Protein AF-A0A812RA18-F1 (afdb_monomer_lite)

Radius of gyration: 32.65 Å; chains: 1; bounding box: 88×96×103 Å

Structure (mmCIF, N/CA/C/O backbone):
data_AF-A0A812RA18-F1
#
_entry.id   AF-A0A812RA18-F1
#
loop_
_atom_site.group_PDB
_atom_site.id
_atom_site.type_symbol
_atom_site.label_atom_id
_atom_site.label_alt_id
_atom_site.label_comp_id
_atom_site.label_asym_id
_atom_site.label_entity_id
_atom_site.label_seq_id
_atom_site.pdbx_PDB_ins_code
_atom_site.Cartn_x
_atom_site.Cartn_y
_atom_site.Cartn_z
_atom_site.occupancy
_atom_site.B_iso_or_equiv
_atom_site.auth_seq_id
_atom_site.auth_comp_id
_atom_site.auth_asym_id
_atom_site.auth_atom_id
_atom_site.pdbx_PDB_model_num
ATOM 1 N N . MET A 1 1 ? 50.425 42.981 -54.689 1.00 42.34 1 MET A N 1
ATOM 2 C CA . MET A 1 1 ? 50.948 41.640 -54.376 1.00 42.34 1 MET A CA 1
ATOM 3 C C . MET A 1 1 ? 50.302 41.223 -53.073 1.00 42.34 1 MET A C 1
ATOM 5 O O . MET A 1 1 ? 50.664 41.754 -52.034 1.00 42.34 1 MET A O 1
ATOM 9 N N . ALA A 1 2 ? 49.258 40.413 -53.165 1.00 43.28 2 ALA A N 1
ATOM 10 C CA . ALA A 1 2 ? 48.600 39.763 -52.043 1.00 43.28 2 ALA A CA 1
ATOM 11 C C . ALA A 1 2 ? 48.355 38.336 -52.535 1.00 43.28 2 ALA A C 1
ATOM 13 O O . ALA A 1 2 ? 47.629 38.148 -53.510 1.00 43.28 2 ALA A O 1
ATOM 14 N N . GLU A 1 3 ? 49.092 37.386 -51.971 1.00 51.62 3 GLU A N 1
ATOM 15 C CA . GLU A 1 3 ? 48.977 35.966 -52.286 1.00 51.62 3 GLU A CA 1
ATOM 16 C C . GLU A 1 3 ? 47.771 35.416 -51.523 1.00 51.62 3 GLU A C 1
ATOM 18 O O . GLU A 1 3 ? 47.680 35.556 -50.305 1.00 51.62 3 GLU A O 1
ATOM 23 N N . GLY A 1 4 ? 46.806 34.878 -52.269 1.00 47.75 4 GLY A N 1
ATOM 24 C CA . GLY A 1 4 ? 45.685 34.121 -51.731 1.00 47.75 4 GLY A CA 1
ATOM 25 C C . GLY A 1 4 ? 46.054 32.645 -51.693 1.00 47.75 4 GLY A C 1
ATOM 26 O O . GLY A 1 4 ? 46.328 32.056 -52.737 1.00 47.75 4 GLY A O 1
ATOM 27 N N . GLU A 1 5 ? 46.063 32.060 -50.499 1.00 55.84 5 GLU A N 1
ATOM 28 C CA . GLU A 1 5 ? 46.117 30.612 -50.308 1.00 55.84 5 GLU A CA 1
ATOM 29 C C . GLU A 1 5 ? 44.697 30.039 -50.434 1.00 55.84 5 GLU A C 1
ATOM 31 O O . GLU A 1 5 ? 43.856 30.192 -49.546 1.00 55.84 5 GLU A O 1
ATOM 36 N N . GLU A 1 6 ? 44.423 29.382 -51.561 1.00 51.12 6 GLU A N 1
ATOM 37 C CA . GLU A 1 6 ? 43.274 28.491 -51.725 1.00 51.12 6 GLU A CA 1
ATOM 38 C C . GLU A 1 6 ? 43.524 27.200 -50.932 1.00 51.12 6 GLU A C 1
ATOM 40 O O . GLU A 1 6 ? 44.260 26.307 -51.355 1.00 51.12 6 GLU A O 1
ATOM 45 N N . GLY A 1 7 ? 42.902 27.096 -49.758 1.00 54.25 7 GLY A N 1
ATOM 46 C CA . GLY A 1 7 ? 42.816 25.850 -49.004 1.00 54.25 7 GLY A CA 1
ATOM 47 C C . GLY A 1 7 ? 41.832 24.888 -49.666 1.00 54.25 7 GLY A C 1
ATOM 48 O O . GLY A 1 7 ? 40.620 25.029 -49.521 1.00 54.25 7 GLY A O 1
ATOM 49 N N . THR A 1 8 ? 42.347 23.886 -50.377 1.00 51.38 8 THR A N 1
ATOM 50 C CA . THR A 1 8 ? 41.566 22.743 -50.864 1.00 51.38 8 THR A CA 1
ATOM 51 C C . THR A 1 8 ? 41.046 21.930 -49.678 1.00 51.38 8 THR A C 1
ATOM 53 O O . THR A 1 8 ? 41.812 21.213 -49.028 1.00 51.38 8 THR A O 1
ATOM 56 N N . ALA A 1 9 ? 39.747 22.041 -49.395 1.00 53.12 9 ALA A N 1
ATOM 57 C CA . ALA A 1 9 ? 39.041 21.166 -48.470 1.00 53.12 9 ALA A CA 1
ATOM 58 C C . ALA A 1 9 ? 39.119 19.725 -48.995 1.00 53.12 9 ALA A C 1
ATOM 60 O O . ALA A 1 9 ? 38.579 19.391 -50.048 1.00 53.12 9 ALA A O 1
ATOM 61 N N . LYS A 1 10 ? 39.857 18.885 -48.274 1.00 59.34 10 LYS A N 1
ATOM 62 C CA . LYS A 1 10 ? 39.934 17.449 -48.510 1.00 59.34 10 LYS A CA 1
ATOM 63 C C . LYS A 1 10 ? 38.582 16.870 -48.080 1.00 59.34 10 LYS A C 1
ATOM 65 O O . LYS A 1 10 ? 38.274 16.885 -46.894 1.00 59.34 10 LYS A O 1
ATOM 70 N N . GLU A 1 11 ? 37.760 16.442 -49.037 1.00 58.38 11 GLU A N 1
ATOM 71 C CA . GLU A 1 11 ? 36.569 15.631 -48.763 1.00 58.38 11 GLU A CA 1
ATOM 72 C C . GLU A 1 11 ? 37.027 14.336 -48.077 1.00 58.38 11 GLU A C 1
ATOM 74 O O . GLU A 1 11 ? 37.507 13.404 -48.727 1.00 58.38 11 GLU A O 1
ATOM 79 N N . ASP A 1 12 ? 36.939 14.301 -46.747 1.00 59.25 12 ASP A N 1
ATOM 80 C CA . ASP A 1 12 ? 37.079 13.074 -45.976 1.00 59.25 12 ASP A CA 1
ATOM 81 C C . ASP A 1 12 ? 35.914 12.158 -46.359 1.00 59.25 12 ASP A C 1
ATOM 83 O O . ASP A 1 12 ? 34.756 12.402 -46.015 1.00 59.25 12 ASP A O 1
ATOM 87 N N . ALA A 1 13 ? 36.226 11.120 -47.138 1.00 64.44 13 ALA A N 1
ATOM 88 C CA . ALA A 1 13 ? 35.275 10.084 -47.503 1.00 64.44 13 ALA A CA 1
ATOM 89 C C . ALA A 1 13 ? 34.606 9.544 -46.224 1.00 64.44 13 ALA A C 1
ATOM 91 O O . ALA A 1 13 ? 35.322 9.236 -45.262 1.00 64.44 13 ALA A O 1
ATOM 92 N N . PRO A 1 14 ? 33.263 9.425 -46.187 1.00 65.06 14 PRO A N 1
ATOM 93 C CA . PRO A 1 14 ? 32.567 8.945 -45.004 1.00 65.06 14 PRO A CA 1
ATOM 94 C C . PRO A 1 14 ? 33.155 7.585 -44.609 1.00 65.06 14 PRO A C 1
ATOM 96 O O . PRO A 1 14 ? 33.354 6.735 -45.486 1.00 65.06 14 PRO A O 1
ATOM 99 N N . PRO A 1 15 ? 33.490 7.382 -43.321 1.00 69.31 15 PRO A N 1
ATOM 100 C CA . PRO A 1 15 ? 34.103 6.144 -42.868 1.00 69.31 15 PRO A CA 1
ATOM 101 C C . PRO A 1 15 ? 33.228 4.975 -43.316 1.00 69.31 15 PRO A C 1
ATOM 103 O O . PRO A 1 15 ? 32.016 4.982 -43.101 1.00 69.31 15 PRO A O 1
ATOM 106 N N . ALA A 1 16 ? 33.836 3.996 -43.990 1.00 68.31 16 ALA A N 1
ATOM 107 C CA . ALA A 1 16 ? 33.136 2.805 -44.449 1.00 68.31 16 ALA A CA 1
ATOM 108 C C . ALA A 1 16 ? 32.365 2.199 -43.267 1.00 68.31 16 ALA A C 1
ATOM 110 O O . ALA A 1 16 ? 32.970 1.896 -42.237 1.00 68.31 16 ALA A O 1
ATOM 111 N N . PHE A 1 17 ? 31.040 2.066 -43.406 1.00 67.88 17 PHE A N 1
ATOM 112 C CA . PHE A 1 17 ? 30.169 1.479 -42.389 1.00 67.88 17 PHE A CA 1
ATOM 113 C C . PHE A 1 17 ? 30.682 0.077 -42.039 1.00 67.88 17 PHE A C 1
ATOM 115 O O . PHE A 1 17 ? 30.477 -0.884 -42.782 1.00 67.88 17 PHE A O 1
ATOM 122 N N . ALA A 1 18 ? 31.391 -0.037 -40.917 1.00 76.25 18 ALA A N 1
ATOM 123 C CA . ALA A 1 18 ? 31.822 -1.316 -40.389 1.00 76.25 18 ALA A CA 1
ATOM 124 C C . ALA A 1 18 ? 30.579 -2.029 -39.850 1.00 76.25 18 ALA A C 1
ATOM 126 O O . ALA A 1 18 ? 30.016 -1.616 -38.837 1.00 76.25 18 ALA A O 1
ATOM 127 N N . VAL A 1 19 ? 30.127 -3.073 -40.551 1.00 75.31 19 VAL A N 1
ATOM 128 C CA . VAL A 1 19 ? 29.024 -3.915 -40.078 1.00 75.31 19 VAL A CA 1
ATOM 129 C C . VAL A 1 19 ? 29.454 -4.545 -38.748 1.00 75.31 19 VAL A C 1
ATOM 131 O O . VAL A 1 19 ? 30.489 -5.219 -38.714 1.00 75.31 19 VAL A O 1
ATOM 134 N N . PRO A 1 20 ? 28.710 -4.327 -37.651 1.00 77.94 20 PRO A N 1
ATOM 135 C CA . PRO A 1 20 ? 29.034 -4.913 -36.357 1.00 77.94 20 PRO A CA 1
ATOM 136 C C . PRO A 1 20 ? 29.077 -6.437 -36.449 1.00 77.94 20 PRO A C 1
ATOM 138 O O . PRO A 1 20 ? 28.207 -7.055 -37.058 1.00 77.94 20 PRO A O 1
ATOM 141 N N . SER A 1 21 ? 30.074 -7.059 -35.817 1.00 81.25 21 SER A N 1
ATOM 142 C CA . SER A 1 21 ? 30.178 -8.523 -35.754 1.00 81.25 21 SER A CA 1
ATOM 143 C C . SER A 1 21 ? 29.095 -9.166 -34.880 1.00 81.25 21 SER A C 1
ATOM 145 O O . SER A 1 21 ? 28.885 -10.373 -34.963 1.00 81.25 21 SER A O 1
ATOM 147 N N . ASP A 1 22 ? 28.417 -8.369 -34.053 1.00 78.94 22 ASP A N 1
ATOM 148 C CA . ASP A 1 22 ? 27.298 -8.775 -33.212 1.00 78.94 22 ASP A CA 1
ATOM 149 C C . ASP A 1 22 ? 26.049 -7.973 -33.609 1.00 78.94 22 ASP A C 1
ATOM 151 O O . ASP A 1 22 ? 25.949 -6.779 -33.332 1.00 78.94 22 ASP A O 1
ATOM 155 N N . LEU A 1 23 ? 25.118 -8.637 -34.299 1.00 80.38 23 LEU A N 1
ATOM 156 C CA . LEU A 1 23 ? 23.814 -8.093 -34.698 1.00 80.38 23 LEU A CA 1
ATOM 157 C C . LEU A 1 23 ? 22.720 -8.415 -33.663 1.00 80.38 23 LEU A C 1
ATOM 159 O O . LEU A 1 23 ? 21.534 -8.431 -33.994 1.00 80.38 23 LEU A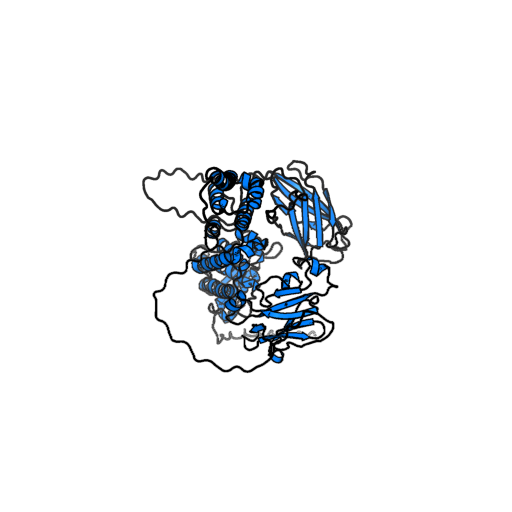 O 1
ATOM 163 N N . SER A 1 24 ? 23.095 -8.723 -32.416 1.00 87.75 24 SER A N 1
ATOM 164 C CA . SER A 1 24 ? 22.129 -8.891 -31.332 1.00 87.75 24 SER A CA 1
ATOM 165 C C . SER A 1 24 ? 21.348 -7.602 -31.080 1.00 87.75 24 SER A C 1
ATOM 167 O O . SER A 1 24 ? 21.867 -6.495 -31.216 1.00 87.75 24 SER A O 1
ATOM 169 N N . LEU A 1 25 ? 20.092 -7.737 -30.644 1.00 86.81 25 LEU A N 1
ATOM 170 C CA . LEU A 1 25 ? 19.259 -6.590 -30.270 1.00 86.81 25 LEU A CA 1
ATOM 171 C C . LEU A 1 25 ? 19.947 -5.712 -29.210 1.00 86.81 25 LEU A C 1
ATOM 173 O O . LEU A 1 25 ? 19.870 -4.490 -29.286 1.00 86.81 25 LEU A O 1
ATOM 177 N N . SER A 1 26 ? 20.716 -6.299 -28.290 1.00 89.25 26 SER A N 1
ATOM 178 C CA . SER A 1 26 ? 21.506 -5.556 -27.301 1.00 89.25 26 SER A CA 1
ATOM 179 C C . SER A 1 26 ? 22.485 -4.542 -27.897 1.00 89.25 26 SER A C 1
ATOM 181 O O . SER A 1 26 ? 22.753 -3.536 -27.244 1.00 89.25 26 SER A O 1
ATOM 183 N N . TYR A 1 27 ? 22.989 -4.752 -29.120 1.00 90.56 27 TYR A N 1
ATOM 184 C CA . TYR A 1 27 ? 23.852 -3.781 -29.803 1.00 90.56 27 TYR A CA 1
ATOM 185 C C . TYR A 1 27 ? 23.135 -2.445 -30.069 1.00 90.56 27 TYR A C 1
ATOM 187 O O . TYR A 1 27 ? 23.775 -1.390 -30.067 1.00 90.56 27 TYR A O 1
ATOM 195 N N . PHE A 1 28 ? 21.818 -2.491 -30.283 1.00 91.88 28 PHE A N 1
ATOM 196 C CA . PHE A 1 28 ? 20.977 -1.339 -30.613 1.00 91.88 28 PHE A CA 1
ATOM 197 C C . PHE A 1 28 ? 20.390 -0.636 -29.380 1.00 91.88 28 PHE A C 1
ATOM 199 O O . PHE A 1 28 ? 19.776 0.421 -29.503 1.00 91.88 28 PHE A O 1
ATOM 206 N N . TYR A 1 29 ? 20.584 -1.183 -28.177 1.00 92.50 29 TYR A N 1
ATOM 207 C CA . TYR A 1 29 ? 20.123 -0.539 -26.949 1.00 92.50 29 TYR A CA 1
ATOM 208 C C . TYR A 1 29 ? 20.851 0.794 -26.716 1.00 92.50 29 TYR A C 1
ATOM 210 O O . TYR A 1 29 ? 22.079 0.837 -26.637 1.00 92.50 29 TYR A O 1
ATOM 218 N N . GLY A 1 30 ? 20.085 1.881 -26.578 1.00 90.75 30 GLY A N 1
ATOM 219 C CA . GLY A 1 30 ? 20.615 3.231 -26.351 1.00 90.75 30 GLY A CA 1
ATOM 220 C C . GLY A 1 30 ? 21.262 3.880 -27.579 1.00 90.75 30 GLY A C 1
ATOM 221 O O . GLY A 1 30 ? 21.879 4.934 -27.440 1.00 90.75 30 GLY A O 1
ATOM 222 N N . ARG A 1 31 ? 21.144 3.265 -28.762 1.00 92.06 31 ARG A N 1
ATOM 223 C CA . ARG A 1 31 ? 21.567 3.856 -30.033 1.00 92.06 31 ARG A CA 1
ATOM 224 C C . ARG A 1 31 ? 20.363 4.347 -30.824 1.00 92.06 31 ARG A C 1
ATOM 226 O O . ARG A 1 31 ? 19.333 3.682 -30.866 1.00 92.06 31 ARG A O 1
ATOM 233 N N . ASP A 1 32 ? 20.552 5.472 -31.504 1.00 92.62 32 ASP A N 1
ATOM 234 C CA . ASP A 1 32 ? 19.562 6.046 -32.421 1.00 92.62 32 ASP A CA 1
ATOM 235 C C . ASP A 1 32 ? 19.574 5.359 -33.799 1.00 92.62 32 ASP A C 1
ATOM 237 O O . ASP A 1 32 ? 18.680 5.580 -34.617 1.00 92.62 32 ASP A O 1
ATOM 241 N N . ASP A 1 33 ? 20.582 4.521 -34.062 1.00 89.19 33 ASP A N 1
ATOM 242 C CA . ASP A 1 33 ? 20.714 3.770 -35.307 1.00 89.19 33 ASP A CA 1
ATOM 243 C C . ASP A 1 33 ? 19.513 2.835 -35.490 1.00 89.19 33 ASP A C 1
ATOM 245 O O . ASP A 1 33 ? 19.301 1.942 -34.675 1.00 89.19 33 ASP A O 1
ATOM 249 N N . LEU A 1 34 ? 18.775 3.014 -36.592 1.00 89.88 34 LEU A N 1
ATOM 250 C CA . LEU A 1 34 ? 17.592 2.223 -36.970 1.00 89.88 34 LEU A CA 1
ATOM 251 C C . LEU A 1 34 ? 16.382 2.340 -36.024 1.00 89.88 34 LEU A C 1
ATOM 253 O O . LEU A 1 34 ? 15.421 1.587 -36.196 1.00 89.88 34 LEU A O 1
ATOM 257 N N . ALA A 1 35 ? 16.380 3.297 -35.091 1.00 94.81 35 ALA A N 1
ATOM 258 C CA . ALA A 1 35 ? 15.205 3.574 -34.274 1.00 94.81 35 ALA A CA 1
ATOM 259 C C . ALA A 1 35 ? 14.028 4.012 -35.168 1.00 94.81 35 ALA A C 1
ATOM 261 O O . ALA A 1 35 ? 14.107 5.011 -35.885 1.00 94.81 35 ALA A O 1
ATOM 262 N N . ASP A 1 36 ? 12.934 3.254 -35.125 1.00 94.81 36 ASP A N 1
ATOM 263 C CA . ASP A 1 36 ? 11.732 3.437 -35.948 1.00 94.81 36 ASP A CA 1
ATOM 264 C C . ASP A 1 36 ? 10.531 3.954 -35.135 1.00 94.81 36 ASP A C 1
ATOM 266 O O . ASP A 1 36 ? 9.445 4.164 -35.683 1.00 94.81 36 ASP A O 1
ATOM 270 N N . CYS A 1 37 ? 10.718 4.190 -33.832 1.00 95.75 37 CYS A N 1
ATOM 271 C CA . CYS A 1 37 ? 9.748 4.871 -32.984 1.00 95.75 37 CYS A CA 1
ATOM 272 C C . CYS A 1 37 ? 10.394 5.644 -31.824 1.00 95.75 37 CYS A C 1
ATOM 274 O O . CYS A 1 37 ? 11.529 5.389 -31.415 1.00 95.75 37 CYS A O 1
ATOM 276 N N . ALA A 1 38 ? 9.637 6.585 -31.268 1.00 96.56 38 ALA A N 1
ATOM 277 C CA . ALA A 1 38 ? 9.926 7.247 -30.004 1.00 96.56 38 ALA A CA 1
ATOM 278 C C . ALA A 1 38 ? 8.784 6.989 -29.015 1.00 96.56 38 ALA A C 1
ATOM 280 O O . ALA A 1 38 ? 7.613 7.039 -29.386 1.00 96.56 38 ALA A O 1
ATOM 281 N N . ILE A 1 39 ? 9.116 6.713 -27.756 1.00 96.75 39 ILE A N 1
ATOM 282 C CA . ILE A 1 39 ? 8.132 6.615 -26.678 1.00 96.75 39 ILE A CA 1
ATOM 283 C C . ILE A 1 39 ? 8.175 7.891 -25.860 1.00 96.75 39 ILE A C 1
ATOM 285 O O . ILE A 1 39 ? 9.223 8.243 -25.312 1.00 96.75 39 ILE A O 1
ATOM 289 N N . ARG A 1 40 ? 7.033 8.571 -25.770 1.00 96.31 40 ARG A N 1
ATOM 290 C CA . ARG A 1 40 ? 6.880 9.747 -24.920 1.00 96.31 40 ARG A CA 1
ATOM 291 C C . ARG A 1 40 ? 6.526 9.305 -23.507 1.00 96.31 40 ARG A C 1
ATOM 293 O O . ARG A 1 40 ? 5.497 8.666 -23.280 1.00 96.31 40 ARG A O 1
ATOM 300 N N . LEU A 1 41 ? 7.397 9.630 -22.561 1.00 95.06 41 LEU A N 1
ATOM 301 C CA . LEU A 1 41 ? 7.197 9.350 -21.147 1.00 95.06 41 LEU A CA 1
ATOM 302 C C . LEU A 1 41 ? 6.395 10.490 -20.509 1.00 95.06 41 LEU A C 1
ATOM 304 O O . LEU A 1 41 ? 6.663 11.658 -20.812 1.00 95.06 41 LEU A O 1
ATOM 308 N N . PRO A 1 42 ? 5.426 10.187 -19.629 1.00 90.06 42 PRO A N 1
ATOM 309 C CA . PRO A 1 42 ? 4.686 11.225 -18.931 1.00 90.06 42 PRO A CA 1
ATOM 310 C C . PRO A 1 42 ? 5.646 11.993 -18.021 1.00 90.06 42 PRO A C 1
ATOM 312 O O . PRO A 1 42 ? 6.404 11.397 -17.253 1.00 90.06 42 PRO A O 1
ATOM 315 N N . ALA A 1 43 ? 5.620 13.318 -18.139 1.00 84.31 43 ALA A N 1
ATOM 316 C CA . ALA A 1 43 ? 6.413 14.192 -17.293 1.00 84.31 43 ALA A CA 1
ATOM 317 C C . ALA A 1 43 ? 5.800 14.296 -15.896 1.00 84.31 43 ALA A C 1
ATOM 319 O O . ALA A 1 43 ? 4.575 14.254 -15.737 1.00 84.31 43 ALA A O 1
ATOM 320 N N . LEU A 1 44 ? 6.647 14.492 -14.887 1.00 80.06 44 LEU A N 1
ATOM 321 C CA . LEU A 1 44 ? 6.175 14.989 -13.602 1.00 80.06 44 LEU A CA 1
ATOM 322 C C . LEU A 1 44 ? 5.702 16.449 -13.754 1.00 80.06 44 LEU A C 1
ATOM 324 O O . LEU A 1 44 ? 6.151 17.148 -14.666 1.00 80.06 44 LEU A O 1
ATOM 328 N N . PRO A 1 45 ? 4.795 16.937 -12.887 1.00 75.31 45 PRO A N 1
ATOM 329 C CA . PRO A 1 45 ? 4.371 18.334 -12.913 1.00 75.31 45 PRO A CA 1
ATOM 330 C C . PRO A 1 45 ? 5.584 19.275 -12.831 1.00 75.31 45 PRO A C 1
ATOM 332 O O . PRO A 1 45 ? 6.289 19.288 -11.827 1.00 75.31 45 PRO A O 1
ATOM 335 N N . GLY A 1 46 ? 5.822 20.053 -13.890 1.00 79.56 46 GLY A N 1
ATOM 336 C CA . GLY A 1 46 ? 6.956 20.981 -13.986 1.00 79.56 46 GLY A CA 1
ATOM 337 C C . GLY A 1 46 ? 8.192 20.446 -14.720 1.00 79.56 46 GLY A C 1
ATOM 338 O O . GLY A 1 46 ? 9.131 21.210 -14.924 1.00 79.56 46 GLY A O 1
ATOM 339 N N . GLU A 1 47 ? 8.191 19.186 -15.159 1.00 86.25 47 GLU A N 1
ATOM 340 C CA . GLU A 1 47 ? 9.239 18.625 -16.018 1.00 86.25 47 GLU A CA 1
ATOM 341 C C . GLU A 1 47 ? 8.791 18.584 -17.488 1.00 86.25 47 GLU A C 1
ATOM 343 O O . GLU A 1 47 ? 7.600 18.518 -17.801 1.00 86.25 47 GLU A O 1
ATOM 348 N N . GLU A 1 48 ? 9.747 18.633 -18.416 1.00 89.31 48 GLU A N 1
ATOM 349 C CA . GLU A 1 48 ? 9.464 18.405 -19.834 1.00 89.31 48 GLU A CA 1
ATOM 350 C C . GLU A 1 48 ? 9.292 16.905 -20.103 1.00 89.31 48 GLU A C 1
ATOM 352 O O . GLU A 1 48 ? 9.991 16.064 -19.535 1.00 89.31 48 GLU A O 1
ATOM 357 N N . ALA A 1 49 ? 8.353 16.555 -20.985 1.00 90.81 49 ALA A N 1
ATOM 358 C CA . ALA A 1 49 ? 8.136 15.165 -21.373 1.00 90.81 49 ALA A CA 1
ATOM 359 C C . ALA A 1 49 ? 9.394 14.597 -22.041 1.00 90.81 49 ALA A C 1
ATOM 361 O O . ALA A 1 49 ? 9.860 15.121 -23.052 1.00 90.81 49 ALA A O 1
ATOM 362 N N . GLN A 1 50 ? 9.919 13.504 -21.490 1.00 95.06 50 GLN A N 1
ATOM 363 C CA . GLN A 1 50 ? 11.086 12.831 -22.042 1.00 95.06 50 GLN A CA 1
ATOM 364 C C . GLN A 1 50 ? 10.673 11.918 -23.199 1.00 95.06 50 GLN A C 1
ATOM 366 O O . GLN A 1 50 ? 9.785 11.077 -23.054 1.00 95.06 50 GLN A O 1
ATOM 371 N N . GLU A 1 51 ? 11.358 12.033 -24.333 1.00 96.00 51 GLU A N 1
ATOM 372 C CA . GLU A 1 51 ? 11.210 11.109 -25.457 1.00 96.00 51 GLU A CA 1
ATOM 373 C C . GLU A 1 51 ? 12.363 10.105 -25.484 1.00 96.00 51 GLU A C 1
ATOM 375 O O . GLU A 1 51 ? 13.537 10.472 -25.396 1.00 96.00 51 GLU A O 1
ATOM 380 N N . VAL A 1 52 ? 12.030 8.820 -25.611 1.00 96.69 52 VAL A N 1
ATOM 381 C CA . VAL A 1 52 ? 13.005 7.729 -25.679 1.00 96.69 52 VAL A CA 1
ATOM 382 C C . VAL A 1 52 ? 12.884 7.021 -27.022 1.00 96.69 52 VAL A C 1
ATOM 384 O O . VAL A 1 52 ? 11.894 6.340 -27.292 1.00 96.69 52 VAL A O 1
ATOM 387 N N . LYS A 1 53 ? 13.903 7.169 -27.872 1.00 96.69 53 LYS A N 1
ATOM 388 C CA . LYS A 1 53 ? 13.978 6.487 -29.170 1.00 96.69 53 LYS A CA 1
ATOM 389 C C . LYS A 1 53 ? 14.248 4.997 -28.987 1.00 96.69 53 LYS A C 1
ATOM 391 O O . LYS A 1 53 ? 15.075 4.601 -28.164 1.00 96.69 53 LYS A O 1
ATOM 396 N N . CYS A 1 54 ? 13.534 4.162 -29.733 1.00 96.81 54 CYS A N 1
ATOM 397 C CA . CYS A 1 54 ? 13.653 2.711 -29.650 1.00 96.81 54 CYS A CA 1
ATOM 398 C C . CYS A 1 54 ? 13.096 2.013 -30.903 1.00 96.81 54 CYS A C 1
ATOM 400 O O . CYS A 1 54 ? 12.725 2.653 -31.887 1.00 96.81 54 CYS A O 1
ATOM 402 N N . HIS A 1 55 ? 13.085 0.680 -30.862 1.00 95.62 55 HIS A N 1
ATOM 403 C CA . HIS A 1 55 ? 12.696 -0.177 -31.971 1.00 95.62 55 HIS A CA 1
ATOM 404 C C . HIS A 1 55 ? 11.340 -0.834 -31.689 1.00 95.62 55 HIS A C 1
ATOM 406 O O . HIS A 1 55 ? 11.202 -1.561 -30.696 1.00 95.62 55 HIS A O 1
ATOM 412 N N . ARG A 1 56 ? 10.364 -0.657 -32.586 1.00 95.31 56 ARG A N 1
ATOM 413 C CA . ARG A 1 56 ? 9.013 -1.238 -32.482 1.00 95.31 56 ARG A CA 1
ATOM 414 C C . ARG A 1 56 ? 9.072 -2.746 -32.290 1.00 95.31 56 ARG A C 1
ATOM 416 O O . ARG A 1 56 ? 8.376 -3.285 -31.438 1.00 95.31 56 ARG A O 1
ATOM 423 N N . LEU A 1 57 ? 9.960 -3.423 -33.023 1.00 94.38 57 LEU A N 1
ATOM 424 C CA . LEU A 1 57 ? 10.145 -4.872 -32.917 1.00 94.38 57 LEU A CA 1
ATOM 425 C C . LEU A 1 57 ? 10.540 -5.310 -31.497 1.00 94.38 57 LEU A C 1
ATOM 427 O O . LEU A 1 57 ? 9.999 -6.294 -30.992 1.00 94.38 57 LEU A O 1
ATOM 431 N N . ALA A 1 58 ? 11.453 -4.583 -30.844 1.00 95.69 58 ALA A N 1
ATOM 432 C CA . ALA A 1 58 ? 11.885 -4.901 -29.485 1.00 95.69 58 ALA A CA 1
ATOM 433 C C . ALA A 1 58 ? 10.726 -4.736 -28.490 1.00 95.69 58 ALA A C 1
ATOM 435 O O . ALA A 1 58 ? 10.467 -5.649 -27.707 1.00 95.69 58 ALA A O 1
ATOM 436 N N . LEU A 1 59 ? 9.979 -3.630 -28.584 1.00 96.44 59 LEU A N 1
ATOM 437 C CA . LEU A 1 59 ? 8.813 -3.362 -27.738 1.00 96.44 59 LEU A CA 1
ATOM 438 C C . LEU A 1 59 ? 7.680 -4.378 -27.942 1.00 96.44 59 LEU A C 1
ATOM 440 O O . LEU A 1 59 ? 7.192 -4.956 -26.973 1.00 96.44 59 LEU A O 1
ATOM 444 N N . CYS A 1 60 ? 7.303 -4.658 -29.193 1.00 95.62 60 CYS A N 1
ATOM 445 C CA . CYS A 1 60 ? 6.295 -5.665 -29.535 1.00 95.62 60 CYS A CA 1
ATOM 446 C C . CYS A 1 60 ? 6.653 -7.051 -28.996 1.00 95.62 60 CYS A C 1
ATOM 448 O O . CYS A 1 60 ? 5.769 -7.817 -28.625 1.00 95.62 60 CYS A O 1
ATOM 450 N N . SER A 1 61 ? 7.946 -7.394 -28.976 1.00 94.50 61 SER A N 1
ATOM 451 C CA . SER A 1 61 ? 8.387 -8.710 -28.513 1.00 94.50 61 SER A CA 1
ATOM 452 C C . SER A 1 61 ? 8.181 -8.914 -27.012 1.00 94.50 61 SER A C 1
ATOM 454 O O . SER A 1 61 ? 8.003 -10.053 -26.582 1.00 94.50 61 SER A O 1
ATOM 456 N N . CYS A 1 62 ? 8.216 -7.836 -26.220 1.00 96.12 62 CYS A N 1
ATOM 457 C CA . CYS A 1 62 ? 8.171 -7.905 -24.763 1.00 96.12 62 CYS A CA 1
ATOM 458 C C . CYS A 1 62 ? 6.842 -7.451 -24.150 1.00 96.12 62 CYS A C 1
ATOM 460 O O . CYS A 1 62 ? 6.646 -7.686 -22.963 1.00 96.12 62 CYS A O 1
ATOM 462 N N . SER A 1 63 ? 5.965 -6.771 -24.895 1.00 96.69 63 SER A N 1
ATOM 463 C CA . SER A 1 63 ? 4.783 -6.089 -24.355 1.00 96.69 63 SER A CA 1
ATOM 464 C C . SER A 1 63 ? 3.554 -6.282 -25.243 1.00 96.69 63 SER A C 1
ATOM 466 O O . SER A 1 63 ? 3.547 -5.893 -26.414 1.00 96.69 63 SER A O 1
ATOM 468 N N . GLY A 1 64 ? 2.485 -6.830 -24.654 1.00 94.94 64 GLY A N 1
ATOM 469 C CA . GLY A 1 64 ? 1.182 -6.966 -25.315 1.00 94.94 64 GLY A CA 1
ATOM 470 C C . GLY A 1 64 ? 0.523 -5.621 -25.643 1.00 94.94 64 GLY A C 1
ATOM 471 O O . GLY A 1 64 ? -0.114 -5.484 -26.690 1.00 94.94 64 GLY A O 1
ATOM 472 N N . PHE A 1 65 ? 0.745 -4.604 -24.802 1.00 94.81 65 PHE A N 1
ATOM 473 C CA . PHE A 1 65 ? 0.282 -3.237 -25.040 1.00 94.81 65 PHE A CA 1
ATOM 474 C C . PHE A 1 65 ? 0.881 -2.659 -26.328 1.00 94.81 65 PHE A C 1
ATOM 476 O O . PHE A 1 65 ? 0.140 -2.278 -27.234 1.00 94.81 65 PHE A O 1
ATOM 483 N N . PHE A 1 66 ? 2.214 -2.651 -26.448 1.00 95.56 66 PHE A N 1
ATOM 484 C CA . PHE A 1 66 ? 2.881 -2.109 -27.634 1.00 95.56 66 PHE A CA 1
ATOM 485 C C . PHE A 1 66 ? 2.574 -2.928 -28.886 1.00 95.56 66 PHE A C 1
ATOM 487 O O . PHE A 1 66 ? 2.363 -2.353 -29.949 1.00 95.56 66 PHE A O 1
ATOM 494 N N . PHE A 1 67 ? 2.482 -4.255 -28.761 1.00 94.62 67 PHE A N 1
ATOM 495 C CA . PHE A 1 67 ? 2.081 -5.113 -29.872 1.00 94.62 67 PHE A CA 1
ATOM 496 C C . PHE A 1 67 ? 0.717 -4.714 -30.446 1.00 94.62 67 PHE A C 1
ATOM 498 O O . PHE A 1 67 ? 0.588 -4.574 -31.659 1.00 94.62 67 PHE A O 1
ATOM 505 N N . ARG A 1 68 ? -0.290 -4.482 -29.595 1.00 92.81 68 ARG A N 1
ATOM 506 C CA . ARG A 1 68 ? -1.621 -4.050 -30.048 1.00 92.81 68 ARG A CA 1
ATOM 507 C C . ARG A 1 68 ? -1.605 -2.626 -30.595 1.00 92.81 68 ARG A C 1
ATOM 509 O O . ARG A 1 68 ? -2.077 -2.419 -31.706 1.00 92.81 68 ARG A O 1
ATOM 516 N N . SER A 1 69 ? -0.984 -1.696 -29.869 1.00 92.12 69 SER A N 1
ATOM 517 C CA . SER A 1 69 ? -0.864 -0.288 -30.272 1.00 92.12 69 SER A CA 1
ATOM 518 C C . SER A 1 69 ? -0.214 -0.128 -31.655 1.00 92.12 69 SER A C 1
ATOM 520 O O . SER A 1 69 ? -0.686 0.641 -32.486 1.00 92.12 69 SER A O 1
ATOM 522 N N . PHE A 1 70 ? 0.830 -0.908 -31.961 1.00 91.94 70 PHE A N 1
ATOM 523 C CA . PHE A 1 70 ? 1.527 -0.823 -33.250 1.00 91.94 70 PHE A CA 1
ATOM 524 C C . PHE A 1 70 ? 0.880 -1.624 -34.391 1.00 91.94 70 PHE A C 1
ATOM 526 O O . PHE A 1 70 ? 1.213 -1.389 -35.557 1.00 91.94 70 PHE A O 1
ATOM 533 N N . LEU A 1 71 ? -0.009 -2.576 -34.088 1.00 88.56 71 LEU A N 1
ATOM 534 C CA . LEU A 1 71 ? -0.725 -3.358 -35.100 1.00 88.56 71 LEU A CA 1
ATOM 535 C C . LEU A 1 71 ? -1.975 -2.663 -35.640 1.00 88.56 71 LEU A C 1
ATOM 537 O O . LEU A 1 71 ? -2.446 -3.043 -36.715 1.00 88.56 71 LEU A O 1
ATOM 541 N N . GLU A 1 72 ? -2.522 -1.679 -34.927 1.00 84.12 72 GLU A N 1
ATOM 542 C CA . GLU A 1 72 ? -3.702 -0.959 -35.394 1.00 84.12 72 GLU A CA 1
ATOM 543 C C . GLU A 1 72 ? -3.386 -0.181 -36.692 1.00 84.12 72 GLU A C 1
ATOM 545 O O . GLU A 1 72 ? -2.416 0.576 -36.758 1.00 84.12 72 GLU A O 1
ATOM 550 N N . PRO A 1 73 ? -4.162 -0.386 -37.775 1.00 67.25 73 PRO A N 1
ATOM 551 C CA . PRO A 1 73 ? -3.827 0.107 -39.114 1.00 67.25 73 PRO A CA 1
ATOM 552 C C . PRO A 1 73 ? -4.026 1.620 -39.309 1.00 67.25 73 PRO A C 1
ATOM 554 O O . PRO A 1 73 ? -3.755 2.128 -40.399 1.00 67.25 73 PRO A O 1
ATOM 557 N N . SER A 1 74 ? -4.507 2.351 -38.299 1.00 67.94 74 SER A N 1
ATOM 558 C CA . SER A 1 74 ? -4.633 3.808 -38.356 1.00 67.94 74 SER A CA 1
ATOM 559 C C . SER A 1 74 ? -3.266 4.453 -38.140 1.00 67.94 74 SER A C 1
ATOM 561 O O . SER A 1 74 ? -2.726 4.359 -37.046 1.00 67.94 74 SER A O 1
ATOM 563 N N . GLU A 1 75 ? -2.716 5.063 -39.196 1.00 69.00 75 GLU A N 1
ATOM 564 C CA . GLU A 1 75 ? -1.535 5.946 -39.194 1.00 69.00 75 GLU A CA 1
ATOM 565 C C . GLU A 1 75 ? -0.516 5.633 -38.093 1.00 69.00 75 GLU A C 1
ATOM 567 O O . GLU A 1 75 ? -0.491 6.302 -37.070 1.00 69.00 75 GLU A O 1
ATOM 572 N N . GLN A 1 76 ? 0.319 4.609 -38.301 1.00 70.38 76 GLN A N 1
ATOM 573 C CA . GLN A 1 76 ? 1.304 4.167 -37.310 1.00 70.38 76 GLN A CA 1
ATOM 574 C C . GLN A 1 76 ? 2.173 5.339 -36.830 1.00 70.38 76 GLN A C 1
ATOM 576 O O . GLN A 1 76 ? 3.113 5.726 -37.542 1.00 70.38 76 GLN A O 1
ATOM 581 N N . PRO A 1 77 ? 1.928 5.888 -35.631 1.00 78.31 77 PRO A N 1
ATOM 582 C CA . PRO A 1 77 ? 2.576 7.118 -35.239 1.00 78.31 77 PRO A CA 1
ATOM 583 C C . PRO A 1 77 ? 4.061 6.837 -35.001 1.00 78.31 77 PRO A C 1
ATOM 585 O O . PRO A 1 77 ? 4.453 5.803 -34.448 1.00 78.31 77 PRO A O 1
ATOM 588 N N . THR A 1 78 ? 4.927 7.743 -35.456 1.00 86.38 78 THR A N 1
ATOM 589 C CA . THR A 1 78 ? 6.368 7.670 -35.161 1.00 86.38 78 THR A CA 1
ATOM 590 C C . THR A 1 78 ? 6.635 7.826 -33.666 1.00 86.38 78 THR A C 1
ATOM 592 O O . THR A 1 78 ? 7.651 7.344 -33.175 1.00 86.38 78 THR A O 1
ATOM 595 N N . THR A 1 79 ? 5.699 8.442 -32.940 1.00 91.75 79 THR A N 1
ATOM 596 C CA . THR A 1 79 ? 5.754 8.641 -31.494 1.00 91.75 79 THR A CA 1
ATOM 597 C C . THR A 1 79 ? 4.557 7.961 -30.835 1.00 91.75 79 THR A C 1
ATOM 599 O O . THR A 1 79 ? 3.420 8.298 -31.147 1.00 91.75 79 THR A O 1
ATOM 602 N N . SER A 1 80 ? 4.796 7.011 -29.930 1.00 92.88 80 SER A N 1
ATOM 603 C CA . SER A 1 80 ? 3.744 6.371 -29.128 1.00 92.88 80 SER A CA 1
ATOM 604 C C . SER A 1 80 ? 3.810 6.867 -27.691 1.00 92.88 80 SER A C 1
ATOM 606 O O . SER A 1 80 ? 4.888 7.073 -27.137 1.00 92.88 80 SER A O 1
ATOM 608 N N . GLU A 1 81 ? 2.651 7.023 -27.066 1.00 94.00 81 GLU A N 1
ATOM 609 C CA . GLU A 1 81 ? 2.552 7.385 -25.653 1.00 94.00 81 GLU A CA 1
ATOM 610 C C . GLU A 1 81 ? 2.417 6.125 -24.791 1.00 94.00 81 GLU A C 1
ATOM 612 O O . GLU A 1 81 ? 1.965 5.073 -25.257 1.00 94.00 81 GLU A O 1
ATOM 617 N N . LEU A 1 82 ? 2.860 6.218 -23.537 1.00 94.12 82 LEU A N 1
ATOM 618 C CA . LEU A 1 82 ? 2.581 5.188 -22.541 1.00 94.12 82 LEU A CA 1
ATOM 619 C C . LEU A 1 82 ? 1.098 5.218 -22.140 1.00 94.12 82 LEU A C 1
ATOM 621 O O . LEU A 1 82 ? 0.477 6.281 -22.187 1.00 94.12 82 LEU A O 1
ATOM 625 N N . PRO A 1 83 ? 0.531 4.080 -21.703 1.00 92.94 83 PRO A N 1
ATOM 626 C CA . PRO A 1 83 ? -0.818 4.060 -21.155 1.00 92.94 83 PRO A CA 1
ATOM 627 C C . PRO A 1 83 ? -0.917 5.035 -19.978 1.00 92.94 83 PRO A C 1
ATOM 629 O O . PRO A 1 83 ? -0.011 5.124 -19.143 1.00 92.94 83 PRO A O 1
ATOM 632 N N . THR A 1 84 ? -2.023 5.774 -19.918 1.00 89.88 84 THR A N 1
ATOM 633 C CA . THR A 1 84 ? -2.268 6.747 -18.854 1.00 89.88 84 THR A CA 1
ATOM 634 C C . THR A 1 84 ? -2.301 6.035 -17.509 1.00 89.88 84 THR A C 1
ATOM 636 O O . THR A 1 84 ? -3.112 5.130 -17.303 1.00 89.88 84 THR A O 1
ATOM 639 N N . LEU A 1 85 ? -1.431 6.447 -16.586 1.00 89.12 85 LEU A N 1
ATOM 640 C CA . LEU A 1 85 ? -1.486 5.939 -15.223 1.00 89.12 85 LEU A CA 1
ATOM 641 C C . LEU A 1 85 ? -2.781 6.395 -14.539 1.00 89.12 85 LEU A C 1
ATOM 643 O O . LEU A 1 85 ? -3.159 7.559 -14.696 1.00 89.12 85 LEU A O 1
ATOM 647 N N . PRO A 1 86 ? -3.402 5.533 -13.715 1.00 87.94 86 PRO A N 1
ATOM 648 C CA . PRO A 1 86 ? -4.395 5.968 -12.744 1.00 87.94 86 PRO A CA 1
ATOM 649 C C . PRO A 1 86 ? -3.884 7.161 -11.924 1.00 87.94 86 PRO A C 1
ATOM 651 O O . PRO A 1 86 ? -2.708 7.204 -11.545 1.00 87.94 86 PRO A O 1
ATOM 654 N N . ASP A 1 87 ? -4.763 8.123 -11.643 1.00 84.75 87 ASP A N 1
ATOM 655 C CA . ASP A 1 87 ? -4.457 9.285 -10.802 1.00 84.75 87 ASP A CA 1
ATOM 656 C C . ASP A 1 87 ? -4.401 8.883 -9.319 1.00 84.75 87 ASP A C 1
ATOM 658 O O . ASP A 1 87 ? -5.266 9.220 -8.519 1.00 84.75 87 ASP A O 1
ATOM 662 N N . ASP A 1 88 ? -3.389 8.091 -8.960 1.00 87.31 88 ASP A N 1
ATOM 663 C CA . ASP A 1 88 ? -3.137 7.649 -7.592 1.00 87.31 88 ASP A CA 1
ATOM 664 C C . ASP A 1 88 ? -1.725 8.048 -7.147 1.00 87.31 88 ASP A C 1
ATOM 666 O O . ASP A 1 88 ? -0.711 7.726 -7.777 1.00 87.31 88 ASP A O 1
ATOM 670 N N . ALA A 1 89 ? -1.661 8.771 -6.029 1.00 82.31 89 ALA A N 1
ATOM 671 C CA . ALA A 1 89 ? -0.413 9.301 -5.491 1.00 82.31 89 ALA A CA 1
ATOM 672 C C . ALA A 1 89 ? 0.559 8.198 -5.038 1.00 82.31 89 ALA A C 1
ATOM 674 O O . ALA A 1 89 ? 1.772 8.353 -5.191 1.00 82.31 89 ALA A O 1
ATOM 675 N N . GLU A 1 90 ? 0.052 7.080 -4.508 1.00 82.25 90 GLU A N 1
ATOM 676 C CA . GLU A 1 90 ? 0.906 5.976 -4.065 1.00 82.25 90 GLU A CA 1
ATOM 677 C C . GLU A 1 90 ? 1.509 5.245 -5.269 1.00 82.25 90 GLU A C 1
ATOM 679 O O . GLU A 1 90 ? 2.705 4.956 -5.281 1.00 82.25 90 GLU A O 1
ATOM 684 N N . LEU A 1 91 ? 0.712 5.021 -6.318 1.00 88.00 91 LEU A N 1
ATOM 685 C CA . LEU A 1 91 ? 1.174 4.462 -7.583 1.00 88.00 91 LEU A CA 1
ATOM 686 C C . LEU A 1 91 ? 2.309 5.308 -8.173 1.00 88.00 91 LEU A C 1
ATOM 688 O O . LEU A 1 91 ? 3.382 4.780 -8.465 1.00 88.00 91 LEU A O 1
ATOM 692 N N . ARG A 1 92 ? 2.111 6.629 -8.284 1.00 88.62 92 ARG A N 1
ATOM 693 C CA . ARG A 1 92 ? 3.138 7.554 -8.798 1.00 88.62 92 ARG A CA 1
ATOM 694 C C . ARG A 1 92 ? 4.408 7.538 -7.955 1.00 88.62 92 ARG A C 1
ATOM 696 O O . ARG A 1 92 ? 5.504 7.516 -8.508 1.00 88.62 92 ARG A O 1
ATOM 703 N N . ARG A 1 93 ? 4.275 7.491 -6.627 1.00 86.19 93 ARG A N 1
ATOM 704 C CA . ARG A 1 93 ? 5.417 7.405 -5.706 1.00 86.19 93 ARG A CA 1
ATOM 705 C C . ARG A 1 93 ? 6.247 6.142 -5.935 1.00 86.19 93 ARG A C 1
ATOM 707 O O . ARG A 1 93 ? 7.471 6.189 -5.846 1.00 86.19 93 ARG A O 1
ATOM 714 N N . GLN A 1 94 ? 5.593 5.017 -6.212 1.00 86.50 94 GLN A N 1
ATOM 715 C CA . GLN A 1 94 ? 6.268 3.738 -6.433 1.00 86.50 94 GLN A CA 1
ATOM 716 C C . GLN A 1 94 ? 6.777 3.566 -7.872 1.00 86.50 94 GLN A C 1
ATOM 718 O O . GLN A 1 94 ? 7.604 2.688 -8.121 1.00 86.50 94 GLN A O 1
ATOM 723 N N . MET A 1 95 ? 6.328 4.400 -8.815 1.00 90.31 95 MET A N 1
ATOM 724 C CA . MET A 1 95 ? 6.632 4.281 -10.240 1.00 90.31 95 MET A CA 1
ATOM 725 C C . MET A 1 95 ? 7.385 5.500 -10.789 1.00 90.31 95 MET A C 1
ATOM 727 O O . MET A 1 95 ? 6.792 6.316 -11.497 1.00 90.31 95 MET A O 1
ATOM 731 N N . PRO A 1 96 ? 8.711 5.612 -10.570 1.00 91.69 96 PRO A N 1
ATOM 732 C CA . PRO A 1 96 ? 9.535 6.559 -11.315 1.00 91.69 96 PRO A CA 1
ATOM 733 C C . PRO A 1 96 ? 9.645 6.090 -12.775 1.00 91.69 96 PRO A C 1
ATOM 735 O O . PRO A 1 96 ? 10.617 5.427 -13.151 1.00 91.69 96 PRO A O 1
ATOM 738 N N . ILE A 1 97 ? 8.620 6.387 -13.587 1.00 94.19 97 ILE A N 1
ATOM 739 C CA . ILE A 1 97 ? 8.455 5.840 -14.942 1.00 94.19 97 ILE A CA 1
ATOM 740 C C . ILE A 1 97 ? 9.725 5.992 -15.780 1.00 94.19 97 ILE A C 1
ATOM 742 O O . ILE A 1 97 ? 10.125 4.984 -16.357 1.00 94.19 97 ILE A O 1
ATOM 746 N N . PRO A 1 98 ? 10.410 7.153 -15.829 1.00 94.38 98 PRO A N 1
ATOM 747 C CA . PRO A 1 98 ? 11.619 7.275 -16.635 1.00 94.38 98 PRO A CA 1
ATOM 748 C C . PRO A 1 98 ? 12.701 6.261 -16.275 1.00 94.38 98 PRO A C 1
ATOM 750 O O . PRO A 1 98 ? 13.235 5.589 -17.153 1.00 94.38 98 PRO A O 1
ATOM 753 N N . ALA A 1 99 ? 12.975 6.071 -14.984 1.00 94.94 99 ALA A N 1
ATOM 754 C CA . ALA A 1 99 ? 13.972 5.108 -14.531 1.00 94.94 99 ALA A CA 1
ATOM 755 C C . ALA A 1 99 ? 13.528 3.658 -14.786 1.00 94.94 99 ALA A C 1
ATOM 757 O O . ALA A 1 99 ? 14.317 2.836 -15.252 1.00 94.94 99 ALA A O 1
ATOM 758 N N . LEU A 1 100 ? 12.260 3.341 -14.507 1.00 96.81 100 LEU A N 1
ATOM 759 C CA . LEU A 1 100 ? 11.726 1.991 -14.687 1.00 96.81 100 LEU A CA 1
ATOM 760 C C . LEU A 1 100 ? 11.621 1.605 -16.163 1.00 96.81 100 LEU A C 1
ATOM 762 O O . LEU A 1 100 ? 11.959 0.482 -16.524 1.00 96.81 100 LEU A O 1
ATOM 766 N N . PHE A 1 101 ? 11.211 2.527 -17.032 1.00 97.00 101 PHE A N 1
ATOM 767 C CA . PHE A 1 101 ? 11.064 2.269 -18.460 1.00 97.00 101 PHE A CA 1
ATOM 768 C C . PHE A 1 101 ? 12.406 1.932 -19.121 1.00 97.00 101 PHE A C 1
ATOM 770 O O . PHE A 1 101 ? 12.464 1.034 -19.958 1.00 97.00 101 PHE A O 1
ATOM 777 N N . GLN A 1 102 ? 13.508 2.552 -18.683 1.00 96.75 102 GLN A N 1
ATOM 778 C CA . GLN A 1 102 ? 14.852 2.172 -19.141 1.00 96.75 102 GLN A CA 1
ATOM 779 C C . GLN A 1 102 ? 15.197 0.717 -18.786 1.00 96.75 102 GLN A C 1
ATOM 781 O O . GLN A 1 102 ? 15.794 0.006 -19.595 1.00 96.75 102 GLN A O 1
ATOM 786 N N . LEU A 1 103 ? 14.771 0.231 -17.613 1.00 97.69 103 LEU A N 1
ATOM 787 C CA . LEU A 1 103 ? 14.938 -1.177 -17.233 1.00 97.69 103 LEU A CA 1
ATOM 788 C C . LEU A 1 103 ? 14.097 -2.103 -18.126 1.00 97.69 103 LEU A C 1
ATOM 790 O O . LEU A 1 103 ? 14.583 -3.156 -18.535 1.00 97.69 103 LEU A O 1
ATOM 794 N N . ILE A 1 104 ? 12.872 -1.701 -18.480 1.00 97.62 104 ILE A N 1
ATOM 795 C CA . ILE A 1 104 ? 12.010 -2.462 -19.401 1.00 97.62 104 ILE A CA 1
ATOM 796 C C . ILE A 1 104 ? 12.630 -2.536 -20.794 1.00 97.62 104 ILE A C 1
ATOM 798 O O . ILE A 1 104 ? 12.710 -3.622 -21.367 1.00 97.62 104 ILE A O 1
ATOM 802 N N . LEU A 1 105 ? 13.129 -1.417 -21.326 1.00 97.38 105 LEU A N 1
ATOM 803 C CA . LEU A 1 105 ? 13.838 -1.410 -22.604 1.00 97.38 105 LEU A CA 1
ATOM 804 C C . LEU A 1 105 ? 15.040 -2.346 -22.546 1.00 97.38 105 LEU A C 1
ATOM 806 O O . LEU A 1 105 ? 15.164 -3.243 -23.376 1.00 97.38 105 LEU A O 1
ATOM 810 N N . ARG A 1 106 ? 15.896 -2.206 -21.533 1.00 97.06 106 ARG A N 1
ATOM 811 C CA . ARG A 1 106 ? 17.064 -3.074 -21.364 1.00 97.06 106 ARG A CA 1
ATOM 812 C C . ARG A 1 106 ? 16.680 -4.554 -21.344 1.00 97.06 106 ARG A C 1
ATOM 814 O O . ARG A 1 106 ? 17.359 -5.358 -21.976 1.00 97.06 106 ARG A O 1
ATOM 821 N N . PHE A 1 107 ? 15.589 -4.909 -20.669 1.00 97.62 107 PHE A N 1
ATOM 822 C CA . PHE A 1 107 ? 15.049 -6.267 -20.674 1.00 97.62 107 PHE A CA 1
ATOM 823 C C . PHE A 1 107 ? 14.606 -6.716 -22.071 1.00 97.62 107 PHE A C 1
ATOM 825 O O . PHE A 1 107 ? 14.977 -7.808 -22.503 1.00 97.62 107 PHE A O 1
ATOM 832 N N . ALA A 1 108 ? 13.881 -5.864 -22.800 1.00 97.25 108 ALA A N 1
ATOM 833 C CA . ALA A 1 108 ? 13.436 -6.135 -24.165 1.00 97.25 108 ALA A CA 1
ATOM 834 C C . ALA A 1 108 ? 14.618 -6.414 -25.112 1.00 97.25 108 ALA A C 1
ATOM 836 O O . ALA A 1 108 ? 14.618 -7.416 -25.827 1.00 97.25 108 ALA A O 1
ATOM 837 N N . TYR A 1 109 ? 15.672 -5.591 -25.064 1.00 97.00 109 TYR A N 1
ATOM 838 C CA . TYR A 1 109 ? 16.868 -5.776 -25.899 1.00 97.00 109 TYR A CA 1
ATOM 839 C C . TYR A 1 109 ? 17.781 -6.916 -25.428 1.00 97.00 109 TYR A C 1
ATOM 841 O O . TYR A 1 109 ? 18.533 -7.467 -26.231 1.00 97.00 109 TYR A O 1
ATOM 849 N N . ALA A 1 110 ? 17.707 -7.316 -24.157 1.00 96.12 110 ALA A N 1
ATOM 850 C CA . ALA A 1 110 ? 18.464 -8.437 -23.602 1.00 96.12 110 ALA A CA 1
ATOM 851 C C . ALA A 1 110 ? 17.773 -9.799 -23.801 1.00 96.12 110 ALA A C 1
ATOM 853 O O . ALA A 1 110 ? 17.991 -10.724 -23.017 1.00 96.12 110 ALA A O 1
ATOM 854 N N . ALA A 1 111 ? 16.928 -9.928 -24.829 1.00 94.44 111 ALA A N 1
ATOM 855 C CA . ALA A 1 111 ? 16.147 -11.132 -25.111 1.00 94.44 111 ALA A CA 1
ATOM 856 C C . ALA A 1 111 ? 15.286 -11.590 -23.917 1.00 94.44 111 ALA A C 1
ATOM 858 O O . ALA A 1 111 ? 15.132 -12.787 -23.683 1.00 94.44 111 ALA A O 1
ATOM 859 N N . GLN A 1 112 ? 14.744 -10.631 -23.155 1.00 96.06 112 GLN A N 1
ATOM 860 C CA . GLN A 1 112 ? 13.833 -10.873 -22.030 1.00 96.06 112 GLN A CA 1
ATOM 861 C C . GLN A 1 112 ? 14.460 -11.729 -20.917 1.00 96.06 112 GLN A C 1
ATOM 863 O O . GLN A 1 112 ? 13.805 -12.541 -20.263 1.00 96.06 112 GLN A O 1
ATOM 868 N N . ARG A 1 113 ? 15.765 -11.536 -20.697 1.00 95.69 113 ARG A N 1
ATOM 869 C CA . ARG A 1 113 ? 16.551 -12.217 -19.668 1.00 95.69 113 ARG A CA 1
ATOM 870 C C . ARG A 1 113 ? 16.713 -11.342 -18.433 1.00 95.69 113 ARG A C 1
ATOM 872 O O . ARG A 1 113 ? 17.300 -10.261 -18.501 1.00 95.69 113 ARG A O 1
ATOM 879 N N . TRP A 1 114 ? 16.239 -11.826 -17.285 1.00 96.50 114 TRP A N 1
ATOM 880 C CA . TRP A 1 114 ? 16.327 -11.090 -16.020 1.00 96.50 114 TRP A CA 1
ATOM 881 C C . TRP A 1 114 ? 17.774 -10.838 -15.574 1.00 96.50 114 TRP A C 1
ATOM 883 O O . TRP A 1 114 ? 18.055 -9.816 -14.951 1.00 96.50 114 TRP A O 1
ATOM 893 N N . GLU A 1 115 ? 18.720 -11.715 -15.924 1.00 96.81 115 GLU A N 1
ATOM 894 C CA . GLU A 1 115 ? 20.130 -11.577 -15.525 1.00 96.81 115 GLU A CA 1
ATOM 895 C C . GLU A 1 115 ? 20.755 -10.266 -16.023 1.00 96.81 115 GLU A C 1
ATOM 897 O O . GLU A 1 115 ? 21.680 -9.736 -15.409 1.00 96.81 115 GLU A O 1
ATOM 902 N N . ALA A 1 116 ? 20.225 -9.696 -17.110 1.00 95.38 116 ALA A N 1
ATOM 903 C CA . ALA A 1 116 ? 20.669 -8.404 -17.618 1.00 95.38 116 ALA A CA 1
ATOM 904 C C . ALA A 1 116 ? 20.288 -7.228 -16.700 1.00 95.38 116 ALA A C 1
ATOM 906 O O . ALA A 1 116 ? 20.922 -6.169 -16.788 1.00 95.38 116 ALA A O 1
ATOM 907 N N . LEU A 1 117 ? 19.276 -7.408 -15.845 1.00 96.69 117 LEU A N 1
ATOM 908 C CA . LEU A 1 117 ? 18.744 -6.414 -14.914 1.00 96.69 117 LEU A CA 1
ATOM 909 C C . LEU A 1 117 ? 19.206 -6.612 -13.465 1.00 96.69 117 LEU A C 1
ATOM 911 O O . LEU A 1 117 ? 19.183 -5.653 -12.698 1.00 96.69 117 LEU A O 1
ATOM 915 N N . GLU A 1 118 ? 19.616 -7.823 -13.079 1.00 94.31 118 GLU A N 1
ATOM 916 C CA . GLU A 1 118 ? 19.788 -8.227 -11.671 1.00 94.31 118 GLU A CA 1
ATOM 917 C C . GLU A 1 118 ? 20.666 -7.276 -10.839 1.00 94.31 118 GLU A C 1
ATOM 919 O O . GLU A 1 118 ? 20.362 -7.015 -9.680 1.00 94.31 118 GLU A O 1
ATOM 924 N N . ASN A 1 119 ? 21.706 -6.693 -11.440 1.00 94.88 119 ASN A N 1
ATOM 925 C CA . ASN A 1 119 ? 22.627 -5.779 -10.752 1.00 94.88 119 ASN A CA 1
ATOM 926 C C . ASN A 1 119 ? 22.177 -4.305 -10.743 1.00 94.88 119 ASN A C 1
ATOM 928 O O . ASN A 1 119 ? 22.879 -3.458 -10.198 1.00 94.88 119 ASN A O 1
ATOM 932 N N . GLN A 1 120 ? 21.062 -3.978 -11.396 1.00 95.44 120 GLN A N 1
ATOM 933 C CA . GLN A 1 120 ? 20.583 -2.603 -11.595 1.00 95.44 120 GLN A CA 1
ATOM 934 C C . GLN A 1 120 ? 19.261 -2.331 -10.896 1.00 95.44 120 GLN A C 1
ATOM 936 O O . GLN A 1 120 ? 18.986 -1.192 -10.530 1.00 95.44 120 GLN A O 1
ATOM 941 N N . VAL A 1 121 ? 18.448 -3.369 -10.711 1.00 96.50 121 VAL A N 1
ATOM 942 C CA . VAL A 1 121 ? 17.160 -3.241 -10.041 1.00 96.50 121 VAL A CA 1
ATOM 943 C C . VAL A 1 121 ? 17.392 -3.218 -8.539 1.00 96.50 121 VAL A C 1
ATOM 945 O O . VAL A 1 121 ? 17.743 -4.229 -7.930 1.00 96.50 121 VAL A O 1
ATOM 948 N N . SER A 1 122 ? 17.178 -2.058 -7.924 1.00 94.81 122 SER A N 1
ATOM 949 C CA . SER A 1 122 ? 17.162 -1.977 -6.466 1.00 94.81 122 SER A CA 1
ATOM 950 C C . SER A 1 122 ? 15.899 -2.656 -5.905 1.00 94.81 122 SER A C 1
ATOM 952 O O . SER A 1 122 ? 14.842 -2.610 -6.541 1.00 94.81 122 SER A O 1
ATOM 954 N N . PRO A 1 123 ? 15.944 -3.246 -4.693 1.00 92.00 123 PRO A N 1
ATOM 955 C CA . PRO A 1 123 ? 14.768 -3.875 -4.088 1.00 92.00 123 PRO A CA 1
ATOM 956 C C . PRO A 1 123 ? 13.559 -2.936 -3.967 1.00 92.00 123 PRO A C 1
ATOM 958 O O . PRO A 1 123 ? 12.425 -3.379 -4.116 1.00 92.00 123 PRO A O 1
ATOM 961 N N . GLY A 1 124 ? 13.795 -1.635 -3.751 1.00 91.50 124 GLY A N 1
ATOM 962 C CA . GLY A 1 124 ? 12.735 -0.626 -3.668 1.00 91.50 124 GLY A CA 1
ATOM 963 C C . GLY A 1 124 ? 12.031 -0.335 -4.999 1.00 91.50 124 GLY A C 1
ATOM 964 O O . GLY A 1 124 ? 10.888 0.102 -4.990 1.00 91.50 124 GLY A O 1
ATOM 965 N N . GLN A 1 125 ? 12.673 -0.612 -6.138 1.00 94.81 125 GLN A N 1
ATOM 966 C CA . GLN A 1 125 ? 12.092 -0.416 -7.473 1.00 94.81 125 GLN A CA 1
ATOM 967 C C . GLN A 1 125 ? 11.255 -1.610 -7.946 1.00 94.81 125 GLN A C 1
ATOM 969 O O . GLN A 1 125 ? 10.489 -1.468 -8.896 1.00 94.81 125 GLN A O 1
ATOM 974 N N . LEU A 1 126 ? 11.385 -2.781 -7.312 1.00 95.69 126 LEU A N 1
ATOM 975 C CA . LEU A 1 126 ? 10.697 -4.002 -7.741 1.00 95.69 126 LEU A CA 1
ATOM 976 C C . LEU A 1 126 ? 9.162 -3.870 -7.780 1.00 95.69 126 LEU A C 1
ATOM 978 O O . LEU A 1 126 ? 8.591 -4.305 -8.779 1.00 95.69 126 LEU A O 1
ATOM 982 N N . PRO A 1 127 ? 8.473 -3.269 -6.783 1.00 95.38 127 PRO A N 1
ATOM 983 C CA . PRO A 1 127 ? 7.018 -3.103 -6.843 1.00 95.38 127 PRO A CA 1
ATOM 984 C C . PRO A 1 127 ? 6.573 -2.224 -8.017 1.00 95.38 127 PRO A C 1
ATOM 986 O O . PRO A 1 127 ? 5.638 -2.580 -8.732 1.00 95.38 127 PRO A O 1
ATOM 989 N N . GLY A 1 128 ? 7.286 -1.121 -8.262 1.00 95.06 128 GLY A N 1
ATOM 990 C CA . GLY A 1 128 ? 7.026 -0.237 -9.397 1.00 95.06 128 GLY A CA 1
ATOM 991 C C . GLY A 1 128 ? 7.312 -0.901 -10.742 1.00 95.06 128 GLY A C 1
ATOM 992 O O . GLY A 1 128 ? 6.525 -0.760 -11.673 1.00 95.06 128 GLY A O 1
ATOM 993 N N . LEU A 1 129 ? 8.409 -1.663 -10.845 1.00 97.00 129 LEU A N 1
ATOM 994 C CA . LEU A 1 129 ? 8.748 -2.424 -12.050 1.00 97.00 129 LEU A CA 1
ATOM 995 C C . LEU A 1 129 ? 7.692 -3.492 -12.346 1.00 97.00 129 LEU A C 1
ATOM 997 O O . LEU A 1 129 ? 7.295 -3.649 -13.497 1.00 97.00 129 LEU A O 1
ATOM 1001 N N . TYR A 1 130 ? 7.216 -4.187 -11.310 1.00 96.25 130 TYR A N 1
ATOM 1002 C CA . TYR A 1 130 ? 6.110 -5.131 -11.416 1.00 96.25 130 TYR A CA 1
ATOM 1003 C C . TYR A 1 130 ? 4.841 -4.434 -11.923 1.00 96.25 130 TYR A C 1
ATOM 1005 O O . TYR A 1 130 ? 4.298 -4.852 -12.939 1.00 96.25 130 TYR A O 1
ATOM 1013 N N . ALA A 1 131 ? 4.414 -3.334 -11.293 1.00 95.19 131 ALA A N 1
ATOM 1014 C CA . ALA A 1 131 ? 3.224 -2.584 -11.705 1.00 95.19 131 ALA A CA 1
ATOM 1015 C C . ALA A 1 131 ? 3.319 -2.045 -13.143 1.00 95.19 131 ALA A C 1
ATOM 1017 O O . ALA A 1 131 ? 2.373 -2.185 -13.916 1.00 95.19 131 ALA A O 1
ATOM 1018 N N . LEU A 1 132 ? 4.472 -1.491 -13.537 1.00 96.06 132 LEU A N 1
ATOM 1019 C CA . LEU A 1 132 ? 4.687 -1.015 -14.905 1.00 96.06 132 LEU A CA 1
ATOM 1020 C C . LEU A 1 132 ? 4.671 -2.169 -15.915 1.00 96.06 132 LEU A C 1
ATOM 1022 O O . LEU A 1 132 ? 4.120 -2.027 -17.002 1.00 96.06 132 LEU A O 1
ATOM 1026 N N . ALA A 1 133 ? 5.246 -3.321 -15.558 1.00 96.38 133 ALA A N 1
ATOM 1027 C CA . ALA A 1 133 ? 5.202 -4.511 -16.397 1.00 96.38 133 ALA A CA 1
ATOM 1028 C C . ALA A 1 133 ? 3.771 -5.048 -16.557 1.00 96.38 133 ALA A C 1
ATOM 1030 O O . ALA A 1 133 ? 3.424 -5.476 -17.654 1.00 96.38 133 ALA A O 1
ATOM 1031 N N . LEU A 1 134 ? 2.928 -4.980 -15.516 1.00 95.00 134 LEU A N 1
ATOM 1032 C CA . LEU A 1 134 ? 1.497 -5.294 -15.624 1.00 95.00 134 LEU A CA 1
ATOM 1033 C C . LEU A 1 134 ? 0.794 -4.363 -16.610 1.00 95.00 134 LEU A C 1
ATOM 1035 O O . LEU A 1 134 ? 0.141 -4.834 -17.537 1.00 95.00 134 LEU A O 1
ATOM 1039 N N . LEU A 1 135 ? 0.991 -3.056 -16.432 1.00 94.62 135 LEU A N 1
ATOM 1040 C CA . LEU A 1 135 ? 0.355 -2.022 -17.242 1.00 94.62 135 LEU A CA 1
ATOM 1041 C C . LEU A 1 135 ? 0.725 -2.136 -18.728 1.00 94.62 135 LEU A C 1
ATOM 1043 O O . LEU A 1 135 ? -0.102 -1.905 -19.604 1.00 94.62 135 LEU A O 1
ATOM 1047 N N . LEU A 1 136 ? 1.975 -2.508 -19.012 1.00 95.50 136 LEU A N 1
ATOM 1048 C CA . LEU A 1 136 ? 2.471 -2.729 -20.371 1.00 95.50 136 LEU A CA 1
ATOM 1049 C C . LEU A 1 136 ? 2.233 -4.156 -20.875 1.00 95.50 136 LEU A C 1
ATOM 1051 O O . LEU A 1 136 ? 2.661 -4.490 -21.979 1.00 95.50 136 LEU A O 1
ATOM 1055 N N . GLU A 1 137 ? 1.588 -5.020 -20.094 1.00 95.56 137 GLU A N 1
ATOM 1056 C CA . GLU A 1 137 ? 1.380 -6.435 -20.418 1.00 95.56 137 GLU A CA 1
ATOM 1057 C C . GLU A 1 137 ? 2.688 -7.171 -20.767 1.00 95.56 137 GLU A C 1
ATOM 1059 O O . GLU A 1 137 ? 2.743 -8.026 -21.655 1.00 95.56 137 GLU A O 1
ATOM 1064 N N . ALA A 1 138 ? 3.772 -6.827 -20.071 1.00 95.81 138 ALA A N 1
ATOM 1065 C CA . ALA A 1 138 ? 5.080 -7.457 -20.179 1.00 95.81 138 ALA A CA 1
ATOM 1066 C C . ALA A 1 138 ? 5.182 -8.661 -19.230 1.00 95.81 138 ALA A C 1
ATOM 1068 O O . ALA A 1 138 ? 5.903 -8.637 -18.229 1.00 95.81 138 ALA A O 1
ATOM 1069 N N . ARG A 1 139 ? 4.428 -9.724 -19.541 1.00 95.00 139 ARG A N 1
ATOM 1070 C CA . ARG A 1 139 ? 4.194 -10.882 -18.653 1.00 95.00 139 ARG A CA 1
ATOM 1071 C C . ARG A 1 139 ? 5.470 -11.500 -18.073 1.00 95.00 139 ARG A C 1
ATOM 1073 O O . ARG A 1 139 ? 5.564 -11.636 -16.859 1.00 95.00 139 ARG A O 1
ATOM 1080 N N . LEU A 1 140 ? 6.474 -11.797 -18.905 1.00 95.94 140 LEU A N 1
ATOM 1081 C CA . LEU A 1 140 ? 7.729 -12.413 -18.439 1.00 95.94 140 LEU A CA 1
ATOM 1082 C C . LEU A 1 140 ? 8.497 -11.516 -17.459 1.00 95.94 140 LEU A C 1
ATOM 1084 O O . LEU A 1 140 ? 9.113 -12.005 -16.513 1.00 95.94 140 LEU A O 1
ATOM 1088 N N . LEU A 1 141 ? 8.446 -10.197 -17.663 1.00 96.69 141 LEU A N 1
ATOM 1089 C CA . LEU A 1 141 ? 9.069 -9.249 -16.748 1.00 96.69 141 LEU A CA 1
ATOM 1090 C C . LEU A 1 141 ? 8.296 -9.158 -15.430 1.00 96.69 141 LEU A C 1
ATOM 1092 O O . LEU A 1 141 ? 8.914 -9.138 -14.366 1.00 96.69 141 LEU A O 1
ATOM 1096 N N . ALA A 1 142 ? 6.962 -9.133 -15.493 1.00 96.19 142 ALA A N 1
ATOM 1097 C CA . ALA A 1 142 ? 6.108 -9.123 -14.312 1.00 96.19 142 ALA A CA 1
ATOM 1098 C C . ALA A 1 142 ? 6.303 -10.397 -13.469 1.00 96.19 142 ALA A C 1
ATOM 1100 O O . ALA A 1 142 ? 6.483 -10.304 -12.257 1.00 96.19 142 ALA A O 1
ATOM 1101 N N . GLU A 1 143 ? 6.358 -11.576 -14.095 1.00 95.56 143 GLU A N 1
ATOM 1102 C CA . GLU A 1 143 ? 6.648 -12.851 -13.423 1.00 95.56 143 GLU A CA 1
ATOM 1103 C C . GLU A 1 143 ? 8.039 -12.860 -12.772 1.00 95.56 143 GLU A C 1
ATOM 1105 O O . GLU A 1 143 ? 8.177 -13.241 -11.607 1.00 95.56 143 GLU A O 1
ATOM 1110 N N . ALA A 1 144 ? 9.071 -12.396 -13.485 1.00 96.06 144 ALA A N 1
ATOM 1111 C CA . ALA A 1 144 ? 10.432 -12.333 -12.958 1.00 96.06 144 ALA A CA 1
ATOM 1112 C C . ALA A 1 144 ? 10.556 -11.350 -11.779 1.00 96.06 144 ALA A C 1
ATOM 1114 O O . ALA A 1 144 ? 11.153 -11.685 -10.751 1.00 96.06 144 ALA A O 1
ATOM 1115 N N . ALA A 1 145 ? 9.951 -10.162 -11.894 1.00 96.44 145 ALA A N 1
ATOM 1116 C CA . ALA A 1 145 ? 9.908 -9.177 -10.817 1.00 96.44 145 ALA A CA 1
ATOM 1117 C C . ALA A 1 145 ? 9.144 -9.720 -9.598 1.00 96.44 145 ALA A C 1
ATOM 1119 O O . ALA A 1 145 ? 9.629 -9.614 -8.468 1.00 96.44 145 ALA A O 1
ATOM 1120 N N . TYR A 1 146 ? 7.994 -10.367 -9.823 1.00 96.62 146 TYR A N 1
ATOM 1121 C CA . TYR A 1 146 ? 7.203 -10.985 -8.764 1.00 96.62 146 TYR A CA 1
ATOM 1122 C C . TYR A 1 146 ? 7.958 -12.112 -8.058 1.00 96.62 146 TYR A C 1
ATOM 1124 O O . TYR A 1 146 ? 7.980 -12.144 -6.835 1.00 96.62 146 TYR A O 1
ATOM 1132 N N . SER A 1 147 ? 8.641 -12.997 -8.789 1.00 95.75 147 SER A N 1
ATOM 1133 C CA . SER A 1 147 ? 9.422 -14.090 -8.192 1.00 95.75 147 SER A CA 1
ATOM 1134 C C . SER A 1 147 ? 10.489 -13.580 -7.210 1.00 95.75 147 SER A C 1
ATOM 1136 O O . SER A 1 147 ? 10.716 -14.180 -6.158 1.00 95.75 147 SER A O 1
ATOM 1138 N N . ARG A 1 148 ? 11.113 -12.431 -7.503 1.00 95.75 148 ARG A N 1
ATOM 1139 C CA . ARG A 1 148 ? 12.076 -11.783 -6.596 1.00 95.75 148 ARG A CA 1
ATOM 1140 C C . ARG A 1 148 ? 11.404 -11.121 -5.392 1.00 95.75 148 ARG A C 1
ATOM 1142 O O . ARG A 1 148 ? 11.985 -11.124 -4.306 1.00 95.75 148 ARG A O 1
ATOM 1149 N N . LEU A 1 149 ? 10.200 -10.579 -5.574 1.00 95.94 149 LEU A N 1
ATOM 1150 C CA . LEU A 1 149 ? 9.381 -10.034 -4.490 1.00 95.94 149 LEU A CA 1
ATOM 1151 C C . LEU A 1 149 ? 8.862 -11.135 -3.555 1.00 95.94 149 LEU A C 1
ATOM 1153 O O . LEU A 1 149 ? 8.935 -10.963 -2.341 1.00 95.94 149 LEU A O 1
ATOM 1157 N N . ASP A 1 150 ? 8.405 -12.271 -4.093 1.00 96.56 150 ASP A N 1
ATOM 1158 C CA . ASP A 1 150 ? 7.854 -13.401 -3.327 1.00 96.56 150 ASP A CA 1
ATOM 1159 C C . ASP A 1 150 ? 8.873 -13.957 -2.317 1.00 96.56 150 ASP A C 1
ATOM 1161 O O . ASP A 1 150 ? 8.533 -14.259 -1.174 1.00 96.56 150 ASP A O 1
ATOM 1165 N N . ALA A 1 151 ? 10.160 -13.972 -2.683 1.00 93.88 151 ALA A N 1
ATOM 1166 C CA . ALA A 1 151 ? 11.243 -14.398 -1.794 1.00 93.88 151 ALA A CA 1
ATOM 1167 C C . ALA A 1 151 ? 11.363 -13.564 -0.500 1.00 93.88 151 ALA A C 1
ATOM 1169 O O . ALA A 1 151 ? 11.893 -14.059 0.494 1.00 93.88 151 ALA A O 1
ATOM 1170 N N . ASN A 1 152 ? 10.886 -12.314 -0.499 1.00 93.00 152 ASN A N 1
ATOM 1171 C CA . ASN A 1 152 ? 10.937 -11.401 0.649 1.00 93.00 152 ASN A CA 1
ATOM 1172 C C . ASN A 1 152 ? 9.566 -10.774 0.942 1.00 93.00 152 ASN A C 1
ATOM 1174 O O . ASN A 1 152 ? 9.480 -9.635 1.412 1.00 93.00 152 ASN A O 1
ATOM 1178 N N . LEU A 1 153 ? 8.488 -11.496 0.635 1.00 96.19 153 LEU A N 1
ATOM 1179 C CA . LEU A 1 153 ? 7.142 -10.954 0.706 1.00 96.19 153 LEU A CA 1
ATOM 1180 C C . LEU A 1 153 ? 6.736 -10.708 2.164 1.00 96.19 153 LEU A C 1
ATOM 1182 O O . LEU A 1 153 ? 6.524 -11.638 2.941 1.00 96.19 153 LEU A O 1
ATOM 1186 N N . SER A 1 154 ? 6.638 -9.434 2.536 1.00 96.56 154 SER A N 1
ATOM 1187 C CA . SER A 1 154 ? 6.069 -9.008 3.816 1.00 96.56 154 SER A CA 1
ATOM 1188 C C . SER A 1 154 ? 4.565 -8.741 3.672 1.00 96.56 154 SER A C 1
ATOM 1190 O O . SER A 1 154 ? 4.117 -8.470 2.555 1.00 96.56 154 SER A O 1
ATOM 1192 N N . PRO A 1 155 ? 3.776 -8.732 4.763 1.00 97.12 155 PRO A N 1
ATOM 1193 C CA . PRO A 1 155 ? 2.359 -8.366 4.704 1.00 97.12 155 PRO A CA 1
ATOM 1194 C C . PRO A 1 155 ? 2.133 -6.995 4.057 1.00 97.12 155 PRO A C 1
ATOM 1196 O O . PRO A 1 155 ? 1.277 -6.857 3.185 1.00 97.12 155 PRO A O 1
ATOM 1199 N N . SER A 1 156 ? 2.941 -5.990 4.417 1.00 95.69 156 SER A N 1
ATOM 1200 C CA . SER A 1 156 ? 2.858 -4.636 3.851 1.00 95.69 156 SER A CA 1
ATOM 1201 C C . SER A 1 156 ? 3.165 -4.614 2.354 1.00 95.69 156 SER A C 1
ATOM 1203 O O . SER A 1 156 ? 2.444 -3.983 1.582 1.00 95.69 156 SER A O 1
ATOM 1205 N N . THR A 1 157 ? 4.205 -5.336 1.924 1.00 95.31 157 THR A N 1
ATOM 1206 C CA . THR A 1 157 ? 4.553 -5.455 0.501 1.00 95.31 157 THR A CA 1
ATOM 1207 C C . THR A 1 157 ? 3.472 -6.219 -0.264 1.00 95.31 157 THR A C 1
ATOM 1209 O O . THR A 1 157 ? 3.094 -5.795 -1.349 1.00 95.31 157 THR A O 1
ATOM 1212 N N . ALA A 1 158 ? 2.920 -7.292 0.307 1.00 97.12 158 ALA A N 1
ATOM 1213 C CA . ALA A 1 158 ? 1.835 -8.066 -0.291 1.00 97.12 158 ALA A CA 1
ATOM 1214 C C . ALA A 1 158 ? 0.563 -7.228 -0.476 1.00 97.12 158 ALA A C 1
ATOM 1216 O O . ALA A 1 158 ? -0.025 -7.258 -1.554 1.00 97.12 158 ALA A O 1
ATOM 1217 N N . ALA A 1 159 ? 0.179 -6.429 0.526 1.00 96.19 159 ALA A N 1
ATOM 1218 C CA . ALA A 1 159 ? -0.941 -5.494 0.423 1.00 96.19 159 ALA A CA 1
ATOM 1219 C C . ALA A 1 159 ? -0.714 -4.454 -0.688 1.00 96.19 159 ALA A C 1
ATOM 1221 O O . ALA A 1 159 ? -1.609 -4.212 -1.496 1.00 96.19 159 ALA A O 1
ATOM 1222 N N . SER A 1 160 ? 0.503 -3.902 -0.783 1.00 94.44 160 SER A N 1
ATOM 1223 C CA . SER A 1 160 ? 0.876 -2.983 -1.865 1.00 94.44 160 SER A CA 1
ATOM 1224 C C . SER A 1 160 ? 0.797 -3.656 -3.237 1.00 94.44 160 SER A C 1
ATOM 1226 O O . SER A 1 160 ? 0.228 -3.089 -4.161 1.00 94.44 160 SER A O 1
ATOM 1228 N N . LEU A 1 161 ? 1.312 -4.880 -3.390 1.00 95.06 161 LEU A N 1
ATOM 1229 C CA . LEU A 1 161 ? 1.257 -5.608 -4.663 1.00 95.06 161 LEU A CA 1
ATOM 1230 C C . LEU A 1 161 ? -0.172 -5.987 -5.057 1.00 95.06 161 LEU A C 1
ATOM 1232 O O . LEU A 1 161 ? -0.504 -5.918 -6.239 1.00 95.06 161 LEU A O 1
ATOM 1236 N N . LEU A 1 162 ? -1.027 -6.349 -4.094 1.00 94.75 162 LEU A N 1
ATOM 1237 C CA . LEU A 1 162 ? -2.453 -6.552 -4.350 1.00 94.75 162 LEU A CA 1
ATOM 1238 C C . LEU A 1 162 ? -3.081 -5.271 -4.881 1.00 94.75 162 LEU A C 1
ATOM 1240 O O . LEU A 1 162 ? -3.708 -5.314 -5.935 1.00 94.75 162 LEU A O 1
ATOM 1244 N N . TYR A 1 163 ? -2.854 -4.145 -4.207 1.00 94.31 163 TYR A N 1
ATOM 1245 C CA . TYR A 1 163 ? -3.371 -2.848 -4.626 1.00 94.31 163 TYR A CA 1
ATOM 1246 C C . TYR A 1 163 ? -2.921 -2.474 -6.046 1.00 94.31 163 TYR A C 1
ATOM 1248 O O . TYR A 1 163 ? -3.755 -2.255 -6.924 1.00 94.31 163 TYR A O 1
ATOM 1256 N N . LEU A 1 164 ? -1.612 -2.520 -6.307 1.00 92.50 164 LEU A N 1
ATOM 1257 C CA . LEU A 1 164 ? -1.030 -2.239 -7.622 1.00 92.50 164 LEU A CA 1
ATOM 1258 C C . LEU A 1 164 ? -1.565 -3.175 -8.712 1.00 92.50 164 LEU A C 1
ATOM 1260 O O . LEU A 1 164 ? -1.844 -2.736 -9.824 1.00 92.50 164 LEU A O 1
ATOM 1264 N N . SER A 1 165 ? -1.749 -4.462 -8.399 1.00 91.88 165 SER A N 1
ATOM 1265 C CA . SER A 1 165 ? -2.286 -5.427 -9.364 1.00 91.88 165 SER A CA 1
ATOM 1266 C C . SER A 1 165 ? -3.726 -5.126 -9.771 1.00 91.88 165 SER A C 1
ATOM 1268 O O . SER A 1 165 ? -4.090 -5.396 -10.910 1.00 91.88 165 SER A O 1
ATOM 1270 N N . GLN A 1 166 ? -4.536 -4.562 -8.865 1.00 91.44 166 GLN A N 1
ATOM 1271 C CA . GLN A 1 166 ? -5.906 -4.154 -9.183 1.00 91.44 166 GLN A CA 1
ATOM 1272 C C . GLN A 1 166 ? -5.943 -2.864 -10.010 1.00 91.44 166 GLN A C 1
ATOM 1274 O O . GLN A 1 166 ? -6.852 -2.695 -10.812 1.00 91.44 166 GLN A O 1
ATOM 1279 N N . LEU A 1 167 ? -4.965 -1.970 -9.832 1.00 90.50 167 LEU A N 1
ATOM 1280 C CA . LEU A 1 167 ? -4.863 -0.728 -10.602 1.00 90.50 167 LEU A CA 1
ATOM 1281 C C . LEU A 1 167 ? -4.338 -0.940 -12.027 1.00 90.50 167 LEU A C 1
ATOM 1283 O O . LEU A 1 167 ? -4.793 -0.272 -12.950 1.00 90.50 167 LEU A O 1
ATOM 1287 N N . CYS A 1 168 ? -3.346 -1.817 -12.197 1.00 88.31 168 CYS A N 1
ATOM 1288 C CA . CYS A 1 168 ? -2.556 -1.891 -13.429 1.00 88.31 168 CYS A CA 1
ATOM 1289 C C . CYS A 1 168 ? -2.788 -3.154 -14.268 1.00 88.31 168 CYS A C 1
ATOM 1291 O O . CYS A 1 168 ? -2.263 -3.224 -15.374 1.00 88.31 168 CYS A O 1
ATOM 1293 N N . GLY A 1 169 ? -3.493 -4.169 -13.757 1.00 79.38 169 GLY A N 1
ATOM 1294 C CA . GLY A 1 169 ? -3.566 -5.488 -14.391 1.00 79.38 169 GLY A CA 1
ATOM 1295 C C . GLY A 1 169 ? -4.984 -6.001 -14.634 1.00 79.38 169 GLY A C 1
ATOM 1296 O O . GLY A 1 169 ? -5.925 -5.675 -13.912 1.00 79.38 169 GLY A O 1
ATOM 1297 N N . SER A 1 170 ? -5.122 -6.880 -15.629 1.00 73.56 170 SER A N 1
ATOM 1298 C CA . SER A 1 170 ? -6.310 -7.720 -15.784 1.00 73.56 170 SER A CA 1
ATOM 1299 C C . SER A 1 170 ? -6.281 -8.860 -14.754 1.00 73.56 170 SER A C 1
ATOM 1301 O O . SER A 1 170 ? -5.225 -9.390 -14.400 1.00 73.56 170 SER A O 1
ATOM 1303 N N . SER A 1 171 ? -7.450 -9.251 -14.235 1.00 63.03 171 SER A N 1
ATOM 1304 C CA . SER A 1 171 ? -7.547 -10.186 -13.100 1.00 63.03 171 SER A CA 1
ATOM 1305 C C . SER A 1 171 ? -7.035 -11.610 -13.389 1.00 63.03 171 SER A C 1
ATOM 1307 O O . SER A 1 171 ? -6.890 -12.395 -12.446 1.00 63.03 171 SER A O 1
ATOM 1309 N N . GLU A 1 172 ? -6.815 -11.990 -14.649 1.00 79.81 172 GLU A N 1
ATOM 1310 C CA . GLU A 1 172 ? -6.552 -13.387 -15.017 1.00 79.81 172 GLU A CA 1
ATOM 1311 C C . GLU A 1 172 ? -5.069 -13.760 -14.986 1.00 79.81 172 GLU A C 1
ATOM 1313 O O . GLU A 1 172 ? -4.713 -14.785 -14.400 1.00 79.81 172 GLU A O 1
ATOM 1318 N N . ASP A 1 173 ? -4.201 -12.908 -15.533 1.00 72.25 173 ASP A N 1
ATOM 1319 C CA . ASP A 1 173 ? -2.784 -13.230 -15.753 1.00 72.25 173 ASP A CA 1
ATOM 1320 C C . ASP A 1 173 ? -1.988 -13.393 -14.447 1.00 72.25 173 ASP A C 1
ATOM 1322 O O . ASP A 1 173 ? -0.939 -14.032 -14.419 1.00 72.25 173 ASP A O 1
ATOM 1326 N N . PHE A 1 174 ? -2.512 -12.873 -13.334 1.00 82.25 174 PHE A N 1
ATOM 1327 C CA . PHE A 1 174 ? -1.803 -12.805 -12.052 1.00 82.25 174 PHE A CA 1
ATOM 1328 C C . PHE A 1 174 ? -2.551 -13.491 -10.912 1.00 82.25 174 PHE A C 1
ATOM 1330 O O . PHE A 1 174 ? -2.336 -13.184 -9.739 1.00 82.25 174 PHE A O 1
ATOM 1337 N N . ARG A 1 175 ? -3.409 -14.466 -11.232 1.00 89.44 175 ARG A N 1
ATOM 1338 C CA . ARG A 1 175 ? -4.191 -15.204 -10.228 1.00 89.44 175 ARG A CA 1
ATOM 1339 C C . ARG A 1 175 ? -3.309 -15.871 -9.166 1.00 89.44 175 ARG A C 1
ATOM 1341 O O . ARG A 1 175 ? -3.630 -15.792 -7.982 1.00 89.44 175 ARG A O 1
ATOM 1348 N N . ALA A 1 176 ? -2.187 -16.475 -9.566 1.00 91.06 176 ALA A N 1
ATOM 1349 C CA . ALA A 1 176 ? -1.254 -17.123 -8.640 1.00 91.06 176 ALA A CA 1
ATOM 1350 C C . ALA A 1 176 ? -0.589 -16.112 -7.689 1.00 91.06 176 ALA A C 1
ATOM 1352 O O . ALA A 1 176 ? -0.609 -16.307 -6.474 1.00 91.06 176 ALA A O 1
ATOM 1353 N N . ALA A 1 177 ? -0.084 -14.999 -8.232 1.00 92.75 177 ALA A N 1
ATOM 1354 C CA . ALA A 1 177 ? 0.512 -13.922 -7.444 1.00 92.75 177 ALA A CA 1
ATOM 135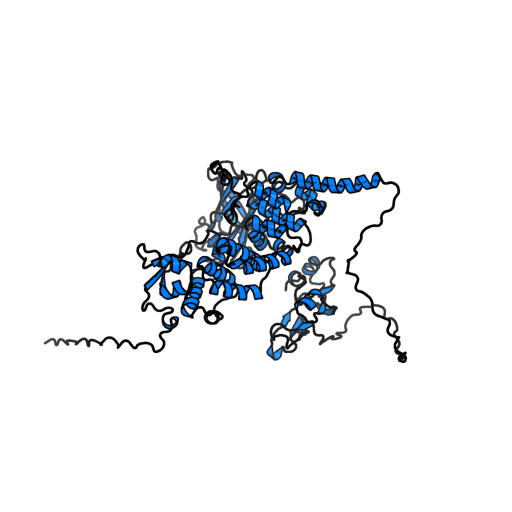5 C C . ALA A 1 177 ? -0.506 -13.288 -6.482 1.00 92.75 177 ALA A C 1
ATOM 1357 O O . ALA A 1 177 ? -0.211 -13.086 -5.306 1.00 92.75 177 ALA A O 1
ATOM 1358 N N . LYS A 1 178 ? -1.737 -13.046 -6.953 1.00 93.56 178 LYS A N 1
ATOM 1359 C CA . LYS A 1 178 ? -2.849 -12.542 -6.136 1.00 93.56 178 LYS A CA 1
ATOM 1360 C C . LYS A 1 178 ? -3.184 -13.497 -4.991 1.00 93.56 178 LYS A C 1
ATOM 1362 O O . LYS A 1 178 ? -3.284 -13.048 -3.853 1.00 93.56 178 LYS A O 1
ATOM 1367 N N . SER A 1 179 ? -3.312 -14.797 -5.268 1.00 94.50 179 SER A N 1
ATOM 1368 C CA . SER A 1 179 ? -3.575 -15.818 -4.242 1.00 94.50 179 SER A CA 1
ATOM 1369 C C . SER A 1 179 ? -2.486 -15.819 -3.174 1.00 94.50 179 SER A C 1
ATOM 1371 O O . SER A 1 179 ? -2.776 -15.740 -1.984 1.00 94.50 179 SER A O 1
ATOM 1373 N N . ARG A 1 180 ? -1.223 -15.822 -3.601 1.00 96.31 180 ARG A N 1
ATOM 1374 C CA . ARG A 1 180 ? -0.073 -15.819 -2.701 1.00 96.31 180 ARG A CA 1
ATOM 1375 C C . ARG A 1 180 ? 0.014 -14.544 -1.860 1.00 96.31 180 ARG A C 1
ATOM 1377 O O . ARG A 1 180 ? 0.264 -14.618 -0.659 1.00 96.31 180 ARG A O 1
ATOM 1384 N N . CYS A 1 181 ? -0.237 -13.374 -2.446 1.00 96.94 181 CYS A N 1
ATOM 1385 C CA . CYS A 1 181 ? -0.292 -12.131 -1.681 1.00 96.94 181 CYS A CA 1
ATOM 1386 C C . CYS A 1 181 ? -1.460 -12.122 -0.685 1.00 96.94 181 CYS A C 1
ATOM 1388 O O . CYS A 1 181 ? -1.271 -11.665 0.437 1.00 96.94 181 CYS A O 1
ATOM 1390 N N . LEU A 1 182 ? -2.634 -12.651 -1.051 1.00 96.62 182 LEU A N 1
ATOM 1391 C CA . LEU A 1 182 ? -3.762 -12.789 -0.123 1.00 96.62 182 LEU A CA 1
ATOM 1392 C C . LEU A 1 182 ? -3.416 -13.705 1.053 1.00 96.62 182 LEU A C 1
ATOM 1394 O O . LEU A 1 182 ? -3.698 -13.341 2.188 1.00 96.62 182 LEU A O 1
ATOM 1398 N N . GLU A 1 183 ? -2.751 -14.839 0.820 1.00 97.44 183 GLU A N 1
ATOM 1399 C CA . GLU A 1 183 ? -2.270 -15.720 1.895 1.00 97.44 183 GLU A CA 1
ATOM 1400 C C . GLU A 1 183 ? -1.334 -14.987 2.866 1.00 97.44 183 GLU A C 1
ATOM 1402 O O . GLU A 1 183 ? -1.504 -15.077 4.082 1.00 97.44 183 GLU A O 1
ATOM 1407 N N . VAL A 1 184 ? -0.367 -14.224 2.346 1.00 98.00 184 VAL A N 1
ATOM 1408 C CA . VAL A 1 184 ? 0.578 -13.468 3.184 1.00 98.00 184 VAL A CA 1
ATOM 1409 C C . VAL A 1 184 ? -0.114 -12.328 3.933 1.00 98.00 184 VAL A C 1
ATOM 1411 O O . VAL A 1 184 ? 0.190 -12.090 5.102 1.00 98.00 184 VAL A O 1
ATOM 1414 N N . VAL A 1 185 ? -1.071 -11.645 3.301 1.00 97.94 185 VAL A N 1
ATOM 1415 C CA . VAL A 1 185 ? -1.899 -10.630 3.965 1.00 97.94 185 VAL A CA 1
ATOM 1416 C C . VAL A 1 185 ? -2.752 -11.264 5.062 1.00 97.94 185 VAL A C 1
ATOM 1418 O O . VAL A 1 185 ? -2.824 -10.693 6.145 1.00 97.94 185 VAL A O 1
ATOM 1421 N N . ARG A 1 186 ? -3.325 -12.455 4.841 1.00 97.75 186 ARG A N 1
ATOM 1422 C CA . ARG A 1 186 ? -4.099 -13.183 5.859 1.00 97.75 186 ARG A CA 1
ATOM 1423 C C . ARG A 1 186 ? -3.251 -13.563 7.064 1.00 97.75 186 ARG A C 1
ATOM 1425 O O . ARG A 1 186 ? -3.648 -13.270 8.186 1.00 97.75 186 ARG A O 1
ATOM 1432 N N . GLY A 1 187 ? -2.075 -14.149 6.830 1.00 97.50 187 GLY A N 1
ATOM 1433 C CA . GLY A 1 187 ? -1.127 -14.522 7.889 1.00 97.50 187 GLY A CA 1
ATOM 1434 C C . GLY A 1 187 ? -0.476 -13.327 8.600 1.00 97.50 187 GLY A C 1
ATOM 1435 O O . GLY A 1 187 ? 0.155 -13.476 9.638 1.00 97.50 187 GLY A O 1
ATOM 1436 N N . GLY A 1 188 ? -0.600 -12.121 8.043 1.00 97.06 188 GLY A N 1
ATOM 1437 C CA . GLY A 1 188 ? -0.004 -10.900 8.581 1.00 97.06 188 GLY A CA 1
ATOM 1438 C C . GLY A 1 188 ? -1.002 -9.794 8.897 1.00 97.06 188 GLY A C 1
ATOM 1439 O O . GLY A 1 188 ? -0.581 -8.651 9.087 1.00 97.06 188 GLY A O 1
ATOM 1440 N N . PHE A 1 189 ? -2.303 -10.092 8.931 1.00 97.75 189 PHE A N 1
ATOM 1441 C CA . PHE A 1 189 ? -3.339 -9.061 8.965 1.00 97.75 189 PHE A CA 1
ATOM 1442 C C . PHE A 1 189 ? -3.283 -8.220 10.243 1.00 97.75 189 PHE A C 1
ATOM 1444 O O . PHE A 1 189 ? -3.364 -6.995 10.179 1.00 97.75 189 PHE A O 1
ATOM 1451 N N . GLY A 1 190 ? -3.036 -8.846 11.400 1.00 95.50 190 GLY A N 1
ATOM 1452 C CA . GLY A 1 190 ? -2.834 -8.113 12.653 1.00 95.50 190 GLY A CA 1
ATOM 1453 C C . GLY A 1 190 ? -1.719 -7.058 12.569 1.00 95.50 190 GLY A C 1
ATOM 1454 O O . GLY A 1 190 ? -1.918 -5.929 13.008 1.00 95.50 190 GLY A O 1
ATOM 1455 N N . VAL A 1 191 ? -0.590 -7.394 11.930 1.00 95.25 191 VAL A N 1
ATOM 1456 C CA . VAL A 1 191 ? 0.545 -6.471 11.727 1.00 95.25 191 VAL A CA 1
ATOM 1457 C C . VAL A 1 191 ? 0.162 -5.335 10.776 1.00 95.25 191 VAL A C 1
ATOM 1459 O O . VAL A 1 191 ? 0.548 -4.188 10.989 1.00 95.25 191 VAL A O 1
ATOM 1462 N N . LEU A 1 192 ? -0.631 -5.628 9.743 1.00 95.50 192 LEU A N 1
ATOM 1463 C CA . LEU A 1 192 ? -1.130 -4.616 8.811 1.00 95.50 192 LEU A CA 1
ATOM 1464 C C . LEU A 1 192 ? -2.025 -3.585 9.501 1.00 95.50 192 LEU A C 1
ATOM 1466 O O . LEU A 1 192 ? -1.889 -2.396 9.223 1.00 95.50 192 LEU A O 1
ATOM 1470 N N . CYS A 1 193 ? -2.887 -4.016 10.426 1.00 93.69 193 CYS A N 1
ATOM 1471 C CA . CYS A 1 193 ? -3.729 -3.112 11.213 1.00 93.69 193 CYS A CA 1
ATOM 1472 C C . CYS A 1 193 ? -2.926 -2.170 12.125 1.00 93.69 193 CYS A C 1
ATOM 1474 O O . CYS A 1 193 ? -3.426 -1.102 12.481 1.00 93.69 193 CYS A O 1
ATOM 1476 N N . ASP A 1 194 ? -1.703 -2.551 12.504 1.00 90.44 194 ASP A N 1
ATOM 1477 C CA . ASP A 1 194 ? -0.800 -1.737 13.326 1.00 90.44 194 ASP A CA 1
ATOM 1478 C C . ASP A 1 194 ? 0.001 -0.710 12.514 1.00 90.44 194 ASP A C 1
ATOM 1480 O O . ASP A 1 194 ? 0.530 0.244 13.085 1.00 90.44 194 ASP A O 1
ATOM 1484 N N . VAL A 1 195 ? 0.067 -0.862 11.187 1.00 90.19 195 VAL A N 1
ATOM 1485 C CA . VAL A 1 195 ? 0.785 0.049 10.287 1.00 90.19 195 VAL A CA 1
ATOM 1486 C C . VAL A 1 195 ? -0.226 0.871 9.474 1.00 90.19 195 VAL A C 1
ATOM 1488 O O . VAL A 1 195 ? -0.732 0.386 8.460 1.00 90.19 195 VAL A O 1
ATOM 1491 N N . PRO A 1 196 ? -0.490 2.146 9.836 1.00 85.81 196 PRO A N 1
ATOM 1492 C CA . PRO A 1 196 ? -1.529 2.968 9.204 1.00 85.81 196 PRO A CA 1
ATOM 1493 C C . PRO A 1 196 ? -1.431 3.064 7.680 1.00 85.81 196 PRO A C 1
ATOM 1495 O O . PRO A 1 196 ? -2.445 3.022 6.993 1.00 85.81 196 PRO A O 1
ATOM 1498 N N . ALA A 1 197 ? -0.210 3.161 7.142 1.00 85.69 197 ALA A N 1
ATOM 1499 C CA . ALA A 1 197 ? 0.008 3.215 5.699 1.00 85.69 197 ALA A CA 1
ATOM 1500 C C . ALA A 1 197 ? -0.449 1.920 5.010 1.00 85.69 197 ALA A C 1
ATOM 1502 O O . ALA A 1 197 ? -1.110 1.967 3.978 1.00 85.69 197 ALA A O 1
ATOM 1503 N N . SER A 1 198 ? -0.141 0.761 5.597 1.00 92.19 198 SER A N 1
ATOM 1504 C CA . SER A 1 198 ? -0.522 -0.530 5.029 1.00 92.19 198 SER A CA 1
ATOM 1505 C C . SER A 1 198 ? -2.017 -0.803 5.185 1.00 92.19 198 SER A C 1
ATOM 1507 O O . SER A 1 198 ? -2.643 -1.252 4.228 1.00 92.19 198 SER A O 1
ATOM 1509 N N . LEU A 1 199 ? -2.609 -0.465 6.336 1.00 93.94 199 LEU A N 1
ATOM 1510 C CA . LEU A 1 199 ? -4.059 -0.530 6.527 1.00 93.94 199 LEU A CA 1
ATOM 1511 C C . LEU A 1 199 ? -4.795 0.360 5.517 1.00 93.94 199 LEU A C 1
ATOM 1513 O O . LEU A 1 199 ? -5.775 -0.078 4.918 1.00 93.94 199 LEU A O 1
ATOM 1517 N N . GLY A 1 200 ? -4.284 1.570 5.273 1.00 91.62 200 GLY A N 1
ATOM 1518 C CA . GLY A 1 200 ? -4.823 2.484 4.272 1.00 91.62 200 GLY A CA 1
ATOM 1519 C C . GLY A 1 200 ? -4.863 1.869 2.872 1.00 91.62 200 GLY A C 1
ATOM 1520 O O . GLY A 1 200 ? -5.882 1.994 2.201 1.00 91.62 200 GLY A O 1
ATOM 1521 N N . LEU A 1 201 ? -3.808 1.155 2.456 1.00 92.62 201 LEU A N 1
ATOM 1522 C CA . LEU A 1 201 ? -3.772 0.451 1.164 1.00 92.62 201 LEU A CA 1
ATOM 1523 C C . LEU A 1 201 ? -4.761 -0.710 1.098 1.00 92.62 201 LEU A C 1
ATOM 1525 O O . LEU A 1 201 ? -5.444 -0.865 0.089 1.00 92.62 201 LEU A O 1
ATOM 1529 N N . VAL A 1 202 ? -4.876 -1.493 2.175 1.00 95.38 202 VAL A N 1
ATOM 1530 C CA . VAL A 1 202 ? -5.873 -2.569 2.255 1.00 95.38 202 VAL A CA 1
ATOM 1531 C C . VAL A 1 202 ? -7.279 -1.990 2.092 1.00 95.38 202 VAL A C 1
ATOM 1533 O O . VAL A 1 202 ? -8.044 -2.496 1.280 1.00 95.38 202 VAL A O 1
ATOM 1536 N N . CYS A 1 203 ? -7.599 -0.880 2.762 1.00 94.50 203 CYS A N 1
ATOM 1537 C CA . CYS A 1 203 ? -8.922 -0.246 2.686 1.00 94.50 203 CYS A CA 1
ATOM 1538 C C . CYS A 1 203 ? -9.275 0.299 1.286 1.00 94.50 203 CYS A C 1
ATOM 1540 O O . CYS A 1 203 ? -10.457 0.472 0.984 1.00 94.50 203 CYS A O 1
ATOM 1542 N N . LYS A 1 204 ? -8.281 0.553 0.420 1.00 93.81 204 LYS A N 1
ATOM 1543 C CA . LYS A 1 204 ? -8.512 0.952 -0.980 1.00 93.81 204 LYS A CA 1
ATOM 1544 C C . LYS A 1 204 ? -8.843 -0.223 -1.907 1.00 93.81 204 LYS A C 1
ATOM 1546 O O . LYS A 1 204 ? -9.244 0.008 -3.047 1.00 93.81 204 LYS A O 1
ATOM 1551 N N . LEU A 1 205 ? -8.649 -1.471 -1.471 1.00 95.06 205 LEU A N 1
ATOM 1552 C CA . LEU A 1 205 ? -8.905 -2.644 -2.309 1.00 95.06 205 LEU A CA 1
ATOM 1553 C C . LEU A 1 205 ? -10.390 -2.725 -2.724 1.00 95.06 205 LEU A C 1
ATOM 1555 O O . LEU A 1 205 ? -11.270 -2.256 -1.993 1.00 95.06 205 LEU A O 1
ATOM 1559 N N . PRO A 1 206 ? -10.702 -3.349 -3.876 1.00 94.38 206 PRO A N 1
ATOM 1560 C CA . PRO A 1 206 ? -12.082 -3.623 -4.266 1.00 94.38 206 PRO A CA 1
ATOM 1561 C C . PRO A 1 206 ? -12.834 -4.393 -3.175 1.00 94.38 206 PRO A C 1
ATOM 1563 O O . PRO A 1 206 ? -12.253 -5.249 -2.500 1.00 94.38 206 PRO A O 1
ATOM 1566 N N . VAL A 1 207 ? -14.131 -4.111 -3.020 1.00 95.25 207 VAL A N 1
ATOM 1567 C CA . VAL A 1 207 ? -14.946 -4.671 -1.928 1.00 95.25 207 VAL A CA 1
ATOM 1568 C C . VAL A 1 207 ? -14.954 -6.192 -1.967 1.00 95.25 207 VAL A C 1
ATOM 1570 O O . VAL A 1 207 ? -14.797 -6.819 -0.930 1.00 95.25 207 VAL A O 1
ATOM 1573 N N . ASP A 1 208 ? -15.031 -6.800 -3.150 1.00 94.56 208 ASP A N 1
ATOM 1574 C CA . ASP A 1 208 ? -15.011 -8.260 -3.273 1.00 94.56 208 ASP A CA 1
ATOM 1575 C C . ASP A 1 208 ? -13.712 -8.881 -2.752 1.00 94.56 208 ASP A C 1
ATOM 1577 O O . ASP A 1 208 ? -13.732 -9.941 -2.127 1.00 94.56 208 ASP A O 1
ATOM 1581 N N . VAL A 1 209 ? -12.576 -8.206 -2.959 1.00 94.94 209 VAL A N 1
ATOM 1582 C CA . VAL A 1 209 ? -11.276 -8.659 -2.448 1.00 94.94 209 VAL A CA 1
ATOM 1583 C C . VAL A 1 209 ? -11.214 -8.488 -0.933 1.00 94.94 209 VAL A C 1
ATOM 1585 O O . VAL A 1 209 ? -10.740 -9.393 -0.251 1.00 94.94 209 VAL A O 1
ATOM 1588 N N . LEU A 1 210 ? -11.718 -7.367 -0.406 1.00 96.62 210 LEU A N 1
ATOM 1589 C CA . LEU A 1 210 ? -11.820 -7.125 1.035 1.00 96.62 210 LEU A CA 1
ATOM 1590 C C . LEU A 1 210 ? -12.716 -8.155 1.721 1.00 96.62 210 LEU A C 1
ATOM 1592 O O . LEU A 1 210 ? -12.298 -8.763 2.696 1.00 96.62 210 LEU A O 1
ATOM 1596 N N . VAL A 1 211 ? -13.909 -8.401 1.190 1.00 96.81 211 VAL A N 1
ATOM 1597 C CA . VAL A 1 211 ? -14.856 -9.373 1.741 1.00 96.81 211 VAL A CA 1
ATOM 1598 C C . VAL A 1 211 ? -14.245 -10.777 1.724 1.00 96.81 211 VAL A C 1
ATOM 1600 O O . VAL A 1 211 ? -14.158 -11.413 2.767 1.00 96.81 211 VAL A O 1
ATOM 1603 N N . THR A 1 212 ? -13.668 -11.203 0.594 1.00 95.88 212 THR A N 1
ATOM 1604 C CA . THR A 1 212 ? -12.963 -12.499 0.480 1.00 95.88 212 THR A CA 1
ATOM 1605 C C . THR A 1 212 ? -11.769 -12.624 1.438 1.00 95.88 212 THR A C 1
ATOM 1607 O O . THR A 1 212 ? -11.371 -13.726 1.824 1.00 95.88 212 THR A O 1
ATOM 1610 N N . LEU A 1 213 ? -11.132 -11.505 1.785 1.00 97.31 213 LEU A N 1
ATOM 1611 C CA . LEU A 1 213 ? -10.036 -11.476 2.744 1.00 97.31 213 LEU A CA 1
ATOM 1612 C C . LEU A 1 213 ? -10.549 -11.596 4.186 1.00 97.31 213 LEU A C 1
ATOM 1614 O O . LEU A 1 213 ? -9.981 -12.369 4.952 1.00 97.31 213 LEU A O 1
ATOM 1618 N N . LEU A 1 214 ? -11.582 -10.828 4.543 1.00 97.38 214 LEU A N 1
ATOM 1619 C CA . LEU A 1 214 ? -12.073 -10.676 5.916 1.00 97.38 214 LEU A CA 1
ATOM 1620 C C . LEU A 1 214 ? -13.025 -11.796 6.357 1.00 97.38 214 LEU A C 1
ATOM 1622 O O . LEU A 1 214 ? -13.107 -12.077 7.548 1.00 97.38 214 LEU A O 1
ATOM 1626 N N . GLU A 1 215 ? -13.733 -12.441 5.428 1.00 96.88 215 GLU A N 1
ATOM 1627 C CA . GLU A 1 215 ? -14.604 -13.586 5.734 1.00 96.88 215 GLU A CA 1
ATOM 1628 C C . GLU A 1 215 ? -13.818 -14.868 6.046 1.00 96.88 215 GLU A C 1
ATOM 1630 O O . GLU A 1 215 ? -14.349 -15.767 6.702 1.00 96.88 215 GLU A O 1
ATOM 1635 N N . ASP A 1 216 ? -12.562 -14.958 5.598 1.00 97.06 216 ASP A N 1
ATOM 1636 C CA . ASP A 1 216 ? -11.747 -16.166 5.714 1.00 97.06 216 ASP A CA 1
ATOM 1637 C C . ASP A 1 216 ? -11.467 -16.530 7.186 1.00 97.06 216 ASP A C 1
ATOM 1639 O O . ASP A 1 216 ? -10.893 -15.755 7.951 1.00 97.06 216 ASP A O 1
ATOM 1643 N N . ASP A 1 217 ? -11.837 -17.751 7.581 1.00 96.44 217 ASP A N 1
ATOM 1644 C CA . ASP A 1 217 ? -11.586 -18.297 8.920 1.00 96.44 217 ASP A CA 1
ATOM 1645 C C . ASP A 1 217 ? -10.091 -18.426 9.259 1.00 96.44 217 ASP A C 1
ATOM 1647 O O . ASP A 1 217 ? -9.735 -18.539 10.434 1.00 96.44 217 ASP A O 1
ATOM 1651 N N . SER A 1 218 ? -9.210 -18.430 8.255 1.00 96.62 218 SER A N 1
ATOM 1652 C CA . SER A 1 218 ? -7.760 -18.509 8.432 1.00 96.62 218 SER A CA 1
ATOM 1653 C C . SER A 1 218 ? -7.094 -17.145 8.656 1.00 96.62 218 SER A C 1
ATOM 1655 O O . SER A 1 218 ? -5.864 -17.066 8.627 1.00 96.62 218 SER A O 1
ATOM 1657 N N . LEU A 1 219 ? -7.863 -16.062 8.807 1.00 97.38 219 LEU A N 1
ATOM 1658 C CA . LEU A 1 219 ? -7.332 -14.719 9.030 1.00 97.38 219 LEU A CA 1
ATOM 1659 C C . LEU A 1 219 ? -6.580 -14.645 10.375 1.00 97.38 219 LEU A C 1
ATOM 1661 O O . LEU A 1 219 ? -7.168 -14.823 11.444 1.00 97.38 219 LEU A O 1
ATOM 1665 N N . GLU A 1 220 ? -5.274 -14.360 10.347 1.00 96.75 220 GLU A N 1
ATOM 1666 C CA . GLU A 1 220 ? -4.457 -14.258 11.561 1.00 96.75 220 GLU A CA 1
ATOM 1667 C C . GLU A 1 220 ? -4.634 -12.884 12.224 1.00 96.75 220 GLU A C 1
ATOM 1669 O O . GLU A 1 220 ? -3.949 -11.899 11.919 1.00 96.75 220 GLU A O 1
ATOM 1674 N N . VAL A 1 221 ? -5.568 -12.828 13.176 1.00 96.50 221 VAL A N 1
ATOM 1675 C CA . VAL A 1 221 ? -5.850 -11.657 14.015 1.00 96.50 221 VAL A CA 1
ATOM 1676 C C . VAL A 1 221 ? -5.856 -12.012 15.495 1.00 96.50 221 VAL A C 1
ATOM 1678 O O . VAL A 1 221 ? -6.291 -13.086 15.901 1.00 96.50 221 VAL A O 1
ATOM 1681 N N . SER A 1 222 ? -5.371 -11.089 16.329 1.00 94.88 222 SER A N 1
ATOM 1682 C CA . SER A 1 222 ? -5.370 -11.264 17.786 1.00 94.88 222 SER A CA 1
ATOM 1683 C C . SER A 1 222 ? -6.758 -11.089 18.399 1.00 94.88 222 SER A C 1
ATOM 1685 O O . SER A 1 222 ? -7.095 -11.781 19.358 1.00 94.88 222 SER A O 1
ATOM 1687 N N . THR A 1 223 ? -7.557 -10.172 17.851 1.00 96.19 223 THR A N 1
ATOM 1688 C CA . THR A 1 223 ? -8.934 -9.902 18.269 1.00 96.19 223 THR A CA 1
ATOM 1689 C C . THR A 1 223 ? -9.790 -9.519 17.067 1.00 96.19 223 THR A C 1
ATOM 1691 O O . THR A 1 223 ? -9.315 -8.887 16.121 1.00 96.19 223 THR A O 1
ATOM 1694 N N . GLU A 1 224 ? -11.086 -9.825 17.143 1.00 97.19 224 GLU A N 1
ATOM 1695 C CA . GLU A 1 224 ? -12.078 -9.397 16.147 1.00 97.19 224 GLU A CA 1
ATOM 1696 C C . GLU A 1 224 ? -12.163 -7.860 16.042 1.00 97.19 224 GLU A C 1
ATOM 1698 O O . GLU A 1 224 ? -12.507 -7.309 14.998 1.00 97.19 224 GLU A O 1
ATOM 1703 N N . GLY A 1 225 ? -11.764 -7.139 17.098 1.00 95.75 225 GLY A N 1
ATOM 1704 C CA . GLY A 1 225 ? -11.680 -5.677 17.093 1.00 95.75 225 GLY A CA 1
ATOM 1705 C C . GLY A 1 225 ? -10.768 -5.126 15.990 1.00 95.75 225 GLY A C 1
ATOM 1706 O O . GLY A 1 225 ? -11.017 -4.032 15.488 1.00 95.75 225 GLY A O 1
ATOM 1707 N N . ARG A 1 226 ? -9.759 -5.890 15.541 1.00 95.31 226 ARG A N 1
ATOM 1708 C CA . ARG A 1 226 ? -8.899 -5.513 14.403 1.00 95.31 226 ARG A CA 1
ATOM 1709 C C . ARG A 1 226 ? -9.621 -5.601 13.060 1.00 95.31 226 ARG A C 1
ATOM 1711 O O . ARG A 1 226 ? -9.421 -4.742 12.205 1.00 95.31 226 ARG A O 1
ATOM 1718 N N . VAL A 1 227 ? -10.494 -6.593 12.894 1.00 97.38 227 VAL A N 1
ATOM 1719 C CA . VAL A 1 227 ? -11.358 -6.721 11.711 1.00 97.38 227 VAL A CA 1
ATOM 1720 C C . VAL A 1 227 ? -12.335 -5.549 11.672 1.00 97.38 227 VAL A C 1
ATOM 1722 O O . VAL A 1 227 ? -12.411 -4.845 10.666 1.00 97.38 227 VAL A O 1
ATOM 1725 N N . LEU A 1 228 ? -12.989 -5.252 12.803 1.00 97.12 228 LEU A N 1
ATOM 1726 C CA . LEU A 1 228 ? -13.860 -4.081 12.929 1.00 97.12 228 LEU A CA 1
ATOM 1727 C C . LEU A 1 228 ? -13.109 -2.774 12.632 1.00 97.12 228 LEU A C 1
ATOM 1729 O O . LEU A 1 228 ? -13.652 -1.914 11.948 1.00 97.12 228 LEU A O 1
ATOM 1733 N N . GLN A 1 229 ? -11.864 -2.621 13.097 1.00 94.06 229 GLN A N 1
ATOM 1734 C CA . GLN A 1 229 ? -11.029 -1.451 12.804 1.00 94.06 229 GLN A CA 1
ATOM 1735 C C . GLN A 1 229 ? -10.817 -1.269 11.291 1.00 94.06 229 GLN A C 1
ATOM 1737 O O . GLN A 1 229 ? -10.941 -0.150 10.791 1.00 94.06 229 GLN A O 1
ATOM 1742 N N . ALA A 1 230 ? -10.523 -2.347 10.560 1.00 95.81 230 ALA A N 1
ATOM 1743 C CA . ALA A 1 230 ? -10.334 -2.301 9.111 1.00 95.81 230 ALA A CA 1
ATOM 1744 C C . ALA A 1 230 ? -11.638 -1.991 8.358 1.00 95.81 230 ALA A C 1
ATOM 1746 O O . ALA A 1 230 ? -11.647 -1.138 7.467 1.00 95.81 230 ALA A O 1
ATOM 1747 N N . VAL A 1 231 ? -12.754 -2.617 8.752 1.00 96.88 231 VAL A N 1
ATOM 1748 C CA . VAL A 1 231 ? -14.081 -2.339 8.174 1.00 96.88 231 VAL A CA 1
ATOM 1749 C C . VAL A 1 231 ? -14.484 -0.893 8.434 1.00 96.88 231 VAL A C 1
ATOM 1751 O O . VAL A 1 231 ? -14.816 -0.169 7.502 1.00 96.88 231 VAL A O 1
ATOM 1754 N N . ARG A 1 232 ? -14.359 -0.425 9.677 1.00 94.31 232 ARG A N 1
ATOM 1755 C CA . ARG A 1 232 ? -14.620 0.965 10.063 1.00 94.31 232 ARG A CA 1
ATOM 1756 C C . ARG A 1 232 ? -13.780 1.949 9.254 1.00 94.31 232 ARG A C 1
ATOM 1758 O O . ARG A 1 232 ? -14.305 2.963 8.814 1.00 94.31 232 ARG A O 1
ATOM 1765 N N . HIS A 1 233 ? -12.497 1.662 9.036 1.00 91.94 233 HIS A N 1
ATOM 1766 C CA . HIS A 1 233 ? -11.637 2.513 8.216 1.00 91.94 233 HIS A CA 1
ATOM 1767 C C . HIS A 1 233 ? -12.067 2.522 6.742 1.00 91.94 233 HIS A C 1
ATOM 1769 O O . HIS A 1 233 ? -12.055 3.574 6.101 1.00 91.94 233 HIS A O 1
ATOM 1775 N N . THR A 1 234 ? -12.475 1.374 6.207 1.00 94.50 234 THR A N 1
ATOM 1776 C CA . THR A 1 234 ? -12.993 1.275 4.837 1.00 94.50 234 THR A CA 1
ATOM 1777 C C . THR A 1 234 ? -14.275 2.097 4.688 1.00 94.50 234 THR A C 1
ATOM 1779 O O . THR A 1 234 ? -14.376 2.910 3.773 1.00 94.50 234 THR A O 1
ATOM 1782 N N . LEU A 1 235 ? -15.212 1.954 5.633 1.00 93.75 235 LEU A N 1
ATOM 1783 C CA . LEU A 1 235 ? -16.453 2.730 5.685 1.00 93.75 235 LEU A CA 1
ATOM 1784 C C . LEU A 1 235 ? -16.168 4.225 5.824 1.00 93.75 235 LEU A C 1
ATOM 1786 O O . LEU A 1 235 ? -16.701 5.017 5.063 1.00 93.75 235 LEU A O 1
ATOM 1790 N N . TRP A 1 236 ? -15.269 4.620 6.729 1.00 88.62 236 TRP A N 1
ATOM 1791 C CA . TRP A 1 236 ? -14.882 6.022 6.904 1.00 88.62 236 TRP A CA 1
ATOM 1792 C C . TRP A 1 236 ? -14.483 6.696 5.592 1.00 88.62 236 TRP A C 1
ATOM 1794 O O . TRP A 1 236 ? -14.860 7.836 5.337 1.00 88.62 236 TRP A O 1
ATOM 1804 N N . ARG A 1 237 ? -13.698 5.976 4.790 1.00 86.81 237 ARG A N 1
ATOM 1805 C CA . ARG A 1 237 ? -13.091 6.482 3.566 1.00 86.81 237 ARG A CA 1
ATOM 1806 C C . ARG A 1 237 ? -14.059 6.479 2.385 1.00 86.81 237 ARG A C 1
ATOM 1808 O O . ARG A 1 237 ? -13.998 7.372 1.550 1.00 86.81 237 ARG A O 1
ATOM 1815 N N . ARG A 1 238 ? -14.917 5.461 2.296 1.00 91.62 238 ARG A N 1
ATOM 1816 C CA . ARG A 1 238 ? -15.659 5.152 1.065 1.00 91.62 238 ARG A CA 1
ATOM 1817 C C . ARG A 1 238 ? -17.176 5.246 1.203 1.00 91.62 238 ARG A C 1
ATOM 1819 O O . ARG A 1 238 ? -17.875 5.091 0.207 1.00 91.62 238 ARG A O 1
ATOM 1826 N N . LEU A 1 239 ? -17.707 5.462 2.405 1.00 90.06 239 LEU A N 1
ATOM 1827 C CA . LEU A 1 239 ? -19.139 5.680 2.578 1.00 90.06 239 LEU A CA 1
ATOM 1828 C C . LEU A 1 239 ? -19.515 7.034 1.946 1.00 90.06 239 LEU A C 1
ATOM 1830 O O . LEU A 1 239 ? -18.842 8.033 2.228 1.00 90.06 239 LEU A O 1
ATOM 1834 N N . PRO A 1 240 ? -20.550 7.095 1.089 1.00 84.44 240 PRO A N 1
ATOM 1835 C CA . PRO A 1 240 ? -21.047 8.359 0.571 1.00 84.44 240 PRO A CA 1
ATOM 1836 C C . PRO A 1 240 ? -21.589 9.176 1.740 1.00 84.44 240 PRO A C 1
ATOM 1838 O O . PRO A 1 240 ? -22.480 8.736 2.463 1.00 84.44 240 PRO A O 1
ATOM 1841 N N . ARG A 1 241 ? -21.025 10.363 1.940 1.00 75.38 241 ARG A N 1
ATOM 1842 C CA . ARG A 1 241 ? -21.415 11.270 3.015 1.00 75.38 241 ARG A CA 1
ATOM 1843 C C . ARG A 1 241 ? -21.876 12.575 2.426 1.00 75.38 241 ARG A C 1
ATOM 1845 O O . ARG A 1 241 ? -21.225 13.117 1.535 1.00 75.38 241 ARG A O 1
ATOM 1852 N N . THR A 1 242 ? -22.919 13.137 3.017 1.00 71.50 242 THR A N 1
ATOM 1853 C CA . THR A 1 242 ? -23.249 14.558 2.884 1.00 71.50 242 THR A CA 1
ATOM 1854 C C . THR A 1 242 ? -22.234 15.359 3.707 1.00 71.50 242 THR A C 1
ATOM 1856 O O . THR A 1 242 ? -22.535 15.878 4.779 1.00 71.50 242 THR A O 1
ATOM 1859 N N . GLY A 1 243 ? -20.972 15.317 3.283 1.00 66.44 243 GLY A N 1
ATOM 1860 C CA . GLY A 1 243 ? -19.847 15.921 3.981 1.00 66.44 243 GLY A CA 1
ATOM 1861 C C . GLY A 1 243 ? -19.515 17.295 3.418 1.00 66.44 243 GLY A C 1
ATOM 1862 O O . GLY A 1 243 ? -19.644 17.550 2.222 1.00 66.44 243 GLY A O 1
ATOM 1863 N N . ARG A 1 244 ? -19.025 18.182 4.277 1.00 74.69 244 ARG A N 1
ATOM 1864 C CA . ARG A 1 244 ? -18.379 19.419 3.837 1.00 74.69 244 ARG A CA 1
ATOM 1865 C C . ARG A 1 244 ? -16.965 19.080 3.368 1.00 74.69 244 ARG A C 1
ATOM 1867 O O . ARG A 1 244 ? -16.253 18.353 4.060 1.00 74.69 244 ARG A O 1
ATOM 1874 N N . SER A 1 245 ? -16.540 19.579 2.214 1.00 76.81 245 SER A N 1
ATOM 1875 C CA . SER A 1 245 ? -15.139 19.501 1.801 1.00 76.81 245 SER A CA 1
ATOM 1876 C C . SER A 1 245 ? -14.422 20.778 2.234 1.00 76.81 245 SER A C 1
ATOM 1878 O O . SER A 1 245 ? -14.840 21.889 1.908 1.00 76.81 245 SER A O 1
ATOM 1880 N N . LEU A 1 246 ? -13.368 20.614 3.028 1.00 78.94 246 LEU A N 1
ATOM 1881 C CA . LEU A 1 246 ? -12.475 21.674 3.461 1.00 78.94 246 LEU A CA 1
ATOM 1882 C C . LEU A 1 246 ? -11.285 21.712 2.512 1.00 78.94 246 LEU A C 1
ATOM 1884 O O . LEU A 1 246 ? -10.466 20.796 2.502 1.00 78.94 246 LEU A O 1
ATOM 1888 N N . LYS A 1 247 ? -11.162 22.789 1.747 1.00 83.38 247 LYS A N 1
ATOM 1889 C CA . LYS A 1 247 ? -9.944 23.109 1.005 1.00 83.38 247 LYS A CA 1
ATOM 1890 C C . LYS A 1 247 ? -9.166 24.153 1.784 1.00 83.38 247 LYS A C 1
ATOM 1892 O O . LYS A 1 247 ? -9.672 25.245 2.023 1.00 83.38 247 LYS A O 1
ATOM 1897 N N . LEU A 1 248 ? -7.952 23.809 2.182 1.00 81.81 248 LEU A N 1
ATOM 1898 C CA . LEU A 1 248 ? -6.995 24.659 2.871 1.00 81.81 248 LEU A CA 1
ATOM 1899 C C . LEU A 1 248 ? -5.891 25.056 1.900 1.00 81.81 248 LEU A C 1
ATOM 1901 O O . LEU A 1 248 ? -5.162 24.215 1.385 1.00 81.81 248 LEU A O 1
ATOM 1905 N N . SER A 1 249 ? -5.739 26.352 1.696 1.00 82.25 249 SER A N 1
ATOM 1906 C CA . SER A 1 249 ? -4.575 26.955 1.059 1.00 82.25 249 SER A CA 1
ATOM 1907 C C . SER A 1 249 ? -3.962 27.931 2.052 1.00 82.25 249 SER A C 1
ATOM 1909 O O . SER A 1 249 ? -4.627 28.419 2.961 1.00 82.25 249 SER A O 1
ATOM 1911 N N . GLY A 1 250 ? -2.669 28.202 1.970 1.00 78.81 250 GLY A N 1
ATOM 1912 C CA . GLY A 1 250 ? -2.073 29.055 2.989 1.00 78.81 250 GLY A CA 1
ATOM 1913 C C . GLY A 1 250 ? -0.673 29.493 2.674 1.00 78.81 250 GLY A C 1
ATOM 1914 O O . GLY A 1 250 ? -0.149 29.257 1.588 1.00 78.81 250 GLY A O 1
ATOM 1915 N N . ARG A 1 251 ? -0.067 30.163 3.644 1.00 80.31 251 ARG A N 1
ATOM 1916 C CA . ARG A 1 251 ? 1.330 30.552 3.622 1.00 80.31 251 ARG A CA 1
ATOM 1917 C C . ARG A 1 251 ? 1.920 30.382 5.007 1.00 80.31 251 ARG A C 1
ATOM 1919 O O . ARG A 1 251 ? 1.350 30.815 6.009 1.00 80.31 251 ARG A O 1
ATOM 1926 N N . LEU A 1 252 ? 3.097 29.778 5.065 1.00 75.62 252 LEU A N 1
ATOM 1927 C CA . LEU A 1 252 ? 3.872 29.769 6.294 1.00 75.62 252 LEU A CA 1
ATOM 1928 C C . LEU A 1 252 ? 4.596 31.115 6.416 1.00 75.62 252 LEU A C 1
ATOM 1930 O O . LEU A 1 252 ? 5.516 31.403 5.646 1.00 75.62 252 LEU A O 1
ATOM 1934 N N . CYS A 1 253 ? 4.175 31.951 7.364 1.00 76.38 253 CYS A N 1
ATOM 1935 C CA . CYS A 1 253 ? 4.808 33.240 7.609 1.00 76.38 253 CYS A CA 1
ATOM 1936 C C . CYS A 1 253 ? 6.023 33.051 8.527 1.00 76.38 253 CYS A C 1
ATOM 1938 O O . CYS A 1 253 ? 5.875 32.597 9.659 1.00 76.38 253 CYS A O 1
ATOM 1940 N N . ALA A 1 254 ? 7.200 33.392 7.985 1.00 60.75 254 ALA A N 1
ATOM 1941 C CA . ALA A 1 254 ? 8.522 33.494 8.613 1.00 60.75 254 ALA A CA 1
ATOM 1942 C C . ALA A 1 254 ? 8.708 32.723 9.934 1.00 60.75 254 ALA A C 1
ATOM 1944 O O . ALA A 1 254 ? 8.413 33.221 11.020 1.00 60.75 254 ALA A O 1
ATOM 1945 N N . SER A 1 255 ? 9.290 31.527 9.820 1.00 63.09 255 SER A N 1
ATOM 1946 C CA . SER A 1 255 ? 9.889 30.806 10.939 1.00 63.09 255 SER A CA 1
ATOM 1947 C C . SER A 1 255 ? 11.413 30.940 10.862 1.00 63.09 255 SER A C 1
ATOM 1949 O O . SER A 1 255 ? 11.990 30.447 9.889 1.00 63.09 255 SER A O 1
ATOM 1951 N N . PRO A 1 256 ? 12.097 31.531 11.860 1.00 67.56 256 PRO A N 1
ATOM 1952 C CA . PRO A 1 256 ? 13.561 31.565 11.873 1.00 67.56 256 PRO A CA 1
ATOM 1953 C C . PRO A 1 256 ? 14.181 30.156 11.905 1.00 67.56 256 PRO A C 1
ATOM 1955 O O . PRO A 1 256 ? 15.309 29.980 11.458 1.00 67.56 256 PRO A O 1
ATOM 1958 N N . ALA A 1 257 ? 13.441 29.144 12.379 1.00 66.88 257 ALA A N 1
ATOM 1959 C CA . ALA A 1 257 ? 13.888 27.751 12.405 1.00 66.88 257 ALA A CA 1
ATOM 1960 C C . ALA A 1 257 ? 13.887 27.082 11.017 1.00 66.88 257 ALA A C 1
ATOM 1962 O O . ALA A 1 257 ? 14.710 26.208 10.767 1.00 66.88 257 ALA A O 1
ATOM 1963 N N . LEU A 1 258 ? 12.993 27.492 10.109 1.00 64.19 258 LEU A N 1
ATOM 1964 C CA . LEU A 1 258 ? 12.920 26.945 8.745 1.00 64.19 258 LEU A CA 1
ATOM 1965 C C . LEU A 1 258 ? 13.669 27.787 7.707 1.00 64.19 258 LEU A C 1
ATOM 1967 O O . LEU A 1 258 ? 14.052 27.260 6.671 1.00 64.19 258 LEU A O 1
ATOM 1971 N N . GLN A 1 259 ? 13.903 29.073 7.980 1.00 64.75 259 GLN A N 1
ATOM 1972 C CA . GLN A 1 259 ? 14.649 29.971 7.085 1.00 64.75 259 GLN A CA 1
ATOM 1973 C C . GLN A 1 259 ? 16.149 29.652 6.999 1.00 64.75 259 GLN A C 1
ATOM 1975 O O . GLN A 1 259 ? 16.812 30.102 6.072 1.00 64.75 259 GLN A O 1
ATOM 1980 N N . ALA A 1 260 ? 16.697 28.895 7.954 1.00 59.03 260 ALA A N 1
ATOM 1981 C CA . ALA A 1 260 ? 18.120 28.557 7.982 1.00 59.03 260 ALA A CA 1
ATOM 1982 C C . ALA A 1 260 ? 18.528 27.500 6.937 1.00 59.03 260 ALA A C 1
ATOM 1984 O O . ALA A 1 260 ? 19.719 27.321 6.690 1.00 59.03 260 ALA A O 1
ATOM 1985 N N . GLU A 1 261 ? 17.566 26.799 6.333 1.00 67.00 261 GLU A N 1
ATOM 1986 C CA . GLU A 1 261 ? 17.815 25.696 5.403 1.00 67.00 261 GLU A CA 1
ATOM 1987 C C . GLU A 1 261 ? 17.168 26.010 4.043 1.00 67.00 261 GLU A C 1
ATOM 1989 O O . GLU A 1 261 ? 16.028 25.636 3.762 1.00 67.00 261 GLU A O 1
ATOM 1994 N N . GLU A 1 262 ? 17.887 26.751 3.194 1.00 63.28 262 GLU A N 1
ATOM 1995 C CA . GLU A 1 262 ? 17.438 27.049 1.829 1.00 63.28 262 GLU A CA 1
ATOM 1996 C C . GLU A 1 262 ? 17.227 25.762 1.016 1.00 63.28 262 GLU A C 1
ATOM 1998 O O . GLU A 1 262 ? 18.062 24.857 1.023 1.00 63.28 262 GLU A O 1
ATOM 2003 N N . GLY A 1 263 ? 16.107 25.689 0.287 1.00 67.88 263 GLY A N 1
ATOM 2004 C CA . GLY A 1 263 ? 15.793 24.568 -0.608 1.00 67.88 263 GLY A CA 1
ATOM 2005 C C . GLY A 1 263 ? 15.152 23.350 0.062 1.00 67.88 263 GLY A C 1
ATOM 2006 O O . GLY A 1 263 ? 15.023 22.307 -0.576 1.00 67.88 263 GLY A O 1
ATOM 2007 N N . LEU A 1 264 ? 14.728 23.456 1.324 1.00 70.38 264 LEU A N 1
ATOM 2008 C CA . LEU A 1 264 ? 14.125 22.332 2.031 1.00 70.38 264 LEU A CA 1
ATOM 2009 C C . LEU A 1 264 ? 12.744 21.975 1.455 1.00 70.38 264 LEU A C 1
ATOM 2011 O O . LEU A 1 264 ? 11.828 22.804 1.457 1.00 70.38 264 LEU A O 1
ATOM 2015 N N . GLN A 1 265 ? 12.590 20.737 0.973 1.00 73.44 265 GLN A N 1
ATOM 2016 C CA . GLN A 1 265 ? 11.289 20.188 0.597 1.00 73.44 265 GLN A CA 1
ATOM 2017 C C . GLN A 1 265 ? 10.535 19.750 1.855 1.00 73.44 265 GLN A C 1
ATOM 2019 O O . GLN A 1 265 ? 10.994 18.903 2.628 1.00 73.44 265 GLN A O 1
ATOM 2024 N N . LEU A 1 266 ? 9.368 20.356 2.066 1.00 75.75 266 LEU A N 1
ATOM 2025 C CA . LEU A 1 266 ? 8.458 20.019 3.150 1.00 75.75 266 LEU A CA 1
ATOM 2026 C C . LEU A 1 266 ? 7.289 19.200 2.611 1.00 75.75 266 LEU A C 1
ATOM 2028 O O . LEU A 1 266 ? 6.602 19.599 1.672 1.00 75.75 266 LEU A O 1
ATOM 2032 N N . ASN A 1 267 ? 7.041 18.078 3.275 1.00 76.25 267 ASN A N 1
ATOM 2033 C CA . ASN A 1 267 ? 5.862 17.248 3.121 1.00 76.25 267 ASN A CA 1
ATOM 2034 C C . ASN A 1 267 ? 4.816 17.700 4.136 1.00 76.25 267 ASN A C 1
ATOM 2036 O O . ASN A 1 267 ? 4.915 17.396 5.331 1.00 76.25 267 ASN A O 1
ATOM 2040 N N . TRP A 1 268 ? 3.824 18.447 3.663 1.00 78.38 268 TRP A N 1
ATOM 2041 C CA . TRP A 1 268 ? 2.680 18.830 4.481 1.00 78.38 268 TRP A CA 1
ATOM 2042 C C . TRP A 1 268 ? 1.758 17.632 4.701 1.00 78.38 268 TRP A C 1
ATOM 2044 O O . TRP A 1 268 ? 1.654 16.766 3.843 1.00 78.38 268 TRP A O 1
ATOM 2054 N N . GLN A 1 269 ? 1.131 17.576 5.869 1.00 77.69 269 GLN A N 1
ATOM 2055 C CA . GLN A 1 269 ? 0.163 16.574 6.282 1.00 77.69 269 GLN A CA 1
ATOM 2056 C C . GLN A 1 269 ? -0.921 17.290 7.087 1.00 77.69 269 GLN A C 1
ATOM 2058 O O . GLN A 1 269 ? -0.638 17.874 8.129 1.00 77.69 269 GLN A O 1
ATOM 2063 N N . LEU A 1 270 ? -2.167 17.225 6.636 1.00 78.38 270 LEU A N 1
ATOM 2064 C CA . LEU A 1 270 ? -3.316 17.712 7.393 1.00 78.38 270 LEU A CA 1
ATOM 2065 C C . LEU A 1 270 ? -3.980 16.551 8.133 1.00 78.38 270 LEU A C 1
ATOM 2067 O O . LEU A 1 270 ? -4.084 15.459 7.584 1.00 78.38 270 LEU A O 1
ATOM 2071 N N . GLN A 1 271 ? -4.413 16.769 9.374 1.00 77.12 271 GLN A N 1
ATOM 2072 C CA . GLN A 1 271 ? -5.046 15.741 10.183 1.00 77.12 271 GLN A CA 1
ATOM 2073 C C . GLN A 1 271 ? -6.219 16.263 11.017 1.00 77.12 271 GLN A C 1
ATOM 2075 O O . GLN A 1 271 ? -6.021 17.114 11.864 1.00 77.12 271 GLN A O 1
ATOM 2080 N N . ILE A 1 272 ? -7.426 15.711 10.866 1.00 76.31 272 ILE A N 1
ATOM 2081 C CA . ILE A 1 272 ? -8.545 15.983 11.785 1.00 76.31 272 ILE A CA 1
ATOM 2082 C C . ILE A 1 272 ? -8.294 15.279 13.120 1.00 76.31 272 ILE A C 1
ATOM 2084 O O . ILE A 1 272 ? -8.000 14.082 13.160 1.00 76.31 272 ILE A O 1
ATOM 2088 N N . LEU A 1 273 ? -8.414 16.023 14.212 1.00 73.56 273 LEU A N 1
ATOM 2089 C CA . LEU A 1 273 ? -8.446 15.497 15.566 1.00 73.56 273 LEU A CA 1
ATOM 2090 C C . LEU A 1 273 ? -9.910 15.404 15.999 1.00 73.56 273 LEU A C 1
ATOM 2092 O O . LEU A 1 273 ? -10.578 16.421 16.168 1.00 73.56 273 LEU A O 1
ATOM 2096 N N . GLU A 1 274 ? -10.413 14.184 16.178 1.00 63.66 274 GLU A N 1
ATOM 2097 C CA . GLU A 1 274 ? -11.699 13.984 16.845 1.00 63.66 274 GLU A CA 1
ATOM 2098 C C . GLU A 1 274 ? -11.562 14.422 18.315 1.00 63.66 274 GLU A C 1
ATOM 2100 O O . GLU A 1 274 ? -10.574 14.103 18.979 1.00 63.66 274 GLU A O 1
ATOM 2105 N N . ASN A 1 275 ? -12.543 15.182 18.809 1.00 51.38 275 ASN A N 1
ATOM 2106 C CA . ASN A 1 275 ? -12.511 15.988 20.041 1.00 51.38 275 ASN A CA 1
ATOM 2107 C C . ASN A 1 275 ? -12.338 15.216 21.379 1.00 51.38 275 ASN A C 1
ATOM 2109 O O . ASN A 1 275 ? -12.587 15.757 22.457 1.00 51.38 275 ASN A O 1
ATOM 2113 N N . SER A 1 276 ? -11.903 13.954 21.374 1.00 46.09 276 SER A N 1
ATOM 2114 C CA . SER A 1 276 ? -11.717 13.150 22.584 1.00 46.09 276 SER A CA 1
ATOM 2115 C C . SER A 1 276 ? -10.307 13.306 23.172 1.00 46.09 276 SER A C 1
ATOM 2117 O O . SER A 1 276 ? -9.528 12.356 23.226 1.00 46.09 276 SER A O 1
ATOM 2119 N N . LEU A 1 277 ? -9.980 14.497 23.680 1.00 48.50 277 LEU A N 1
ATOM 2120 C CA . LEU A 1 277 ? -8.940 14.616 24.718 1.00 48.50 277 LEU A CA 1
ATOM 2121 C C . LEU A 1 277 ? -9.421 14.053 26.072 1.00 48.50 277 LEU A C 1
ATOM 2123 O O . LEU A 1 277 ? -8.631 13.940 27.006 1.00 48.50 277 LEU A O 1
ATOM 2127 N N . SER A 1 278 ? -10.710 13.716 26.196 1.00 43.25 278 SER A N 1
ATOM 2128 C CA . SER A 1 278 ? -11.354 13.374 27.464 1.00 43.25 278 SER A CA 1
ATOM 2129 C C . SER A 1 278 ? -11.260 11.899 27.870 1.00 43.25 278 SER A C 1
ATOM 2131 O O . SER A 1 278 ? -11.153 11.650 29.064 1.00 43.25 278 SER A O 1
ATOM 2133 N N . GLU A 1 279 ? -11.208 10.927 26.954 1.00 47.34 279 GLU A N 1
ATOM 2134 C CA . GLU A 1 279 ? -10.948 9.514 27.286 1.00 47.34 279 GLU A CA 1
ATOM 2135 C C . GLU A 1 279 ? -10.273 8.807 26.097 1.00 47.34 279 GLU A C 1
ATOM 2137 O O . GLU A 1 279 ? -10.670 9.044 24.954 1.00 47.34 279 GLU A O 1
ATOM 2142 N N . PRO A 1 280 ? -9.263 7.938 26.312 1.00 49.81 280 PRO A N 1
ATOM 2143 C CA . PRO A 1 280 ? -8.705 7.130 25.236 1.00 49.81 280 PRO A CA 1
ATOM 2144 C C . PRO A 1 280 ? -9.802 6.206 24.697 1.00 49.81 280 PRO A C 1
ATOM 2146 O O . PRO A 1 280 ? -10.187 5.236 25.354 1.00 49.81 280 PRO A O 1
ATOM 2149 N N . SER A 1 281 ? -10.321 6.515 23.506 1.00 51.66 281 SER A N 1
ATOM 2150 C CA . SER A 1 281 ? -11.223 5.613 22.792 1.00 51.66 281 SER A CA 1
ATOM 2151 C C . SER A 1 281 ? -10.555 4.245 22.655 1.00 51.66 281 SER A C 1
ATOM 2153 O O . SER A 1 281 ? -9.394 4.134 22.260 1.00 51.66 281 SER A O 1
ATOM 2155 N N . VAL A 1 282 ? -11.298 3.193 23.001 1.00 60.66 282 VAL A N 1
ATOM 2156 C CA . VAL A 1 282 ? -10.835 1.801 22.912 1.00 60.66 282 VAL A CA 1
ATOM 2157 C C . VAL A 1 282 ? -10.572 1.405 21.457 1.00 60.66 282 VAL A C 1
ATOM 2159 O O . VAL A 1 282 ? -9.670 0.614 21.183 1.00 60.66 282 VAL A O 1
ATOM 2162 N N . LEU A 1 283 ? -11.331 1.989 20.526 1.00 59.91 283 LEU A N 1
ATOM 2163 C CA . LEU A 1 283 ? -11.082 1.865 19.099 1.00 59.91 283 LEU A CA 1
ATOM 2164 C C . LEU A 1 283 ? -10.155 3.005 18.661 1.00 59.91 283 LEU A C 1
ATOM 2166 O O . LEU A 1 283 ? -10.493 4.171 18.898 1.00 59.91 283 LEU A O 1
ATOM 2170 N N . PRO A 1 284 ? -9.008 2.707 18.024 1.00 61.88 284 PRO A N 1
ATOM 2171 C CA . PRO A 1 284 ? -8.148 3.748 17.487 1.00 61.88 284 PRO A CA 1
ATOM 2172 C C . PRO A 1 284 ? -8.939 4.594 16.485 1.00 61.88 284 PRO A C 1
ATOM 2174 O O . PRO A 1 284 ? -9.658 4.057 15.633 1.00 61.88 284 PRO A O 1
ATOM 2177 N N . ALA A 1 285 ? -8.807 5.918 16.603 1.00 60.66 285 ALA A N 1
ATOM 2178 C CA . ALA A 1 285 ? -9.363 6.865 15.642 1.00 60.66 285 ALA A CA 1
ATOM 2179 C C . ALA A 1 285 ? -8.949 6.449 14.217 1.00 60.66 285 ALA A C 1
ATOM 2181 O O . ALA A 1 285 ? -7.860 5.880 14.040 1.00 60.66 285 ALA A O 1
ATOM 2182 N N . PRO A 1 286 ? -9.816 6.657 13.207 1.00 59.53 286 PRO A N 1
ATOM 2183 C CA . PRO A 1 286 ? -9.489 6.220 11.861 1.00 59.53 286 PRO A CA 1
ATOM 2184 C C . PRO A 1 286 ? -8.175 6.903 11.442 1.00 59.53 286 PRO A C 1
ATOM 2186 O O . PRO A 1 286 ? -7.973 8.077 11.768 1.00 59.53 286 PRO A O 1
ATOM 2189 N N . PRO A 1 287 ? -7.242 6.179 10.794 1.00 54.38 287 PRO A N 1
ATOM 2190 C CA . PRO A 1 287 ? -6.027 6.762 10.259 1.00 54.38 287 PRO A CA 1
ATOM 2191 C C . PRO A 1 287 ? -6.377 7.991 9.458 1.00 54.38 287 PRO A C 1
ATOM 2193 O O . PRO A 1 287 ? -7.163 7.952 8.512 1.00 54.38 287 PRO A O 1
ATOM 2196 N N . VAL A 1 288 ? -5.813 9.094 9.905 1.00 54.44 288 VAL A N 1
ATOM 2197 C CA . VAL A 1 288 ? -6.188 10.373 9.364 1.00 54.44 288 VAL A CA 1
ATOM 2198 C C . VAL A 1 288 ? -5.665 10.483 7.942 1.00 54.44 288 VAL A C 1
ATOM 2200 O O . VAL A 1 288 ? -4.508 10.136 7.689 1.00 54.44 288 VAL A O 1
ATOM 2203 N N . GLU A 1 289 ? -6.531 10.915 7.023 1.00 54.34 289 GLU A N 1
ATOM 2204 C CA . GLU A 1 289 ? -6.173 11.101 5.622 1.00 54.34 289 GLU A CA 1
ATOM 2205 C C . GLU A 1 289 ? -4.961 12.022 5.528 1.00 54.34 289 GLU A C 1
ATOM 2207 O O . GLU A 1 289 ? -4.987 13.170 5.963 1.00 54.34 289 GLU A O 1
ATOM 2212 N N . ARG A 1 290 ? -3.859 11.477 5.012 1.00 55.06 290 ARG A N 1
ATOM 2213 C CA . ARG A 1 290 ? -2.608 12.210 4.852 1.00 55.06 290 ARG A CA 1
ATOM 2214 C C . ARG A 1 290 ? -2.555 12.738 3.435 1.00 55.06 290 ARG A C 1
ATOM 2216 O O . ARG A 1 290 ? -2.249 11.993 2.508 1.00 55.06 290 ARG A O 1
ATOM 2223 N N . PHE A 1 291 ? -2.843 14.018 3.283 1.00 58.12 291 PHE A N 1
ATOM 2224 C CA . PHE A 1 291 ? -2.590 14.726 2.039 1.00 58.12 291 PHE A CA 1
ATOM 2225 C C . PHE A 1 291 ? -1.146 15.173 2.050 1.00 58.12 291 PHE A C 1
ATOM 2227 O O . PHE A 1 291 ? -0.780 15.985 2.892 1.00 58.12 291 PHE A O 1
ATOM 2234 N N . PHE A 1 292 ? -0.349 14.602 1.153 1.00 53.03 292 PHE A N 1
ATOM 2235 C CA . PHE A 1 292 ? 1.021 15.025 0.927 1.00 53.03 292 PHE A CA 1
ATOM 2236 C C . PHE A 1 292 ? 1.040 15.971 -0.249 1.00 53.03 292 PHE A C 1
ATOM 2238 O O . PHE A 1 292 ? 0.603 15.624 -1.344 1.00 53.03 292 PHE A O 1
ATOM 2245 N N . ALA A 1 293 ? 1.598 17.144 -0.025 1.00 56.94 293 ALA A N 1
ATOM 2246 C CA . ALA A 1 293 ? 1.976 18.005 -1.115 1.00 56.94 293 ALA A CA 1
ATOM 2247 C C . ALA A 1 293 ? 3.330 18.625 -0.788 1.00 56.94 293 ALA A C 1
ATOM 2249 O O . ALA A 1 293 ? 3.565 19.099 0.329 1.00 56.94 293 ALA A O 1
ATOM 2250 N N . ALA A 1 294 ? 4.233 18.523 -1.759 1.00 55.50 294 ALA A N 1
ATOM 2251 C CA . ALA A 1 294 ? 5.579 19.045 -1.649 1.00 55.50 294 ALA A CA 1
ATOM 2252 C C . ALA A 1 294 ? 5.521 20.569 -1.779 1.00 55.50 294 ALA A C 1
ATOM 2254 O O . ALA A 1 294 ? 4.977 21.100 -2.746 1.00 55.50 294 ALA A O 1
ATOM 2255 N N . GLY A 1 295 ? 6.066 21.267 -0.788 1.00 59.84 295 GLY A N 1
ATOM 2256 C CA . GLY A 1 295 ? 6.291 22.707 -0.837 1.00 59.84 295 GLY A CA 1
ATOM 2257 C C . GLY A 1 295 ? 7.762 23.015 -0.597 1.00 59.84 295 GLY A C 1
ATOM 2258 O O . GLY A 1 295 ? 8.427 22.328 0.177 1.00 59.84 295 GLY A O 1
ATOM 2259 N N . THR A 1 296 ? 8.281 24.055 -1.241 1.00 62.44 296 THR A N 1
ATOM 2260 C CA . THR A 1 296 ? 9.638 24.554 -0.988 1.00 62.44 296 THR A CA 1
ATOM 2261 C C . THR A 1 296 ? 9.621 25.572 0.144 1.00 62.44 296 THR A C 1
ATOM 2263 O O . THR A 1 296 ? 8.806 26.499 0.129 1.00 62.44 296 THR A O 1
ATOM 2266 N N . ALA A 1 297 ? 10.520 25.431 1.119 1.00 61.72 297 ALA A N 1
ATOM 2267 C CA . ALA A 1 297 ? 10.736 26.448 2.146 1.00 61.72 297 ALA A CA 1
ATOM 2268 C C . ALA A 1 297 ? 11.075 27.820 1.512 1.00 61.72 297 ALA A C 1
ATOM 2270 O O . ALA A 1 297 ? 11.686 27.864 0.440 1.00 61.72 297 ALA A O 1
ATOM 2271 N N . PRO A 1 298 ? 10.662 28.943 2.130 1.00 62.06 298 PRO A N 1
ATOM 2272 C CA . PRO A 1 298 ? 10.944 30.266 1.584 1.00 62.06 298 PRO A CA 1
ATOM 2273 C C . PRO A 1 298 ? 12.450 30.557 1.680 1.00 62.06 298 PRO A C 1
ATOM 2275 O O . PRO A 1 298 ? 13.066 30.267 2.705 1.00 62.06 298 PRO A O 1
ATOM 2278 N N . ALA A 1 299 ? 13.036 31.136 0.627 1.00 63.53 299 ALA A N 1
ATOM 2279 C CA . ALA A 1 299 ? 14.436 31.566 0.640 1.00 63.53 299 ALA A CA 1
ATOM 2280 C C . ALA A 1 299 ? 14.654 32.648 1.710 1.00 63.53 299 ALA A C 1
ATOM 2282 O O . ALA A 1 299 ? 13.764 33.476 1.937 1.00 63.53 299 ALA A O 1
ATOM 2283 N N . ALA A 1 300 ? 15.832 32.670 2.341 1.00 61.28 300 ALA A N 1
ATOM 2284 C CA . ALA A 1 300 ? 16.132 33.567 3.461 1.00 61.28 300 ALA A CA 1
ATOM 2285 C C . ALA A 1 300 ? 16.001 35.064 3.101 1.00 61.28 300 ALA A C 1
ATOM 2287 O O . ALA A 1 300 ? 15.796 35.899 3.980 1.00 61.28 300 ALA A O 1
ATOM 2288 N N . GLU A 1 301 ? 16.073 35.397 1.809 1.00 59.88 301 GLU A N 1
ATOM 2289 C CA . GLU A 1 301 ? 15.996 36.762 1.277 1.00 59.88 301 GLU A CA 1
ATOM 2290 C C . GLU A 1 301 ? 14.573 37.232 0.911 1.00 59.88 301 GLU A C 1
ATOM 2292 O O . GLU A 1 301 ? 14.402 38.354 0.430 1.00 59.88 301 GLU A O 1
ATOM 2297 N N . THR A 1 302 ? 13.533 36.417 1.128 1.00 62.06 302 THR A N 1
ATOM 2298 C CA . THR A 1 302 ? 12.149 36.833 0.831 1.00 62.06 302 THR A CA 1
ATOM 2299 C C . THR A 1 302 ? 11.702 37.983 1.739 1.00 62.06 302 THR A C 1
ATOM 2301 O O . THR A 1 302 ? 11.922 37.978 2.953 1.00 62.06 302 THR A O 1
ATOM 2304 N N . ALA A 1 303 ? 11.081 39.009 1.145 1.00 67.44 303 ALA A N 1
ATOM 2305 C CA . ALA A 1 303 ? 10.624 40.186 1.874 1.00 67.44 303 ALA A CA 1
ATOM 2306 C C . ALA A 1 303 ? 9.656 39.786 3.009 1.00 67.44 303 ALA A C 1
ATOM 2308 O O . ALA A 1 303 ? 8.868 38.849 2.840 1.00 67.44 303 ALA A O 1
ATOM 2309 N N . PRO A 1 304 ? 9.664 40.489 4.160 1.00 61.50 304 PRO A N 1
ATOM 2310 C CA . PRO A 1 304 ? 8.757 40.209 5.272 1.00 61.50 304 PRO A CA 1
ATOM 2311 C C . PRO A 1 304 ? 7.295 40.334 4.809 1.00 61.50 304 PRO A C 1
ATOM 2313 O O . PRO A 1 304 ? 6.759 41.433 4.694 1.00 61.50 304 PRO A O 1
ATOM 2316 N N . GLY A 1 305 ? 6.667 39.193 4.505 1.00 61.34 305 GLY A N 1
ATOM 2317 C CA . GLY A 1 305 ? 5.317 39.102 3.936 1.00 61.34 305 GLY A CA 1
ATOM 2318 C C . GLY A 1 305 ? 5.157 38.048 2.832 1.00 61.34 305 GLY A C 1
ATOM 2319 O O . GLY A 1 305 ? 4.054 37.535 2.644 1.00 61.34 305 GLY A O 1
ATOM 2320 N N . GLU A 1 306 ? 6.234 37.653 2.149 1.00 65.81 306 GLU A N 1
ATOM 2321 C CA . GLU A 1 306 ? 6.216 36.588 1.136 1.00 65.81 306 GLU A CA 1
ATOM 2322 C C . GLU A 1 306 ? 6.571 35.236 1.774 1.00 65.81 306 GLU A C 1
ATOM 2324 O O . GLU A 1 306 ? 7.714 34.794 1.778 1.00 65.81 306 GLU A O 1
ATOM 2329 N N . GLY A 1 307 ? 5.579 34.591 2.394 1.00 65.88 307 GLY A N 1
ATOM 2330 C CA . GLY A 1 307 ? 5.726 33.236 2.937 1.00 65.88 307 GLY A CA 1
ATOM 2331 C C . GLY A 1 307 ? 5.709 32.150 1.854 1.00 65.88 307 GLY A C 1
ATOM 2332 O O . GLY A 1 307 ? 5.149 32.352 0.774 1.00 65.88 307 GLY A O 1
ATOM 2333 N N . SER A 1 308 ? 6.265 30.974 2.167 1.00 67.56 308 SER A N 1
ATOM 2334 C CA . SER A 1 308 ? 6.134 29.782 1.313 1.00 67.56 308 SER A CA 1
ATOM 2335 C C . SER A 1 308 ? 4.662 29.408 1.183 1.00 67.56 308 SER A C 1
ATOM 2337 O O . SER A 1 308 ? 3.957 29.320 2.193 1.00 67.56 308 SER A O 1
ATOM 2339 N N . GLN A 1 309 ? 4.197 29.242 -0.058 1.00 71.94 309 GLN A N 1
ATOM 2340 C CA . GLN A 1 309 ? 2.826 28.834 -0.334 1.00 71.94 309 GLN A CA 1
ATOM 2341 C C . GLN A 1 309 ? 2.624 27.399 0.143 1.00 71.94 309 GLN A C 1
ATOM 2343 O O . GLN A 1 309 ? 3.332 26.482 -0.271 1.00 71.94 309 GLN A O 1
ATOM 2348 N N . LEU A 1 310 ? 1.637 27.214 1.015 1.00 72.75 310 LEU A N 1
ATOM 2349 C CA . LEU A 1 310 ? 1.084 25.900 1.261 1.00 72.75 310 LEU A CA 1
ATOM 2350 C C . LEU A 1 310 ? 0.366 25.444 -0.012 1.00 72.75 310 LEU A C 1
ATOM 2352 O O . LEU A 1 310 ? -0.470 26.195 -0.529 1.00 72.75 310 LEU A O 1
ATOM 2356 N N . PRO A 1 311 ? 0.657 24.229 -0.496 1.00 72.69 311 PRO A N 1
ATOM 2357 C CA . PRO A 1 311 ? -0.151 23.615 -1.537 1.00 72.69 311 PRO A CA 1
ATOM 2358 C C . PRO A 1 311 ? -1.610 23.505 -1.079 1.00 72.69 311 PRO A C 1
ATOM 2360 O O . PRO A 1 311 ? -1.889 23.423 0.118 1.00 72.69 311 PRO A O 1
ATOM 2363 N N . GLU A 1 312 ? -2.542 23.509 -2.030 1.00 78.62 312 GLU A N 1
ATOM 2364 C CA . GLU A 1 312 ? -3.961 23.310 -1.732 1.00 78.62 312 GLU A CA 1
ATOM 2365 C C . GLU A 1 312 ? -4.167 21.890 -1.182 1.00 78.62 312 GLU A C 1
ATOM 2367 O O . GLU A 1 312 ? -3.942 20.896 -1.872 1.00 78.62 312 GLU A O 1
ATOM 2372 N N . LEU A 1 313 ? -4.570 21.796 0.083 1.00 78.62 313 LEU A N 1
ATOM 2373 C CA . LEU A 1 313 ? -4.914 20.554 0.762 1.00 78.62 313 LEU A CA 1
ATOM 2374 C C . LEU A 1 313 ? -6.435 20.464 0.823 1.00 78.62 313 LEU A C 1
ATOM 2376 O O . LEU A 1 313 ? -7.077 21.343 1.385 1.00 78.62 313 LEU A O 1
ATOM 2380 N N . SER A 1 314 ? -7.024 19.412 0.268 1.00 73.00 314 SER A N 1
ATOM 2381 C CA . SER A 1 314 ? -8.463 19.155 0.390 1.00 73.00 314 SER A CA 1
ATOM 2382 C C . SER A 1 314 ? -8.701 18.021 1.379 1.00 73.00 314 SER A C 1
ATOM 2384 O O . SER A 1 314 ? -7.908 17.095 1.443 1.00 73.00 314 SER A O 1
ATOM 2386 N N . LEU A 1 315 ? -9.754 18.111 2.184 1.00 75.62 315 LEU A N 1
ATOM 2387 C CA . LEU A 1 315 ? -10.080 17.154 3.236 1.00 75.62 315 LEU A CA 1
ATOM 2388 C C . LEU A 1 315 ? -11.598 17.094 3.405 1.00 75.62 315 LEU A C 1
ATOM 2390 O O . LEU A 1 315 ? -12.256 18.130 3.468 1.00 75.62 315 LEU A O 1
ATOM 2394 N N . ARG A 1 316 ? -12.172 15.896 3.526 1.00 74.19 316 ARG A N 1
ATOM 2395 C CA . ARG A 1 316 ? -13.600 15.749 3.844 1.00 74.19 316 ARG A CA 1
ATOM 2396 C C . ARG A 1 316 ? -13.811 15.859 5.355 1.00 74.19 316 ARG A C 1
ATOM 2398 O O . ARG A 1 316 ? -13.184 15.137 6.127 1.00 74.19 316 ARG A O 1
ATOM 2405 N N . LEU A 1 317 ? -14.693 16.764 5.776 1.00 73.69 317 LEU A N 1
ATOM 2406 C CA . LEU A 1 317 ? -15.056 16.947 7.178 1.00 73.69 317 LEU A CA 1
ATOM 2407 C C . LEU A 1 317 ? -16.198 15.993 7.568 1.00 73.69 317 LEU A C 1
ATOM 2409 O O . LEU A 1 317 ? -17.216 15.931 6.869 1.00 73.69 317 LEU A O 1
ATOM 2413 N N . PRO A 1 318 ? -16.059 15.258 8.681 1.00 65.25 318 PRO A N 1
ATOM 2414 C CA . PRO A 1 318 ? -17.097 14.368 9.178 1.00 65.25 318 PRO A CA 1
ATOM 2415 C C . PRO A 1 318 ? -18.199 15.140 9.916 1.00 65.25 318 PRO A C 1
ATOM 2417 O O . PRO A 1 318 ? -18.052 15.427 11.097 1.00 65.25 318 PRO A O 1
ATOM 2420 N N . GLY A 1 319 ? -19.314 15.424 9.233 1.00 67.31 319 GLY A N 1
ATOM 2421 C CA . GLY A 1 319 ? -20.573 15.909 9.831 1.00 67.31 319 GLY A CA 1
ATOM 2422 C C . GLY A 1 319 ? -20.432 16.980 10.928 1.00 67.31 319 GLY A C 1
ATOM 2423 O O . GLY A 1 319 ? -19.536 17.818 10.886 1.00 67.31 319 GLY A O 1
ATOM 2424 N N . ASP A 1 320 ? -21.318 16.932 11.927 1.00 61.00 320 ASP A N 1
ATOM 2425 C CA . ASP A 1 320 ? -21.385 17.874 13.063 1.00 61.00 320 ASP A CA 1
ATOM 2426 C C . ASP A 1 320 ? -20.241 17.722 14.100 1.00 61.00 320 ASP A C 1
ATOM 2428 O O . ASP A 1 320 ? -20.330 18.238 15.218 1.00 61.00 320 ASP A O 1
ATOM 2432 N N . ALA A 1 321 ? -19.154 17.002 13.791 1.00 54.78 321 ALA A N 1
ATOM 2433 C CA . ALA A 1 321 ? -18.052 16.821 14.735 1.00 54.78 321 ALA A CA 1
ATOM 2434 C C . ALA A 1 321 ? -17.091 18.029 14.727 1.00 54.78 321 ALA A C 1
ATOM 2436 O O . ALA A 1 321 ? -16.414 18.321 13.743 1.00 54.78 321 ALA A O 1
ATOM 2437 N N . ALA A 1 322 ? -17.011 18.716 15.868 1.00 61.06 322 ALA A N 1
ATOM 2438 C CA . ALA A 1 322 ? -16.133 19.860 16.109 1.00 61.06 322 ALA A CA 1
ATOM 2439 C C . ALA A 1 322 ? -14.636 19.452 16.275 1.00 61.06 322 ALA A C 1
ATOM 2441 O O . ALA A 1 322 ? -14.351 18.301 16.611 1.00 61.06 322 ALA A O 1
ATOM 2442 N N . PRO A 1 323 ? -13.661 20.384 16.207 1.00 68.25 323 PRO A N 1
ATOM 2443 C CA . PRO A 1 323 ? -13.323 21.154 15.016 1.00 68.25 323 PRO A CA 1
ATOM 2444 C C . PRO A 1 323 ? -11.803 21.423 14.957 1.00 68.25 323 PRO A C 1
ATOM 2446 O O . PRO A 1 323 ? -11.402 22.541 14.683 1.00 68.25 323 PRO A O 1
ATOM 2449 N N . VAL A 1 324 ? -10.914 20.496 15.321 1.00 80.00 324 VAL A N 1
ATOM 2450 C CA . VAL A 1 324 ? -9.467 20.804 15.313 1.00 80.00 324 VAL A CA 1
ATOM 2451 C C . VAL A 1 324 ? -8.763 20.025 14.218 1.00 80.00 324 VAL A C 1
ATOM 2453 O O . VAL A 1 324 ? -8.780 18.799 14.216 1.00 80.00 324 VAL A O 1
ATOM 2456 N N . ALA A 1 325 ? -8.107 20.728 13.298 1.00 82.81 325 ALA A N 1
ATOM 2457 C CA . ALA A 1 325 ? -7.204 20.114 12.336 1.00 82.81 325 ALA A CA 1
ATOM 2458 C C . ALA A 1 325 ? -5.745 20.363 12.744 1.00 82.81 325 ALA A C 1
ATOM 2460 O O . ALA A 1 325 ? -5.309 21.494 12.894 1.00 82.81 325 ALA A O 1
ATOM 2461 N N . LEU A 1 326 ? -4.967 19.306 12.923 1.00 85.62 326 LEU A N 1
ATOM 2462 C CA . LEU A 1 326 ? -3.520 19.335 13.049 1.00 85.62 326 LEU A CA 1
ATOM 2463 C C . LEU A 1 326 ? -2.882 19.400 11.659 1.00 85.62 326 LEU A C 1
ATOM 2465 O O . LEU A 1 326 ? -2.895 18.427 10.912 1.00 85.62 326 LEU A O 1
ATOM 2469 N N . LEU A 1 327 ? -2.268 20.523 11.327 1.00 86.19 327 LEU A N 1
ATOM 2470 C CA . LEU A 1 327 ? -1.394 20.653 10.170 1.00 86.19 327 LEU A CA 1
ATOM 2471 C C . LEU A 1 327 ? 0.048 20.358 10.598 1.00 86.19 327 LEU A C 1
ATOM 2473 O O . LEU A 1 327 ? 0.559 20.962 11.535 1.00 86.19 327 LEU A O 1
ATOM 2477 N N . ARG A 1 328 ? 0.725 19.437 9.922 1.00 86.19 328 ARG A N 1
ATOM 2478 C CA . ARG A 1 328 ? 2.101 19.026 10.205 1.00 86.19 328 ARG A CA 1
ATOM 2479 C C . ARG A 1 328 ? 2.947 19.145 8.942 1.00 86.19 328 ARG A C 1
ATOM 2481 O O . ARG A 1 328 ? 2.580 18.602 7.913 1.00 86.19 328 ARG A O 1
ATOM 2488 N N . ALA A 1 329 ? 4.096 19.801 9.024 1.00 83.69 329 ALA A N 1
ATOM 2489 C CA . ALA A 1 329 ? 5.120 19.772 7.986 1.00 83.69 329 ALA A CA 1
ATOM 2490 C C . ALA A 1 329 ? 6.236 18.818 8.416 1.00 83.69 329 ALA A C 1
ATOM 2492 O O . ALA A 1 329 ? 6.791 18.949 9.509 1.00 83.69 329 ALA A O 1
ATOM 2493 N N . THR A 1 330 ? 6.565 17.857 7.561 1.00 82.75 330 THR A N 1
ATOM 2494 C CA . THR A 1 330 ? 7.670 16.913 7.757 1.00 82.75 330 THR A CA 1
ATOM 2495 C C . THR A 1 330 ? 8.759 17.155 6.724 1.00 82.75 330 THR A C 1
ATOM 2497 O O . THR A 1 330 ? 8.474 17.535 5.592 1.00 82.75 330 THR A O 1
ATOM 2500 N N . ARG A 1 331 ? 10.014 16.956 7.114 1.00 83.06 331 ARG A N 1
ATOM 2501 C CA . ARG A 1 331 ? 11.158 16.967 6.197 1.00 83.06 331 ARG A CA 1
ATOM 2502 C C . ARG A 1 331 ? 11.161 15.673 5.370 1.00 83.06 331 ARG A C 1
ATOM 2504 O O . ARG A 1 331 ? 10.520 14.694 5.757 1.00 83.06 331 ARG A O 1
ATOM 2511 N N . GLU A 1 332 ? 11.927 15.614 4.281 1.00 74.50 332 GLU A N 1
ATOM 2512 C CA . GLU A 1 332 ? 12.138 14.361 3.524 1.00 74.50 332 GLU A CA 1
ATOM 2513 C C . GLU A 1 332 ? 12.678 13.214 4.396 1.00 74.50 332 GLU A C 1
ATOM 2515 O O . GLU A 1 332 ? 12.363 12.048 4.164 1.00 74.50 332 GLU A O 1
ATOM 2520 N N . THR A 1 333 ? 13.432 13.544 5.450 1.00 75.62 333 THR A N 1
ATOM 2521 C CA . THR A 1 333 ? 13.946 12.589 6.446 1.00 75.62 333 THR A CA 1
ATOM 2522 C C . THR A 1 333 ? 12.853 11.971 7.326 1.00 75.62 333 THR A C 1
ATOM 2524 O O . THR A 1 333 ? 13.125 11.031 8.071 1.00 75.62 333 THR A O 1
ATOM 2527 N N . GLY A 1 334 ? 11.620 12.483 7.263 1.00 78.00 334 GLY A N 1
ATOM 2528 C CA . GLY A 1 334 ? 10.501 12.096 8.123 1.00 78.00 334 GLY A CA 1
ATOM 2529 C C . GLY A 1 334 ? 10.461 12.831 9.465 1.00 78.00 334 GLY A C 1
ATOM 2530 O O . GLY A 1 334 ? 9.515 12.647 10.233 1.00 78.00 334 GLY A O 1
ATOM 2531 N N . GLU A 1 335 ? 11.446 13.683 9.753 1.00 83.44 335 GLU A N 1
ATOM 2532 C CA . GLU A 1 335 ? 11.450 14.514 10.955 1.00 83.44 335 GLU A CA 1
ATOM 2533 C C . GLU A 1 335 ? 10.351 15.576 10.879 1.00 83.44 335 GLU A C 1
ATOM 2535 O O . GLU A 1 335 ? 10.127 16.212 9.847 1.00 83.44 335 GLU A O 1
ATOM 2540 N N . VAL A 1 336 ? 9.641 15.763 11.989 1.00 83.31 336 VAL A N 1
ATOM 2541 C CA . VAL A 1 336 ? 8.583 16.767 12.096 1.00 83.31 336 VAL A CA 1
ATOM 2542 C C . VAL A 1 336 ? 9.240 18.134 12.208 1.00 83.31 336 VAL A C 1
ATOM 2544 O O . VAL A 1 336 ? 9.868 18.429 13.215 1.00 83.31 336 VAL A O 1
ATOM 2547 N N . GLY A 1 337 ? 9.097 18.961 11.175 1.00 82.50 337 GLY A N 1
ATOM 2548 C CA . GLY A 1 337 ? 9.604 20.328 11.194 1.00 82.50 337 GLY A CA 1
ATOM 2549 C C . GLY A 1 337 ? 8.677 21.255 11.971 1.00 82.50 337 GLY A C 1
ATOM 2550 O O . GLY A 1 337 ? 9.125 21.978 12.853 1.00 82.50 337 GLY A O 1
ATOM 2551 N N . VAL A 1 338 ? 7.381 21.229 11.646 1.00 85.00 338 VAL A N 1
ATOM 2552 C CA . VAL A 1 338 ? 6.387 22.152 12.214 1.00 85.00 338 VAL A CA 1
ATOM 2553 C C . VAL A 1 338 ? 5.050 21.451 12.435 1.00 85.00 338 VAL A C 1
ATOM 2555 O O . VAL A 1 338 ? 4.649 20.593 11.651 1.00 85.00 338 VAL A O 1
ATOM 2558 N N . THR A 1 339 ? 4.337 21.842 13.489 1.00 88.25 339 THR A N 1
ATOM 2559 C CA . THR A 1 339 ? 2.953 21.449 13.775 1.00 88.25 339 THR A CA 1
ATOM 2560 C C . THR A 1 339 ? 2.104 22.667 14.120 1.00 88.25 339 THR A C 1
ATOM 2562 O O . THR A 1 339 ? 2.548 23.525 14.864 1.00 88.25 339 THR A O 1
ATOM 2565 N N . ALA A 1 340 ? 0.887 22.761 13.598 1.00 88.31 340 ALA A N 1
ATOM 2566 C CA . ALA A 1 340 ? -0.061 23.828 13.899 1.00 88.31 340 ALA A CA 1
ATOM 2567 C C . ALA A 1 340 ? -1.447 23.226 14.144 1.00 88.31 340 ALA A C 1
ATOM 2569 O O . ALA A 1 340 ? -1.875 22.334 13.413 1.00 88.31 340 ALA A O 1
ATOM 2570 N N . LEU A 1 341 ? -2.145 23.706 15.172 1.00 88.94 341 LEU A N 1
ATOM 2571 C CA . LEU A 1 341 ? -3.525 23.320 15.464 1.00 88.94 341 LEU A CA 1
ATOM 2572 C C . LEU A 1 341 ? -4.467 24.395 14.922 1.00 88.94 341 LEU A C 1
ATOM 2574 O O . LEU A 1 341 ? -4.407 25.553 15.328 1.00 88.94 341 LEU A O 1
ATOM 2578 N N . LEU A 1 342 ? -5.325 24.002 13.991 1.00 85.94 342 LEU A N 1
ATOM 2579 C CA . LEU A 1 342 ? -6.290 24.858 13.322 1.00 85.94 342 LEU A CA 1
ATOM 2580 C C . LEU A 1 342 ? -7.652 24.650 13.978 1.00 85.94 342 LEU A C 1
ATOM 2582 O O . LEU A 1 342 ? -8.187 23.543 13.928 1.00 85.94 342 LEU A O 1
ATOM 2586 N N . SER A 1 343 ? -8.215 25.699 14.578 1.00 86.06 343 SER A N 1
ATOM 2587 C CA . SER A 1 343 ? -9.603 25.664 15.039 1.00 86.06 343 SER A CA 1
ATOM 2588 C C . SER A 1 343 ? -10.545 25.928 13.864 1.00 86.06 343 SER A C 1
ATOM 2590 O O . SER A 1 343 ? -10.543 27.003 13.270 1.00 86.06 343 SER A O 1
ATOM 2592 N N . LEU A 1 344 ? -11.346 24.925 13.539 1.00 80.00 344 LEU A N 1
ATOM 2593 C CA . LEU A 1 344 ? -12.431 24.916 12.565 1.00 80.00 344 LEU A CA 1
ATOM 2594 C C . LEU A 1 344 ? -13.765 25.383 13.193 1.00 80.00 344 LEU A C 1
ATOM 2596 O O . LEU A 1 344 ? -14.809 25.359 12.554 1.00 80.00 344 LEU A O 1
ATOM 2600 N N . GLU A 1 345 ? -13.755 25.772 14.469 1.00 78.38 345 GLU A N 1
ATOM 2601 C CA . GLU A 1 345 ? -14.956 26.153 15.228 1.00 78.38 345 GLU A CA 1
ATOM 2602 C C . GLU A 1 345 ? -15.472 27.530 14.780 1.00 78.38 345 GLU A C 1
ATOM 2604 O O . GLU A 1 345 ? -16.646 27.858 14.916 1.00 78.38 345 GLU A O 1
ATOM 2609 N N . SER A 1 346 ? -14.569 28.330 14.210 1.00 68.25 346 SER A N 1
ATOM 2610 C CA . SER A 1 346 ? -14.811 29.680 13.715 1.00 68.25 346 SER A CA 1
ATOM 2611 C C . SER A 1 346 ? -14.903 29.765 12.189 1.00 68.25 346 SER A C 1
ATOM 2613 O O . SER A 1 346 ? -14.781 30.867 11.653 1.00 68.25 346 SER A O 1
ATOM 2615 N N . LEU A 1 347 ? -15.049 28.644 11.467 1.00 68.75 347 LEU A N 1
ATOM 2616 C CA . LEU A 1 347 ? -15.186 28.704 10.008 1.00 68.75 347 LEU A CA 1
ATOM 2617 C C . LEU A 1 347 ? -16.569 29.290 9.673 1.00 68.75 347 LEU A C 1
ATOM 2619 O O . LEU A 1 347 ? -17.576 28.690 10.052 1.00 68.75 347 LEU A O 1
ATOM 2623 N N . PRO A 1 348 ? -16.654 30.439 8.979 1.00 67.06 348 PRO A N 1
ATOM 2624 C CA . PRO A 1 348 ? -17.933 30.917 8.480 1.00 67.06 348 PRO A CA 1
ATOM 2625 C C . PRO A 1 348 ? -18.485 29.909 7.468 1.00 67.06 348 PRO A C 1
ATOM 2627 O O . PRO A 1 348 ? -17.747 29.391 6.629 1.00 67.06 348 PRO A O 1
ATOM 2630 N N . GLU A 1 349 ? -19.780 29.621 7.557 1.00 63.53 349 GLU A N 1
ATOM 2631 C CA . GLU A 1 349 ? -20.475 28.788 6.578 1.00 63.53 349 GLU A CA 1
ATOM 2632 C C . GLU A 1 349 ? -20.728 29.615 5.307 1.00 63.53 349 GLU A C 1
ATOM 2634 O O . GLU A 1 349 ? -21.400 30.646 5.361 1.00 63.53 349 GLU A O 1
ATOM 2639 N N . GLY A 1 350 ? -20.160 29.194 4.174 1.00 64.50 350 GLY A N 1
ATOM 2640 C CA . GLY A 1 350 ? -20.334 29.847 2.874 1.00 64.50 350 GLY A CA 1
ATOM 2641 C C . GLY A 1 350 ? -19.269 29.434 1.853 1.00 64.50 350 GLY A C 1
ATOM 2642 O O . GLY A 1 350 ? -18.158 29.066 2.225 1.00 64.50 350 GLY A O 1
ATOM 2643 N N . GLU A 1 351 ? -19.608 29.505 0.561 1.00 60.56 351 GLU A N 1
ATOM 2644 C CA . GLU A 1 351 ? -18.686 29.193 -0.549 1.00 60.56 351 GLU A CA 1
ATOM 2645 C C . GLU A 1 351 ? -17.591 30.254 -0.747 1.00 60.56 351 GLU A C 1
ATOM 2647 O O . GLU A 1 351 ? -16.617 30.021 -1.467 1.00 60.56 351 GLU A O 1
ATOM 2652 N N . GLU A 1 352 ? -17.727 31.426 -0.122 1.00 69.69 352 GLU A N 1
ATOM 2653 C CA . GLU A 1 352 ? -16.712 32.467 -0.227 1.00 69.69 352 GLU A CA 1
ATOM 2654 C C . GLU A 1 352 ? -15.463 32.092 0.587 1.00 69.69 352 GLU A C 1
ATOM 2656 O O . GLU A 1 352 ? -15.583 31.658 1.738 1.00 69.69 352 GLU A O 1
ATOM 2661 N N . PRO A 1 353 ? -14.250 32.265 0.020 1.00 64.62 353 PRO A N 1
ATOM 2662 C CA . PRO A 1 353 ? -13.014 32.062 0.762 1.00 64.62 353 PRO A CA 1
ATOM 2663 C C . PRO A 1 353 ? -13.039 32.939 2.007 1.00 64.62 353 PRO A C 1
ATOM 2665 O O . PRO A 1 353 ? -13.234 34.155 1.929 1.00 64.62 353 PRO A O 1
ATOM 2668 N N . SER A 1 354 ? -12.879 32.310 3.166 1.00 67.00 354 SER A N 1
ATOM 2669 C CA . SER A 1 354 ? -12.977 33.018 4.433 1.00 67.00 354 SER A CA 1
ATOM 2670 C C . SER A 1 354 ? -11.871 34.064 4.586 1.00 67.00 354 SER A C 1
ATOM 2672 O O . SER A 1 354 ? -10.840 34.042 3.905 1.00 67.00 354 SER A O 1
ATOM 2674 N N . ALA A 1 355 ? -12.036 34.927 5.592 1.00 67.56 355 ALA A N 1
ATOM 2675 C CA . ALA A 1 355 ? -10.931 35.709 6.129 1.00 67.56 355 ALA A CA 1
ATOM 2676 C C . ALA A 1 355 ? -9.733 34.801 6.478 1.00 67.56 355 ALA A C 1
ATOM 2678 O O . ALA A 1 355 ? -9.911 33.706 7.014 1.00 67.56 355 ALA A O 1
ATOM 2679 N N . GLU A 1 356 ? -8.523 35.275 6.173 1.00 80.69 356 GLU A N 1
ATOM 2680 C CA . GLU A 1 356 ? -7.253 34.628 6.515 1.00 80.69 356 GLU A CA 1
ATOM 2681 C C . GLU A 1 356 ? -7.187 34.395 8.036 1.00 80.69 356 GLU A C 1
ATOM 2683 O O . GLU A 1 356 ? -7.254 35.351 8.814 1.00 80.69 356 GLU A O 1
ATOM 2688 N N . ALA A 1 357 ? -7.064 33.140 8.476 1.00 82.25 357 ALA A N 1
ATOM 2689 C CA . ALA A 1 357 ? -6.777 32.827 9.877 1.00 82.25 357 ALA A CA 1
ATOM 2690 C C . ALA A 1 357 ? -5.298 32.541 10.067 1.00 82.25 357 ALA A C 1
ATOM 2692 O O . ALA A 1 357 ? -4.568 32.182 9.144 1.00 82.25 357 ALA A O 1
ATOM 2693 N N . ALA A 1 358 ? -4.874 32.695 11.313 1.00 85.50 358 ALA A N 1
ATOM 2694 C CA . ALA A 1 358 ? -3.526 32.441 11.760 1.00 85.50 358 ALA A CA 1
ATOM 2695 C C . ALA A 1 358 ? -3.559 31.398 12.880 1.00 85.50 358 ALA A C 1
ATOM 2697 O O . ALA A 1 358 ? -4.333 31.528 13.827 1.00 85.50 358 ALA A O 1
ATOM 2698 N N . ALA A 1 359 ? -2.696 30.393 12.780 1.00 86.81 359 ALA A N 1
ATOM 2699 C CA . ALA A 1 359 ? -2.428 29.438 13.845 1.00 86.81 359 ALA A CA 1
ATOM 2700 C C . ALA A 1 359 ? -0.948 29.496 14.224 1.00 86.81 359 ALA A C 1
ATOM 2702 O O . ALA A 1 359 ? -0.072 29.627 13.363 1.00 86.81 359 ALA A O 1
ATOM 2703 N N . GLU A 1 360 ? -0.664 29.400 15.519 1.00 88.44 360 GLU A N 1
ATOM 2704 C CA . GLU A 1 360 ? 0.706 29.292 16.008 1.00 88.44 360 GLU A CA 1
ATOM 2705 C C . GLU A 1 360 ? 1.287 27.934 15.595 1.00 88.44 360 GLU A C 1
ATOM 2707 O O . GLU A 1 360 ? 0.677 26.882 15.800 1.00 88.44 360 GLU A O 1
ATOM 2712 N N . ALA A 1 361 ? 2.454 27.975 14.961 1.00 85.75 361 ALA A N 1
ATOM 2713 C CA . ALA A 1 361 ? 3.197 26.804 14.537 1.00 85.75 361 ALA A CA 1
ATOM 2714 C C . ALA A 1 361 ? 4.260 26.491 15.592 1.00 85.75 361 ALA A C 1
ATOM 2716 O O . ALA A 1 361 ? 5.012 27.380 15.987 1.00 85.75 361 ALA A O 1
ATOM 2717 N N . LEU A 1 362 ? 4.342 25.236 16.014 1.00 88.19 362 LEU A N 1
ATOM 2718 C CA . LEU A 1 362 ? 5.283 24.715 16.997 1.00 88.19 362 LEU A CA 1
ATOM 2719 C C . LEU A 1 362 ? 6.312 23.798 16.324 1.00 88.19 362 LEU A C 1
ATOM 2721 O O . LEU A 1 362 ? 5.956 23.046 15.413 1.00 88.19 362 LEU A O 1
ATOM 2725 N N . ASP A 1 363 ? 7.566 23.847 16.769 1.00 85.62 363 ASP A N 1
ATOM 2726 C CA . ASP A 1 363 ? 8.625 22.919 16.352 1.00 85.62 363 ASP A CA 1
ATOM 2727 C C . ASP A 1 363 ? 8.475 21.531 17.012 1.00 85.62 363 ASP A C 1
ATOM 2729 O O . ASP A 1 363 ? 7.508 21.257 17.732 1.00 85.62 363 ASP A O 1
ATOM 2733 N N . ALA A 1 364 ? 9.421 20.624 16.746 1.00 83.44 364 ALA A N 1
ATOM 2734 C CA . ALA A 1 364 ? 9.437 19.283 17.332 1.00 83.44 364 ALA A CA 1
ATOM 2735 C C . ALA A 1 364 ? 9.541 19.300 18.870 1.00 83.44 364 ALA A C 1
ATOM 2737 O O . ALA A 1 364 ? 9.043 18.389 19.536 1.00 83.44 364 ALA A O 1
ATOM 2738 N N . GLU A 1 365 ? 10.160 20.337 19.437 1.00 86.38 365 GLU A N 1
ATOM 2739 C CA . GLU A 1 365 ? 10.305 20.569 20.873 1.00 86.38 365 GLU A CA 1
ATOM 2740 C C . GLU A 1 365 ? 9.088 21.273 21.498 1.00 86.38 365 GLU A C 1
ATOM 2742 O O . GLU A 1 365 ? 9.066 21.493 22.714 1.00 86.38 365 GLU A O 1
ATOM 2747 N N . GLY A 1 366 ? 8.076 21.620 20.697 1.00 86.00 366 GLY A N 1
ATOM 2748 C CA . GLY A 1 366 ? 6.874 22.323 21.137 1.00 86.00 366 GLY A CA 1
ATOM 2749 C C . GLY A 1 366 ? 7.083 23.817 21.395 1.00 86.00 366 GLY A C 1
ATOM 2750 O O . GLY A 1 366 ? 6.263 24.438 22.070 1.00 86.00 366 GLY A O 1
ATOM 2751 N N . LYS A 1 367 ? 8.175 24.409 20.906 1.00 85.94 367 LYS A N 1
ATOM 2752 C CA . LYS A 1 367 ? 8.428 25.851 20.977 1.00 85.94 367 LYS A CA 1
ATOM 2753 C C . LYS A 1 367 ? 7.813 26.553 19.767 1.00 85.94 367 LYS A C 1
ATOM 2755 O O . LYS A 1 367 ? 7.703 25.946 18.704 1.00 85.94 367 LYS A O 1
ATOM 2760 N N . PRO A 1 368 ? 7.448 27.838 19.892 1.00 85.19 368 PRO A N 1
ATOM 2761 C CA . PRO A 1 368 ? 6.934 28.620 18.774 1.00 85.19 368 PRO A CA 1
ATOM 2762 C C . PRO A 1 368 ? 7.946 28.675 17.628 1.00 85.19 368 PRO A C 1
ATOM 2764 O O . PRO A 1 368 ? 8.989 29.321 17.725 1.00 85.19 368 PRO A O 1
ATOM 2767 N N . ALA A 1 369 ? 7.614 27.999 16.533 1.00 83.50 369 ALA A N 1
ATOM 2768 C CA . ALA A 1 369 ? 8.362 28.012 15.290 1.00 83.50 369 ALA A CA 1
ATOM 2769 C C . ALA A 1 369 ? 7.929 29.177 14.397 1.00 83.50 369 ALA A C 1
ATOM 2771 O O . ALA A 1 369 ? 8.761 29.709 13.673 1.00 83.50 369 ALA A O 1
ATOM 2772 N N . GLY A 1 370 ? 6.665 29.602 14.431 1.00 83.88 370 GLY A N 1
ATOM 2773 C CA . GLY A 1 370 ? 6.173 30.703 13.602 1.00 83.88 370 GLY A CA 1
ATOM 2774 C C . GLY A 1 370 ? 4.653 30.789 13.591 1.00 83.88 370 GLY A C 1
ATOM 2775 O O . GLY A 1 370 ? 3.983 30.325 14.511 1.00 83.88 370 GLY A O 1
ATOM 2776 N N . THR A 1 371 ? 4.090 31.374 12.538 1.00 84.56 371 THR A N 1
ATOM 2777 C CA . THR A 1 371 ? 2.636 31.454 12.362 1.00 84.56 371 THR A CA 1
ATOM 2778 C C . THR A 1 371 ? 2.263 30.937 10.982 1.00 84.56 371 THR A C 1
ATOM 2780 O O . THR A 1 371 ? 2.737 31.444 9.965 1.00 84.56 371 THR A O 1
ATOM 2783 N N . VAL A 1 372 ? 1.401 29.924 10.938 1.00 82.44 372 VAL A N 1
ATOM 2784 C CA . VAL A 1 372 ? 0.781 29.477 9.691 1.00 82.44 372 VAL A CA 1
ATOM 2785 C C . VAL A 1 372 ? -0.415 30.373 9.439 1.00 82.44 372 VAL A C 1
ATOM 2787 O O . VAL A 1 372 ? -1.327 30.419 10.263 1.00 82.44 372 VAL A O 1
ATOM 2790 N N . ARG A 1 373 ? -0.423 31.071 8.305 1.00 85.25 373 ARG A N 1
ATOM 2791 C CA . ARG A 1 373 ? -1.625 31.738 7.817 1.00 85.25 373 ARG A CA 1
ATOM 2792 C C . ARG A 1 373 ? -2.290 30.874 6.770 1.00 85.25 373 ARG A C 1
ATOM 2794 O O . ARG A 1 373 ? -1.614 30.297 5.923 1.00 85.25 373 ARG A O 1
ATOM 2801 N N . PHE A 1 374 ? -3.600 30.753 6.833 1.00 83.81 374 PHE A N 1
ATOM 2802 C CA . PHE A 1 374 ? -4.342 29.903 5.922 1.00 83.81 374 PHE A CA 1
ATOM 2803 C C . PHE A 1 374 ? -5.679 30.541 5.576 1.00 83.81 374 PHE A C 1
ATOM 2805 O O . PHE A 1 374 ? -6.321 31.207 6.388 1.00 83.81 374 PHE A O 1
ATOM 2812 N N . THR A 1 375 ? -6.067 30.331 4.333 1.00 81.81 375 THR A N 1
ATOM 2813 C CA . THR A 1 375 ? -7.388 30.579 3.786 1.00 81.81 375 THR A CA 1
ATOM 2814 C C . THR A 1 375 ? -8.057 29.238 3.582 1.00 81.81 375 THR A C 1
ATOM 2816 O O . THR A 1 375 ? -7.425 28.266 3.163 1.00 81.81 375 THR A O 1
ATOM 2819 N N . TRP A 1 376 ? -9.345 29.165 3.872 1.00 82.88 376 TRP A N 1
ATOM 2820 C CA . TRP A 1 376 ? -10.097 27.954 3.619 1.00 82.88 376 TRP A CA 1
ATOM 2821 C C . TRP A 1 376 ? -11.344 28.256 2.814 1.00 82.88 376 TRP A C 1
ATOM 2823 O O . TRP A 1 376 ? -11.905 29.351 2.868 1.00 82.88 376 TRP A O 1
ATOM 2833 N N . THR A 1 377 ? -11.776 27.248 2.072 1.00 80.19 377 THR A N 1
ATOM 2834 C CA . THR A 1 377 ? -13.110 27.199 1.485 1.00 80.19 377 THR A CA 1
ATOM 2835 C C . THR A 1 377 ? -13.777 25.931 1.984 1.00 80.19 377 THR A C 1
ATOM 2837 O O . THR A 1 377 ? -13.199 24.842 1.924 1.00 80.19 377 THR A O 1
ATOM 2840 N N . VAL A 1 378 ? -14.972 26.095 2.544 1.00 78.88 378 VAL A N 1
ATOM 2841 C CA . VAL A 1 378 ? -15.840 24.980 2.901 1.00 78.88 378 VAL A CA 1
ATOM 2842 C C . VAL A 1 378 ? -16.910 24.927 1.829 1.00 78.88 378 VAL A C 1
ATOM 2844 O O . VAL A 1 378 ? -17.776 25.791 1.775 1.00 78.88 378 VAL A O 1
ATOM 2847 N N . SER A 1 379 ? -16.827 23.935 0.954 1.00 79.19 379 SER A N 1
ATOM 2848 C CA . SER A 1 379 ? -17.909 23.654 0.010 1.00 79.19 379 SER A CA 1
ATOM 2849 C C . SER A 1 379 ? -18.734 22.500 0.551 1.00 79.19 379 SER A C 1
ATOM 2851 O O . SER A 1 379 ? -18.189 21.574 1.161 1.00 79.19 379 SER A O 1
ATOM 2853 N N . GLU A 1 380 ? -20.046 22.527 0.337 1.00 77.19 380 GLU A N 1
ATOM 2854 C CA . GLU A 1 380 ? -20.789 21.271 0.362 1.00 77.19 380 GLU A CA 1
ATOM 2855 C C . GLU A 1 380 ? -20.147 20.391 -0.706 1.00 77.19 380 GLU A C 1
ATOM 2857 O O . GLU A 1 380 ? -20.020 20.809 -1.860 1.00 77.19 380 GLU A O 1
ATOM 2862 N N . ALA A 1 381 ? -19.632 19.220 -0.319 1.00 66.88 381 ALA A N 1
ATOM 2863 C CA . ALA A 1 381 ? -19.208 18.281 -1.338 1.00 66.88 381 ALA A CA 1
ATOM 2864 C C . ALA A 1 381 ? -20.469 18.004 -2.153 1.00 66.88 381 ALA A C 1
ATOM 2866 O O . ALA A 1 381 ? -21.453 17.527 -1.582 1.00 66.88 381 ALA A O 1
ATOM 2867 N N . ALA A 1 382 ? -20.462 18.377 -3.440 1.00 62.53 382 ALA A N 1
ATOM 2868 C CA . ALA A 1 382 ? -21.523 17.987 -4.355 1.00 62.53 382 ALA A CA 1
ATOM 2869 C C . ALA A 1 382 ? -21.756 16.507 -4.086 1.00 62.53 382 ALA A C 1
ATOM 2871 O O . ALA A 1 382 ? -20.777 15.756 -4.108 1.00 62.53 382 ALA A O 1
ATOM 2872 N N . ALA A 1 383 ? -22.981 16.143 -3.689 1.00 60.22 383 ALA A N 1
ATOM 2873 C CA . ALA A 1 383 ? -23.300 14.764 -3.373 1.00 60.22 383 ALA A CA 1
ATOM 2874 C C . ALA A 1 383 ? -22.826 13.961 -4.579 1.00 60.22 383 ALA A C 1
ATOM 2876 O O . ALA A 1 383 ? -23.384 14.108 -5.665 1.00 60.22 383 ALA A O 1
ATOM 2877 N N . GLU A 1 384 ? -21.712 13.242 -4.425 1.00 59.31 384 GLU A N 1
ATOM 2878 C CA . GLU A 1 384 ? -21.235 12.346 -5.459 1.00 59.31 384 GLU A CA 1
ATOM 2879 C C . GLU A 1 384 ? -22.336 11.309 -5.521 1.00 59.31 384 GLU A C 1
ATOM 2881 O O . GLU A 1 384 ? -22.423 10.436 -4.655 1.00 59.31 384 GLU A O 1
ATOM 2886 N N . GLU A 1 385 ? -23.264 11.505 -6.458 1.00 55.44 385 GLU A N 1
ATOM 2887 C CA . GLU A 1 385 ? -24.319 10.555 -6.719 1.00 55.44 385 GLU A CA 1
ATOM 2888 C C . GLU A 1 385 ? -23.589 9.252 -7.000 1.00 55.44 385 GLU A C 1
ATOM 2890 O O . GLU A 1 385 ? -22.870 9.123 -7.997 1.00 55.44 385 GLU A O 1
ATOM 2895 N N . ALA A 1 386 ? -23.686 8.321 -6.044 1.00 56.59 386 ALA A N 1
ATOM 2896 C CA . ALA A 1 386 ? -23.192 6.974 -6.234 1.00 56.59 386 ALA A CA 1
ATOM 2897 C C . ALA A 1 386 ? -23.733 6.529 -7.593 1.00 56.59 386 ALA A C 1
ATOM 2899 O O . ALA A 1 386 ? -24.923 6.759 -7.829 1.00 56.59 386 ALA A O 1
ATOM 2900 N N . PRO A 1 387 ? -22.886 5.990 -8.489 1.00 56.22 387 PRO A N 1
ATOM 2901 C CA . PRO A 1 387 ? -23.251 5.751 -9.878 1.00 56.22 387 PRO A CA 1
ATOM 2902 C C . PRO A 1 387 ? -24.602 5.050 -9.905 1.00 56.22 387 PRO A C 1
ATOM 2904 O O . PRO A 1 387 ? -24.712 3.904 -9.463 1.00 56.22 387 PRO A O 1
ATOM 2907 N N . SER A 1 388 ? -25.638 5.795 -10.308 1.00 48.72 388 SER A N 1
ATOM 2908 C CA . SER A 1 388 ? -27.007 5.311 -10.244 1.00 48.72 388 SER A CA 1
ATOM 2909 C C . SER A 1 388 ? -27.059 4.089 -11.141 1.00 48.72 388 SER A C 1
ATOM 2911 O O . SER A 1 388 ? -26.843 4.188 -12.349 1.00 48.72 388 SER A O 1
ATOM 2913 N N . ALA A 1 389 ? -27.291 2.920 -10.548 1.00 52.16 389 ALA A N 1
ATOM 2914 C CA . ALA A 1 389 ? -27.478 1.670 -11.271 1.00 52.16 389 ALA A CA 1
ATOM 2915 C C . ALA A 1 389 ? -28.854 1.644 -11.964 1.00 52.16 389 ALA A C 1
ATOM 2917 O O . ALA A 1 389 ? -29.514 0.610 -12.014 1.00 52.16 389 ALA A O 1
ATOM 2918 N N . GLU A 1 390 ? -29.299 2.782 -12.498 1.00 45.00 390 GLU A N 1
ATOM 2919 C CA . GLU A 1 390 ? -30.431 2.896 -13.408 1.00 45.00 390 GLU A CA 1
ATOM 2920 C C . GLU A 1 390 ? -29.985 2.409 -14.791 1.00 45.00 390 GLU A C 1
ATOM 2922 O O . GLU A 1 390 ? -29.838 3.155 -15.756 1.00 45.00 390 GLU A O 1
ATOM 2927 N N . GLY A 1 391 ? -29.717 1.106 -14.864 1.00 47.09 391 GLY A N 1
ATOM 2928 C CA . GLY A 1 391 ? -29.784 0.366 -16.109 1.00 47.09 391 GLY A CA 1
ATOM 2929 C C . GLY A 1 391 ? -31.250 0.158 -16.459 1.00 47.09 391 GLY A C 1
ATOM 2930 O O . GLY A 1 391 ? -32.027 -0.304 -15.624 1.00 47.09 391 GLY A O 1
ATOM 2931 N N . GLU A 1 392 ? -31.602 0.525 -17.690 1.00 46.38 392 GLU A N 1
ATOM 2932 C CA . GLU A 1 392 ? -32.852 0.188 -18.363 1.00 46.38 392 GLU A CA 1
ATOM 2933 C C . GLU A 1 392 ? -33.371 -1.187 -17.925 1.00 46.38 392 GLU A C 1
ATOM 2935 O O . GLU A 1 392 ? -32.660 -2.188 -18.028 1.00 46.38 392 GLU A O 1
ATOM 2940 N N . GLU A 1 393 ? -34.634 -1.241 -17.492 1.00 45.41 393 GLU A N 1
ATOM 2941 C CA . GLU A 1 393 ? -35.414 -2.476 -17.411 1.00 45.41 393 GLU A CA 1
ATOM 2942 C C . GLU A 1 393 ? -35.546 -3.076 -18.824 1.00 45.41 393 GLU A C 1
ATOM 2944 O O . GLU A 1 393 ? -36.576 -2.980 -19.499 1.00 45.41 393 GLU A O 1
ATOM 2949 N N . ALA A 1 394 ? -34.476 -3.696 -19.312 1.00 50.19 394 ALA A N 1
ATOM 2950 C CA . ALA A 1 394 ? -34.532 -4.596 -20.438 1.00 50.19 394 ALA A CA 1
ATOM 2951 C C . ALA A 1 394 ? -35.327 -5.820 -19.976 1.00 50.19 394 ALA A C 1
ATOM 2953 O O . ALA A 1 394 ? -34.880 -6.598 -19.137 1.00 50.19 394 ALA A O 1
ATOM 2954 N N . LYS A 1 395 ? -36.544 -5.962 -20.510 1.00 54.47 395 LYS A N 1
ATOM 2955 C CA . LYS A 1 395 ? -37.365 -7.173 -20.405 1.00 54.47 395 LYS A CA 1
ATOM 2956 C C . LYS A 1 395 ? -36.530 -8.402 -20.782 1.00 54.47 395 LYS A C 1
ATOM 2958 O O . LYS A 1 395 ? -36.377 -8.698 -21.964 1.00 54.47 395 LYS A O 1
ATOM 2963 N N . GLU A 1 396 ? -36.035 -9.128 -19.787 1.00 49.28 396 GLU A N 1
ATOM 2964 C CA . GLU A 1 396 ? -35.440 -10.449 -19.967 1.00 49.28 396 GLU A CA 1
ATOM 2965 C C . GLU A 1 396 ? -36.522 -11.532 -19.894 1.00 49.28 396 GLU A C 1
ATOM 2967 O O . GLU A 1 396 ? -37.060 -11.857 -18.835 1.00 49.28 396 GLU A O 1
ATOM 2972 N N . GLU A 1 397 ? -36.811 -12.133 -21.048 1.00 52.00 397 GLU A N 1
ATOM 2973 C CA . GLU A 1 397 ? -37.212 -13.535 -21.108 1.00 52.00 397 GLU A CA 1
ATOM 2974 C C . GLU A 1 397 ? -35.947 -14.408 -21.037 1.00 52.00 397 GLU A C 1
ATOM 2976 O O . GLU A 1 397 ? -35.184 -14.498 -21.993 1.00 52.00 397 GLU A O 1
ATOM 2981 N N . GLY A 1 398 ? -35.762 -15.079 -19.898 1.00 57.47 398 GLY A N 1
ATOM 2982 C CA . GLY A 1 398 ? -35.241 -16.447 -19.815 1.00 57.47 398 GLY A CA 1
ATOM 2983 C C . GLY A 1 398 ? -33.826 -16.723 -20.331 1.00 57.47 398 GLY A C 1
ATOM 2984 O O . GLY A 1 398 ? -33.656 -17.386 -21.353 1.00 57.47 398 GLY A O 1
ATOM 2985 N N . GLY A 1 399 ? -32.814 -16.379 -19.537 1.00 63.78 399 GLY A N 1
ATOM 2986 C CA . GLY A 1 399 ? -31.496 -17.002 -19.626 1.00 63.78 399 GLY A CA 1
ATOM 2987 C C . GLY A 1 399 ? -30.628 -16.648 -18.426 1.00 63.78 399 GLY A C 1
ATOM 2988 O O . GLY A 1 399 ? -30.152 -15.526 -18.346 1.00 63.78 399 GLY A O 1
ATOM 2989 N N . GLU A 1 400 ? -30.395 -17.599 -17.514 1.00 58.28 400 GLU A N 1
ATOM 2990 C CA . GLU A 1 400 ? -29.412 -17.482 -16.424 1.00 58.28 400 GLU A CA 1
ATOM 2991 C C . GLU A 1 400 ? -27.992 -17.387 -17.013 1.00 58.28 400 GLU A C 1
ATOM 2993 O O . GLU A 1 400 ? -27.231 -18.354 -17.046 1.00 58.28 400 GLU A O 1
ATOM 2998 N N . LYS A 1 401 ? -27.627 -16.222 -17.551 1.00 62.00 401 LYS A N 1
ATOM 2999 C CA . LYS A 1 401 ? -26.230 -15.848 -17.731 1.00 62.00 401 LYS A CA 1
ATOM 3000 C C . LYS A 1 401 ? -25.813 -15.112 -16.475 1.00 62.00 401 LYS A C 1
ATOM 3002 O O . LYS A 1 401 ? -26.304 -14.027 -16.194 1.00 62.00 401 LYS A O 1
ATOM 3007 N N . GLU A 1 402 ? -24.900 -15.725 -15.737 1.00 59.78 402 GLU A N 1
ATOM 3008 C CA . GLU A 1 402 ? -24.158 -15.094 -14.655 1.00 59.78 402 GLU A CA 1
ATOM 3009 C C . GLU A 1 402 ? -23.505 -13.818 -15.211 1.00 59.78 402 GLU A C 1
ATOM 3011 O O . GLU A 1 402 ? -22.531 -13.867 -15.966 1.00 59.78 402 GLU A O 1
ATOM 3016 N N . VAL A 1 403 ? -24.126 -12.668 -14.941 1.00 53.09 403 VAL A N 1
ATOM 3017 C CA . VAL A 1 403 ? -23.619 -11.365 -15.360 1.00 53.09 403 VAL A CA 1
ATOM 3018 C C . VAL A 1 403 ? -22.337 -11.137 -14.574 1.00 53.09 403 VAL A C 1
ATOM 3020 O O . VAL A 1 403 ? -22.364 -10.821 -13.386 1.00 53.09 403 VAL A O 1
ATOM 3023 N N . THR A 1 404 ? -21.193 -11.328 -15.228 1.00 58.75 404 THR A N 1
ATOM 3024 C CA . THR A 1 404 ? -19.886 -10.962 -14.684 1.00 58.75 404 THR A CA 1
ATOM 3025 C C . THR A 1 404 ? -19.851 -9.448 -14.506 1.00 58.75 404 THR A C 1
ATOM 3027 O O . THR A 1 404 ? -19.545 -8.712 -15.446 1.00 58.75 404 THR A O 1
ATOM 3030 N N . LYS A 1 405 ? -20.225 -8.981 -13.311 1.00 74.56 405 LYS A N 1
ATOM 3031 C CA . LYS A 1 405 ? -20.140 -7.577 -12.903 1.00 74.56 405 LYS A CA 1
ATOM 3032 C C . LYS A 1 405 ? -18.690 -7.121 -13.080 1.00 74.56 405 LYS A C 1
ATOM 3034 O O . LYS A 1 405 ? -17.768 -7.796 -12.620 1.00 74.56 405 LYS A O 1
ATOM 3039 N N . ALA A 1 406 ? -18.486 -6.014 -13.794 1.00 71.38 406 ALA A N 1
ATOM 3040 C CA . ALA A 1 406 ? -17.156 -5.443 -13.959 1.00 71.38 406 ALA A CA 1
ATOM 3041 C C . ALA A 1 406 ? -16.550 -5.150 -12.572 1.00 71.38 406 ALA A C 1
ATOM 3043 O O . ALA A 1 406 ? -17.283 -4.722 -11.676 1.00 71.38 406 ALA A O 1
ATOM 3044 N N . PRO A 1 407 ? -15.245 -5.396 -12.371 1.00 72.00 407 PRO A N 1
ATOM 3045 C CA . PRO A 1 407 ? -14.609 -5.172 -11.081 1.00 72.00 407 PRO A CA 1
ATOM 3046 C C . PRO A 1 407 ? -14.744 -3.700 -10.679 1.00 72.00 407 PRO A C 1
ATOM 3048 O O . PRO A 1 407 ? -14.374 -2.807 -11.443 1.00 72.00 407 PRO A O 1
ATOM 3051 N N . THR A 1 408 ? -15.277 -3.453 -9.480 1.00 79.62 408 THR A N 1
ATOM 3052 C CA . THR A 1 408 ? -15.393 -2.104 -8.918 1.00 79.62 408 THR A CA 1
ATOM 3053 C C . THR A 1 408 ? -13.996 -1.478 -8.830 1.00 79.62 408 THR A C 1
ATOM 3055 O O . THR A 1 408 ? -13.084 -2.132 -8.302 1.00 79.62 408 THR A O 1
ATOM 3058 N N . PRO A 1 409 ? -13.793 -0.240 -9.319 1.00 80.69 409 PRO A N 1
ATOM 3059 C CA . PRO A 1 409 ? -12.491 0.398 -9.236 1.00 80.69 409 PRO A CA 1
ATOM 3060 C C . PRO A 1 409 ? -12.042 0.535 -7.771 1.00 80.69 409 PRO A C 1
ATOM 3062 O O . PRO A 1 409 ? -12.876 0.662 -6.864 1.00 80.69 409 PRO A O 1
ATOM 3065 N N . PRO A 1 410 ? -10.726 0.480 -7.509 1.00 80.50 410 PRO A N 1
ATOM 3066 C CA . PRO A 1 410 ? -10.200 0.725 -6.175 1.00 80.50 410 PRO A CA 1
ATOM 3067 C C . PRO A 1 410 ? -10.597 2.127 -5.696 1.00 80.50 410 PRO A C 1
ATOM 3069 O O . PRO A 1 410 ? -10.683 3.060 -6.487 1.00 80.50 410 PRO A O 1
ATOM 3072 N N . ASP A 1 411 ? -10.843 2.257 -4.394 1.00 82.19 411 ASP A N 1
ATOM 3073 C CA . ASP A 1 411 ? -11.279 3.503 -3.735 1.00 82.19 411 ASP A CA 1
ATOM 3074 C C . ASP A 1 411 ? -12.654 4.069 -4.164 1.00 82.19 411 ASP A C 1
ATOM 3076 O O . ASP A 1 411 ? -13.031 5.154 -3.732 1.00 82.19 411 ASP A O 1
ATOM 3080 N N . ALA A 1 412 ? -13.449 3.336 -4.954 1.00 87.81 412 ALA A N 1
ATOM 3081 C CA . ALA A 1 412 ? -14.804 3.764 -5.317 1.00 87.81 412 ALA A CA 1
ATOM 3082 C C . ALA A 1 412 ? -15.733 3.869 -4.096 1.00 87.81 412 ALA A C 1
ATOM 3084 O O . ALA A 1 412 ? -15.614 3.072 -3.156 1.00 87.81 412 ALA A O 1
ATOM 3085 N N . LEU A 1 413 ? -16.702 4.788 -4.144 1.00 91.31 413 LEU A N 1
ATOM 3086 C CA . LEU A 1 413 ? -17.753 4.888 -3.129 1.00 91.31 413 LEU A CA 1
ATOM 3087 C C . LEU A 1 413 ? -18.502 3.562 -2.969 1.00 91.31 413 LEU A C 1
ATOM 3089 O O . LEU A 1 413 ? -18.737 2.846 -3.943 1.00 91.31 413 LEU A O 1
ATOM 3093 N N . LEU A 1 414 ? -18.862 3.239 -1.729 1.00 92.94 414 LEU A N 1
ATOM 3094 C CA . LEU A 1 414 ? -19.579 2.012 -1.406 1.00 92.94 414 LEU A CA 1
ATOM 3095 C C . LEU A 1 414 ? -21.068 2.181 -1.685 1.00 92.94 414 LEU A C 1
ATOM 3097 O O . LEU A 1 414 ? -21.712 3.108 -1.192 1.00 92.94 414 LEU A O 1
ATOM 3101 N N . THR A 1 415 ? -21.628 1.222 -2.406 1.00 93.88 415 THR A N 1
ATOM 3102 C CA . THR A 1 415 ? -23.077 1.021 -2.461 1.00 93.88 415 THR A CA 1
ATOM 3103 C C . THR A 1 415 ? -23.596 0.490 -1.121 1.00 93.88 415 THR A C 1
ATOM 3105 O O . THR A 1 415 ? -22.863 -0.145 -0.360 1.00 93.88 415 THR A O 1
ATOM 3108 N N . ASN A 1 416 ? -24.886 0.686 -0.831 1.00 94.25 416 ASN A N 1
ATOM 3109 C CA . ASN A 1 416 ? -25.497 0.154 0.395 1.00 94.25 416 ASN A CA 1
ATOM 3110 C C . ASN A 1 416 ? -25.331 -1.371 0.519 1.00 94.25 416 ASN A C 1
ATOM 3112 O O . ASN A 1 416 ? -25.096 -1.877 1.613 1.00 94.25 416 ASN A O 1
ATOM 3116 N N . GLU A 1 417 ? -25.397 -2.109 -0.592 1.00 95.56 417 GLU A N 1
ATOM 3117 C CA . GLU A 1 417 ? -25.164 -3.558 -0.608 1.00 95.56 417 GLU A CA 1
ATOM 3118 C C . GLU A 1 417 ? -23.723 -3.915 -0.216 1.00 95.56 417 GLU A C 1
ATOM 3120 O O . GLU A 1 417 ? -23.502 -4.817 0.592 1.00 95.56 417 GLU A O 1
ATOM 3125 N N . GLU A 1 418 ? -22.735 -3.188 -0.740 1.00 96.00 418 GLU A N 1
ATOM 3126 C CA . GLU A 1 418 ? -21.323 -3.365 -0.388 1.00 96.00 418 GLU A CA 1
ATOM 3127 C C . GLU A 1 418 ? -21.049 -3.026 1.081 1.00 96.00 418 GLU A C 1
ATOM 3129 O O . GLU A 1 418 ? -20.290 -3.740 1.738 1.00 96.00 418 GLU A O 1
ATOM 3134 N N . VAL A 1 419 ? -21.704 -1.993 1.623 1.00 96.94 419 VAL A N 1
ATOM 3135 C CA . VAL A 1 419 ? -21.653 -1.659 3.056 1.00 96.94 419 VAL A CA 1
ATOM 3136 C C . VAL A 1 419 ? -22.163 -2.826 3.899 1.00 96.94 419 VAL A C 1
ATOM 3138 O O . VAL A 1 419 ? -21.480 -3.245 4.833 1.00 96.94 419 VAL A O 1
ATOM 3141 N N . GLN A 1 420 ? -23.324 -3.395 3.557 1.00 97.50 420 GLN A N 1
ATOM 3142 C CA . GLN A 1 420 ? -23.881 -4.536 4.292 1.00 97.50 420 GLN A CA 1
ATOM 3143 C C . GLN A 1 420 ? -22.984 -5.776 4.190 1.00 97.50 420 GLN A C 1
ATOM 3145 O O . GLN A 1 420 ? -22.763 -6.450 5.196 1.00 97.50 420 GLN A O 1
ATOM 3150 N N . ARG A 1 421 ? -22.402 -6.051 3.013 1.00 97.38 421 ARG A N 1
ATOM 3151 C CA . ARG A 1 421 ? -21.432 -7.147 2.839 1.00 97.38 421 ARG A CA 1
ATOM 3152 C C . ARG A 1 421 ? -20.192 -6.959 3.709 1.00 97.38 421 ARG A C 1
ATOM 3154 O O . ARG A 1 421 ? -19.774 -7.907 4.361 1.00 97.38 421 ARG A O 1
ATOM 3161 N N . LEU A 1 422 ? -19.634 -5.749 3.772 1.00 97.69 422 LEU A N 1
ATOM 3162 C CA . LEU A 1 422 ? -18.490 -5.444 4.639 1.00 97.69 422 LEU A CA 1
ATOM 3163 C C . LEU A 1 422 ? -18.834 -5.563 6.128 1.00 97.69 422 LEU A C 1
ATOM 3165 O O . LEU A 1 422 ? -18.035 -6.077 6.903 1.00 97.69 422 LEU A O 1
ATOM 3169 N N . LEU A 1 423 ? -20.016 -5.111 6.549 1.00 98.06 423 LEU A N 1
ATOM 3170 C CA . LEU A 1 423 ? -20.453 -5.267 7.938 1.00 98.06 423 LEU A CA 1
ATOM 3171 C C . LEU A 1 423 ? -20.661 -6.740 8.308 1.00 98.06 423 LEU A C 1
ATOM 3173 O O . LEU A 1 423 ? -20.323 -7.139 9.423 1.00 98.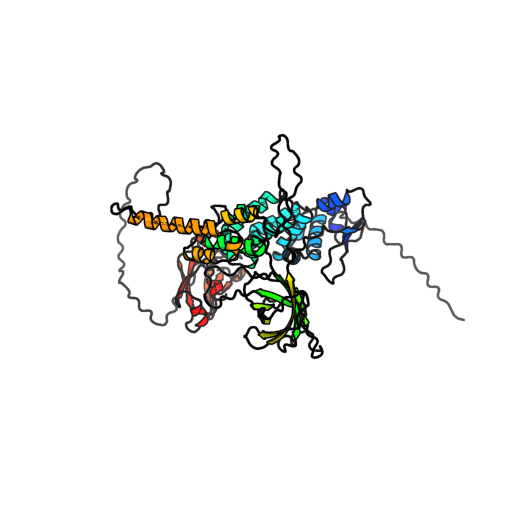06 423 LEU A O 1
ATOM 3177 N N . ALA A 1 424 ? -21.160 -7.555 7.377 1.00 97.62 424 ALA A N 1
ATOM 3178 C CA . ALA A 1 424 ? -21.370 -8.984 7.586 1.00 97.62 424 ALA A CA 1
ATOM 3179 C C . ALA A 1 424 ? -20.066 -9.767 7.817 1.00 97.62 424 ALA A C 1
ATOM 3181 O O . ALA A 1 424 ? -20.107 -10.816 8.462 1.00 97.62 424 ALA A O 1
ATOM 3182 N N . THR A 1 425 ? -18.911 -9.259 7.367 1.00 98.06 425 THR A N 1
ATOM 3183 C CA . THR A 1 425 ? -17.620 -9.919 7.620 1.00 98.06 425 THR A CA 1
ATOM 3184 C C . THR A 1 425 ? -17.170 -9.801 9.077 1.00 98.06 425 THR A C 1
ATOM 3186 O O . THR A 1 425 ? -16.315 -10.566 9.512 1.00 98.06 425 THR A O 1
ATOM 3189 N N . VAL A 1 426 ? -17.719 -8.850 9.846 1.00 97.94 426 VAL A N 1
ATOM 3190 C CA . VAL A 1 426 ? -17.383 -8.671 11.265 1.00 97.94 426 VAL A CA 1
ATOM 3191 C C . VAL A 1 426 ? -18.200 -9.633 12.122 1.00 97.94 426 VAL A C 1
ATOM 3193 O O . VAL A 1 426 ? -19.432 -9.586 12.168 1.00 97.94 426 VAL A O 1
ATOM 3196 N N . ARG A 1 427 ? -17.520 -10.456 12.920 1.00 97.69 427 ARG A N 1
ATOM 3197 C CA . ARG A 1 427 ? -18.162 -11.379 13.866 1.00 97.69 427 ARG A CA 1
ATOM 3198 C C . ARG A 1 427 ? -18.521 -10.642 15.150 1.00 97.69 427 ARG A C 1
ATOM 3200 O O . ARG A 1 427 ? -17.924 -10.872 16.199 1.00 97.69 427 ARG A O 1
ATOM 3207 N N . PHE A 1 428 ? -19.530 -9.770 15.098 1.00 97.56 428 PHE A N 1
ATOM 3208 C CA . PHE A 1 428 ? -19.949 -8.950 16.246 1.00 97.56 428 PHE A CA 1
ATOM 3209 C C . PHE A 1 428 ? -20.099 -9.721 17.577 1.00 97.56 428 PHE A C 1
ATOM 3211 O O . PHE A 1 428 ? -19.642 -9.213 18.604 1.00 97.56 428 PHE A O 1
ATOM 3218 N N . PRO A 1 429 ? -20.639 -10.959 17.621 1.00 96.81 429 PRO A N 1
ATOM 3219 C CA . PRO A 1 429 ? -20.703 -11.741 18.859 1.00 96.81 429 PRO A CA 1
ATOM 3220 C C . PRO A 1 429 ? -19.340 -12.066 19.495 1.00 96.81 429 PRO A C 1
ATOM 3222 O O . PRO A 1 429 ? -19.287 -12.354 20.694 1.00 96.81 429 PRO A O 1
ATOM 3225 N N . HIS A 1 430 ? -18.247 -12.027 18.727 1.00 96.38 430 HIS A N 1
ATOM 3226 C CA . HIS A 1 430 ? -16.879 -12.319 19.168 1.00 96.38 430 HIS A CA 1
ATOM 3227 C C . HIS A 1 430 ? -16.080 -11.068 19.576 1.00 96.38 430 HIS A C 1
ATOM 3229 O O . HIS A 1 430 ? -15.034 -11.209 20.206 1.00 96.38 430 HIS A O 1
ATOM 3235 N N . LEU A 1 431 ? -16.568 -9.855 19.291 1.00 96.75 431 LEU A N 1
ATOM 3236 C CA . LEU A 1 431 ? -15.925 -8.599 19.710 1.00 96.75 431 LEU A CA 1
ATOM 3237 C C . LEU A 1 431 ? -15.843 -8.479 21.233 1.00 96.75 431 LEU A C 1
ATOM 3239 O O . LEU A 1 431 ? -16.770 -8.881 21.929 1.00 96.75 431 LEU A O 1
ATOM 3243 N N . GLU A 1 432 ? -14.802 -7.882 21.812 1.00 95.62 432 GLU A N 1
ATOM 3244 C CA . GLU A 1 432 ? -14.795 -7.681 23.267 1.00 95.62 432 GLU A CA 1
ATOM 3245 C C . GLU A 1 432 ? -15.968 -6.780 23.701 1.00 95.62 432 GLU A C 1
ATOM 3247 O O . GLU A 1 432 ? -16.478 -5.970 22.930 1.00 95.62 432 GLU A O 1
ATOM 3252 N N . HIS A 1 433 ? -16.451 -6.918 24.943 1.00 94.75 433 HIS A N 1
ATOM 3253 C CA . HIS A 1 433 ? -17.600 -6.120 25.403 1.00 94.75 433 HIS A CA 1
ATOM 3254 C C . HIS A 1 433 ? -17.329 -4.611 25.307 1.00 94.75 433 HIS A C 1
ATOM 3256 O O . HIS A 1 433 ? -18.195 -3.854 24.879 1.00 94.75 433 HIS A O 1
ATOM 3262 N N . LYS A 1 434 ? -16.100 -4.192 25.633 1.00 94.50 434 LYS A N 1
ATOM 3263 C CA . LYS A 1 434 ? -15.643 -2.806 25.481 1.00 94.50 434 LYS A CA 1
ATOM 3264 C C . LYS A 1 434 ? -15.688 -2.329 24.020 1.00 94.50 434 LYS A C 1
ATOM 3266 O O . LYS A 1 434 ? -16.095 -1.198 23.779 1.00 94.50 434 LYS A O 1
ATOM 3271 N N . ASP A 1 435 ? -15.354 -3.201 23.067 1.00 94.62 435 ASP A N 1
ATOM 3272 C CA . ASP A 1 435 ? -15.335 -2.877 21.639 1.00 94.62 435 ASP A CA 1
ATOM 3273 C C . ASP A 1 435 ? -16.764 -2.737 21.104 1.00 94.62 435 ASP A C 1
ATOM 3275 O O . ASP A 1 435 ? -17.037 -1.820 20.340 1.00 94.62 435 ASP A O 1
ATOM 3279 N N . LEU A 1 436 ? -17.704 -3.578 21.562 1.00 96.31 436 LEU A N 1
ATOM 3280 C CA . LEU A 1 436 ? -19.131 -3.444 21.231 1.00 96.31 436 LEU A CA 1
ATOM 3281 C C . LEU A 1 436 ? -19.723 -2.126 21.738 1.00 96.31 436 LEU A C 1
ATOM 3283 O O . LEU A 1 436 ? -20.466 -1.468 21.014 1.00 96.31 436 LEU A O 1
ATOM 3287 N N . LEU A 1 437 ? -19.397 -1.726 22.971 1.00 94.62 437 LEU A N 1
ATOM 3288 C CA . LEU A 1 437 ? -19.870 -0.456 23.529 1.00 94.62 437 LEU A CA 1
ATOM 3289 C C . LEU A 1 437 ? -19.260 0.752 22.810 1.00 94.62 437 LEU A C 1
ATOM 3291 O O . LEU A 1 437 ? -19.951 1.753 22.625 1.00 94.62 437 LEU A O 1
ATOM 3295 N N . ALA A 1 438 ? -17.990 0.663 22.407 1.00 91.62 438 ALA A N 1
ATOM 3296 C CA . ALA A 1 438 ? -17.344 1.684 21.589 1.00 91.62 438 ALA A CA 1
ATOM 3297 C C . ALA A 1 438 ? -17.992 1.762 20.197 1.00 91.62 438 ALA A C 1
ATOM 3299 O O . ALA A 1 438 ? -18.381 2.843 19.769 1.00 91.62 438 ALA A O 1
ATOM 3300 N N . ALA A 1 439 ? -18.204 0.615 19.545 1.00 94.31 439 ALA A N 1
ATOM 3301 C CA . ALA A 1 439 ? -18.849 0.518 18.238 1.00 94.31 439 ALA A CA 1
ATOM 3302 C C . ALA A 1 439 ? -20.280 1.075 18.241 1.00 94.31 439 ALA A C 1
ATOM 3304 O O . ALA A 1 439 ? -20.688 1.728 17.288 1.00 94.31 439 ALA A O 1
ATOM 3305 N N . MET A 1 440 ? -21.037 0.862 19.324 1.00 95.06 440 MET A N 1
ATOM 3306 C CA . MET A 1 440 ? -22.402 1.382 19.472 1.00 95.06 440 MET A CA 1
ATOM 3307 C C . MET A 1 440 ? -22.452 2.916 19.450 1.00 95.06 440 MET A C 1
ATOM 3309 O O . MET A 1 440 ? -23.430 3.492 18.978 1.00 95.06 440 MET A O 1
ATOM 3313 N N . LYS A 1 441 ? -21.405 3.572 19.962 1.00 91.62 441 LYS A N 1
ATOM 3314 C CA . LYS A 1 441 ? -21.279 5.036 20.012 1.00 91.62 441 LYS A CA 1
ATOM 3315 C C . LYS A 1 441 ? -20.617 5.621 18.765 1.00 91.62 441 LYS A C 1
ATOM 3317 O O . LYS A 1 441 ? -20.488 6.838 18.673 1.00 91.62 441 LYS A O 1
ATOM 3322 N N . ASP A 1 442 ? -20.162 4.778 17.846 1.00 88.25 442 ASP A N 1
ATOM 3323 C CA . ASP A 1 442 ? -19.404 5.224 16.692 1.00 88.25 442 ASP A CA 1
ATOM 3324 C C . ASP A 1 442 ? -20.341 5.766 15.594 1.00 88.25 442 ASP A C 1
ATOM 3326 O O . ASP A 1 442 ? -21.201 5.024 15.104 1.00 88.25 442 ASP A O 1
ATOM 3330 N N . PRO A 1 443 ? -20.191 7.038 15.178 1.00 86.38 443 PRO A N 1
ATOM 3331 C CA . PRO A 1 443 ? -21.088 7.649 14.201 1.00 86.38 443 PRO A CA 1
ATOM 3332 C C . PRO A 1 443 ? -20.969 7.010 12.812 1.00 86.38 443 PRO A C 1
ATOM 3334 O O . PRO A 1 443 ? -21.960 6.922 12.098 1.00 86.38 443 PRO A O 1
ATOM 3337 N N . ILE A 1 444 ? -19.790 6.500 12.449 1.00 90.06 444 ILE A N 1
ATOM 3338 C CA . ILE A 1 444 ? -19.509 5.876 11.149 1.00 90.06 444 ILE A CA 1
ATOM 3339 C C . ILE A 1 444 ? -20.266 4.561 11.041 1.00 90.06 444 ILE A C 1
ATOM 3341 O O . ILE A 1 444 ? -20.895 4.264 10.030 1.00 90.06 444 ILE A O 1
ATOM 3345 N N . LEU A 1 445 ? -20.201 3.761 12.105 1.00 94.00 445 LEU A N 1
ATOM 3346 C CA . LEU A 1 445 ? -20.905 2.487 12.171 1.00 94.00 445 LEU A CA 1
ATOM 3347 C C . LEU A 1 445 ? -22.417 2.697 12.287 1.00 94.00 445 LEU A C 1
ATOM 3349 O O . LEU A 1 445 ? -23.183 1.903 11.741 1.00 94.00 445 LEU A O 1
ATOM 3353 N N . ALA A 1 446 ? -22.855 3.764 12.961 1.00 93.25 446 ALA A N 1
ATOM 3354 C CA . ALA A 1 446 ? -24.260 4.150 12.998 1.00 93.25 446 ALA A CA 1
ATOM 3355 C C . ALA A 1 446 ? -24.789 4.513 11.602 1.00 93.25 446 ALA A C 1
ATOM 3357 O O . ALA A 1 446 ? -25.812 3.969 11.189 1.00 93.25 446 ALA A O 1
ATOM 3358 N N . GLU A 1 447 ? -24.063 5.363 10.873 1.00 91.12 447 GLU A N 1
ATOM 3359 C CA . GLU A 1 447 ? -24.374 5.785 9.502 1.00 91.12 447 GLU A CA 1
ATOM 3360 C C . GLU A 1 447 ? -24.396 4.595 8.530 1.00 91.12 447 GLU A C 1
ATOM 3362 O O . GLU A 1 447 ? -25.312 4.461 7.725 1.00 91.12 447 GLU A O 1
ATOM 3367 N N . ALA A 1 448 ? -23.453 3.661 8.678 1.00 94.94 448 ALA A N 1
ATOM 3368 C CA . ALA A 1 448 ? -23.400 2.428 7.893 1.00 94.94 448 ALA A CA 1
ATOM 3369 C C . ALA A 1 448 ? -24.509 1.406 8.239 1.00 94.94 448 ALA A C 1
ATOM 3371 O O . ALA A 1 448 ? -24.617 0.367 7.588 1.00 94.94 448 ALA A O 1
ATOM 3372 N N . GLY A 1 449 ? -25.326 1.654 9.270 1.00 95.81 449 GLY A N 1
ATOM 3373 C CA . GLY A 1 449 ? -26.408 0.754 9.681 1.00 95.81 449 GLY A CA 1
ATOM 3374 C C . GLY A 1 449 ? -25.969 -0.434 10.548 1.00 95.81 449 GLY A C 1
ATOM 3375 O O . GLY A 1 449 ? -26.736 -1.377 10.736 1.00 95.81 449 GLY A O 1
ATOM 3376 N N . ALA A 1 450 ? -24.776 -0.401 11.149 1.00 97.12 450 ALA A N 1
ATOM 3377 C CA . ALA A 1 450 ? -24.257 -1.497 11.976 1.00 97.12 450 ALA A CA 1
ATOM 3378 C C . ALA A 1 450 ? -25.008 -1.695 13.311 1.00 97.12 450 ALA A C 1
ATOM 3380 O O . ALA A 1 450 ? -24.816 -2.707 13.988 1.00 97.12 450 ALA A O 1
ATOM 3381 N N . GLN A 1 451 ? -25.873 -0.752 13.708 1.00 97.31 451 GLN A N 1
ATOM 3382 C CA . GLN A 1 451 ? -26.560 -0.755 15.010 1.00 97.31 451 GLN A CA 1
ATOM 3383 C C . GLN A 1 451 ? -27.372 -2.032 15.257 1.00 97.31 451 GLN A C 1
ATOM 3385 O O . GLN A 1 451 ? -27.371 -2.557 16.370 1.00 97.31 451 GLN A O 1
ATOM 3390 N N . GLN A 1 452 ? -28.017 -2.583 14.224 1.00 97.31 452 GLN A N 1
ATOM 3391 C CA . GLN A 1 452 ? -28.775 -3.831 14.357 1.00 97.31 452 GLN A CA 1
ATOM 3392 C C . GLN A 1 452 ? -27.861 -5.018 14.696 1.00 97.31 452 GLN A C 1
ATOM 3394 O O . GLN A 1 452 ? -28.177 -5.795 15.599 1.00 97.31 452 GLN A O 1
ATOM 3399 N N . HIS A 1 453 ? -26.697 -5.123 14.045 1.00 97.75 453 HIS A N 1
ATOM 3400 C CA . HIS A 1 453 ? -25.710 -6.171 14.320 1.00 97.75 453 HIS A CA 1
ATOM 3401 C C . HIS A 1 453 ? -25.120 -6.051 15.733 1.00 97.75 453 HIS A C 1
ATOM 3403 O O . HIS A 1 453 ? -24.964 -7.054 16.433 1.00 97.75 453 HIS A O 1
ATOM 3409 N N . ILE A 1 454 ? -24.850 -4.822 16.184 1.00 97.50 454 ILE A N 1
ATOM 3410 C CA . ILE A 1 454 ? -24.313 -4.544 17.523 1.00 97.50 454 ILE A CA 1
ATOM 3411 C C . ILE A 1 454 ? -25.339 -4.907 18.610 1.00 97.50 454 ILE A C 1
ATOM 3413 O O . ILE A 1 454 ? -25.005 -5.618 19.561 1.00 97.50 454 ILE A O 1
ATOM 3417 N N . LEU A 1 455 ? -26.601 -4.484 18.461 1.00 97.69 455 LEU A N 1
ATOM 3418 C CA . LEU A 1 455 ? -27.680 -4.814 19.402 1.00 97.69 455 LEU A CA 1
ATOM 3419 C C . LEU A 1 455 ? -27.983 -6.320 19.429 1.00 97.69 455 LEU A C 1
ATOM 3421 O O . LEU A 1 455 ? -28.201 -6.890 20.502 1.00 97.69 455 LEU A O 1
ATOM 3425 N N . ALA A 1 456 ? -27.938 -6.995 18.277 1.00 97.56 456 ALA A N 1
ATOM 3426 C CA . ALA A 1 456 ? -28.069 -8.448 18.198 1.00 97.56 456 ALA A CA 1
ATOM 3427 C C . ALA A 1 456 ? -26.940 -9.166 18.964 1.00 97.56 456 ALA A C 1
ATOM 3429 O O . ALA A 1 456 ? -27.197 -10.093 19.732 1.00 97.56 456 ALA A O 1
ATOM 3430 N N . ALA A 1 457 ? -25.694 -8.703 18.840 1.00 97.06 457 ALA A N 1
ATOM 3431 C CA . ALA A 1 457 ? -24.569 -9.265 19.586 1.00 97.06 457 ALA A CA 1
ATOM 3432 C C . ALA A 1 457 ? -24.674 -9.018 21.104 1.00 97.06 457 ALA A C 1
ATOM 3434 O O . ALA A 1 457 ? -24.406 -9.925 21.898 1.00 97.06 457 ALA A O 1
ATOM 3435 N N . LEU A 1 458 ? -25.094 -7.819 21.527 1.00 96.62 458 LEU A N 1
ATOM 3436 C CA . LEU A 1 458 ? -25.306 -7.493 22.944 1.00 96.62 458 LEU A CA 1
ATOM 3437 C C . LEU A 1 458 ? -26.450 -8.310 23.560 1.00 96.62 458 LEU A C 1
ATOM 3439 O O . LEU A 1 458 ? -26.281 -8.874 24.641 1.00 96.62 458 LEU A O 1
ATOM 3443 N N . SER A 1 459 ? -27.583 -8.429 22.864 1.00 95.75 459 SER A N 1
ATOM 3444 C CA . SER A 1 459 ? -28.723 -9.239 23.317 1.00 95.75 459 SER A CA 1
ATOM 3445 C C . SER A 1 459 ? -28.375 -10.727 23.400 1.00 95.75 459 SER A C 1
ATOM 3447 O O . SER A 1 459 ? -28.681 -11.370 24.403 1.00 95.75 459 SER A O 1
ATOM 3449 N N . SER A 1 460 ? -27.637 -11.261 22.418 1.00 95.12 460 SER A N 1
ATOM 3450 C CA . SER A 1 460 ? -27.123 -12.634 22.456 1.00 95.12 460 SER A CA 1
ATOM 3451 C C . SER A 1 460 ? -26.284 -12.890 23.714 1.00 95.12 460 SER A C 1
ATOM 3453 O O . SER A 1 460 ? -26.460 -13.910 24.379 1.00 95.12 460 SER A O 1
ATOM 3455 N N . ARG A 1 461 ? -25.434 -11.936 24.116 1.00 93.75 461 ARG A N 1
ATOM 3456 C CA . ARG A 1 461 ? -24.643 -12.040 25.353 1.00 93.75 461 ARG A CA 1
ATOM 3457 C C . ARG A 1 461 ? -25.490 -11.962 26.615 1.00 93.75 461 ARG A C 1
ATOM 3459 O O . ARG A 1 461 ? -25.251 -12.740 27.530 1.00 93.75 461 ARG A O 1
ATOM 3466 N N . LEU A 1 462 ? -26.470 -11.062 26.669 1.00 91.81 462 LEU A N 1
ATOM 3467 C CA . LEU A 1 462 ? -27.373 -10.940 27.819 1.00 91.81 462 LEU A CA 1
ATOM 3468 C C . LEU A 1 462 ? -28.213 -12.205 28.021 1.00 91.81 462 LEU A C 1
ATOM 3470 O O . LEU A 1 462 ? -28.329 -12.681 29.148 1.00 91.81 462 LEU A O 1
ATOM 3474 N N . SER A 1 463 ? -28.687 -12.819 26.933 1.00 90.94 463 SER A N 1
ATOM 3475 C CA . SER A 1 463 ? -29.467 -14.063 26.996 1.00 90.94 463 SER A CA 1
ATOM 3476 C C . SER A 1 463 ? -28.710 -15.220 27.666 1.00 90.94 463 SER A C 1
ATOM 3478 O O . SER A 1 463 ? -29.319 -16.067 28.317 1.00 90.94 463 SER A O 1
ATOM 3480 N N . GLN A 1 464 ? -27.371 -15.232 27.581 1.00 87.81 464 GLN A N 1
ATOM 3481 C CA . GLN A 1 464 ? -26.538 -16.230 28.260 1.00 87.81 464 GLN A CA 1
ATOM 3482 C C . GLN A 1 464 ? -26.547 -16.061 29.782 1.00 87.81 464 GLN A C 1
ATOM 3484 O O . GLN A 1 464 ? -26.379 -17.049 30.489 1.00 87.81 464 GLN A O 1
ATOM 3489 N N . TYR A 1 465 ? -26.748 -14.844 30.292 1.00 84.69 465 TYR A N 1
ATOM 3490 C CA . TYR A 1 465 ? -26.872 -14.592 31.728 1.00 84.69 465 TYR A CA 1
ATOM 3491 C C . TYR A 1 465 ? -28.293 -14.879 32.222 1.00 84.69 465 TYR A C 1
ATOM 3493 O O . TYR A 1 465 ? -28.462 -15.517 33.256 1.00 84.69 465 TYR A O 1
ATOM 3501 N N . GLU A 1 466 ? -29.314 -14.509 31.446 1.00 82.25 466 GLU A N 1
ATOM 3502 C CA . GLU A 1 466 ? -30.719 -14.765 31.796 1.00 82.25 466 GLU A CA 1
ATOM 3503 C C . GLU A 1 466 ? -31.054 -16.266 31.830 1.00 82.25 466 GLU A C 1
ATOM 3505 O O . GLU A 1 466 ? -31.785 -16.731 32.707 1.00 82.25 466 GLU A O 1
ATOM 3510 N N . ALA A 1 467 ? -30.471 -17.059 30.923 1.00 74.75 467 ALA A N 1
ATOM 3511 C CA . ALA A 1 467 ? -30.652 -18.510 30.905 1.00 74.75 467 ALA A CA 1
ATOM 3512 C C . ALA A 1 467 ? -30.053 -19.217 32.139 1.00 74.75 467 ALA A C 1
ATOM 3514 O O . ALA A 1 467 ? -30.482 -20.320 32.482 1.00 74.75 467 ALA A O 1
ATOM 3515 N N . VAL A 1 468 ? -29.082 -18.597 32.819 1.00 61.12 468 VAL A N 1
ATOM 3516 C CA . VAL A 1 468 ? -28.441 -19.162 34.017 1.00 61.12 468 VAL A CA 1
ATOM 3517 C C . VAL A 1 468 ? -29.308 -18.951 35.262 1.00 61.12 468 VAL A C 1
ATOM 3519 O O . VAL A 1 468 ? -29.376 -19.848 36.103 1.00 61.12 468 VAL A O 1
ATOM 3522 N N . ASP A 1 469 ? -30.056 -17.849 35.344 1.00 57.50 469 ASP A N 1
ATOM 3523 C CA . ASP A 1 469 ? -30.948 -17.569 36.480 1.00 57.50 469 ASP A CA 1
ATOM 3524 C C . ASP A 1 469 ? -32.251 -18.393 36.445 1.00 57.50 469 ASP A C 1
ATOM 3526 O O . ASP A 1 469 ? -32.844 -18.676 37.488 1.00 57.50 469 ASP A O 1
ATOM 3530 N N . GLY A 1 470 ? -32.665 -18.874 35.266 1.00 55.25 470 GLY A N 1
ATOM 3531 C CA . GLY A 1 470 ? -33.769 -19.835 35.120 1.00 55.25 470 GLY A CA 1
ATOM 3532 C C . GLY A 1 470 ? -33.401 -21.288 35.457 1.00 55.25 470 GLY A C 1
ATOM 3533 O O . GLY A 1 470 ? -34.289 -22.127 35.616 1.00 55.25 470 GLY A O 1
ATOM 3534 N N . ALA A 1 471 ? -32.107 -21.595 35.591 1.00 48.69 471 ALA A N 1
ATOM 3535 C CA . ALA A 1 471 ? -31.579 -22.935 35.836 1.00 48.69 471 ALA A CA 1
ATOM 3536 C C . ALA A 1 471 ? -30.909 -23.040 37.215 1.00 48.69 471 ALA A C 1
ATOM 3538 O O . ALA A 1 471 ? -29.786 -23.532 37.359 1.00 48.69 471 ALA A O 1
ATOM 3539 N N . ALA A 1 472 ? -31.623 -22.644 38.271 1.00 48.84 472 ALA A N 1
ATOM 3540 C CA . ALA A 1 472 ? -31.321 -23.161 39.597 1.00 48.84 472 ALA A CA 1
ATOM 3541 C C . ALA A 1 472 ? -31.416 -24.701 39.543 1.00 48.84 472 ALA A C 1
ATOM 3543 O O . ALA A 1 472 ? -32.501 -25.258 39.410 1.00 48.84 472 ALA A O 1
ATOM 3544 N N . THR A 1 473 ? -30.262 -25.369 39.659 1.00 47.75 473 THR A N 1
ATOM 3545 C CA . THR A 1 473 ? -30.024 -26.829 39.717 1.00 47.75 473 THR A CA 1
ATOM 3546 C C . THR A 1 473 ? -29.858 -27.606 38.398 1.00 47.75 473 THR A C 1
ATOM 3548 O O . THR A 1 473 ? -30.544 -28.585 38.150 1.00 47.75 473 THR A O 1
ATOM 3551 N N . SER A 1 474 ? -28.798 -27.333 37.632 1.00 43.66 474 SER A N 1
ATOM 3552 C CA . SER A 1 474 ? -27.848 -28.418 37.309 1.00 43.66 474 SER A CA 1
ATOM 3553 C C . SER A 1 474 ? -26.478 -27.847 36.942 1.00 43.66 474 SER A C 1
ATOM 3555 O O . SER A 1 474 ? -26.355 -26.972 36.091 1.00 43.66 474 SER A O 1
ATOM 3557 N N . ALA A 1 475 ? -25.438 -28.312 37.631 1.00 51.03 475 ALA A N 1
ATOM 3558 C CA . ALA A 1 475 ? -24.064 -27.917 37.371 1.00 51.03 475 ALA A CA 1
ATOM 3559 C C . ALA A 1 475 ? -23.610 -28.468 36.012 1.00 51.03 475 ALA A C 1
ATOM 3561 O O . ALA A 1 475 ? -23.402 -29.674 35.875 1.00 51.03 475 ALA A O 1
ATOM 3562 N N . GLN A 1 476 ? -23.420 -27.594 35.023 1.00 43.00 476 GLN A N 1
ATOM 3563 C CA . GLN A 1 476 ? -22.637 -27.932 33.836 1.00 43.00 476 GLN A CA 1
ATOM 3564 C C . GLN A 1 476 ? -21.166 -27.528 34.022 1.00 43.00 476 GLN A C 1
ATOM 3566 O O . GLN A 1 476 ? -20.879 -26.460 34.571 1.00 43.00 476 GLN A O 1
ATOM 3571 N N . PRO A 1 477 ? -20.211 -28.368 33.583 1.00 41.81 477 PRO A N 1
ATOM 3572 C CA . PRO A 1 477 ? -18.793 -28.060 33.676 1.00 41.81 477 PRO A CA 1
ATOM 3573 C C . PRO A 1 477 ? -18.393 -27.028 32.610 1.00 41.81 477 PRO A C 1
ATOM 3575 O O . PRO A 1 477 ? -18.839 -27.088 31.466 1.00 41.81 477 PRO A O 1
ATOM 3578 N N . ARG A 1 478 ? -17.511 -26.092 32.986 1.00 38.59 478 ARG A N 1
ATOM 3579 C CA . ARG A 1 478 ? -16.880 -25.114 32.079 1.00 38.59 478 ARG A CA 1
ATOM 3580 C C . ARG A 1 478 ? -16.186 -25.806 30.890 1.00 38.59 478 ARG A C 1
ATOM 3582 O O . ARG A 1 478 ? -15.403 -26.728 31.133 1.00 38.59 478 ARG A O 1
ATOM 3589 N N . PRO A 1 479 ? -16.329 -25.315 29.644 1.00 41.53 479 PRO A N 1
ATOM 3590 C CA . PRO A 1 479 ? -15.476 -25.739 28.546 1.00 41.53 479 PRO A CA 1
ATOM 3591 C C . PRO A 1 479 ? -14.186 -24.905 28.533 1.00 41.53 479 PRO A C 1
ATOM 3593 O O . PRO A 1 479 ? -14.155 -23.778 28.047 1.00 41.53 479 PRO A O 1
ATOM 3596 N N . SER A 1 480 ? -13.103 -25.488 29.045 1.00 37.97 480 SER A N 1
ATOM 3597 C CA . SER A 1 480 ? -11.733 -25.058 28.752 1.00 37.97 480 SER A CA 1
ATOM 3598 C C . SER A 1 480 ? -11.062 -26.129 27.891 1.00 37.97 480 SER A C 1
ATOM 3600 O O . SER A 1 480 ? -10.938 -27.274 28.314 1.00 37.97 480 SER A O 1
ATOM 3602 N N . THR A 1 481 ? -10.623 -25.739 26.692 1.00 44.62 481 THR A N 1
ATOM 3603 C CA . THR A 1 481 ? -9.505 -26.336 25.933 1.00 44.62 481 THR A CA 1
ATOM 3604 C C . THR A 1 481 ? -9.420 -27.870 25.888 1.00 44.62 481 THR A C 1
ATOM 3606 O O . THR A 1 481 ? -8.668 -28.480 26.646 1.00 44.62 481 THR A O 1
ATOM 3609 N N . VAL A 1 482 ? -10.068 -28.496 24.900 1.00 35.31 482 VAL A N 1
ATOM 3610 C CA . VAL A 1 482 ? -9.701 -29.848 24.444 1.00 35.31 482 VAL A CA 1
ATOM 3611 C C . VAL A 1 482 ? -9.371 -29.794 22.957 1.00 35.31 482 VAL A C 1
ATOM 3613 O O . VAL A 1 482 ? -10.250 -29.735 22.101 1.00 35.31 482 VAL A O 1
ATOM 3616 N N . ARG A 1 483 ? -8.069 -29.837 22.657 1.00 39.12 483 ARG A N 1
ATOM 3617 C CA . ARG A 1 483 ? -7.549 -30.244 21.350 1.00 39.12 483 ARG A CA 1
ATOM 3618 C C . ARG A 1 483 ? -8.059 -31.659 21.055 1.00 39.12 483 ARG A C 1
ATOM 3620 O O . ARG A 1 483 ? -7.663 -32.603 21.735 1.00 39.12 483 ARG A O 1
ATOM 3627 N N . ARG A 1 484 ? -8.901 -31.824 20.032 1.00 35.56 484 ARG A N 1
ATOM 3628 C CA . ARG A 1 484 ? -9.136 -33.130 19.398 1.00 35.56 484 ARG A CA 1
ATOM 3629 C C . ARG A 1 484 ? -7.949 -33.445 18.487 1.00 35.56 484 ARG A C 1
ATOM 3631 O O . ARG A 1 484 ? -7.851 -32.901 17.394 1.00 35.56 484 ARG A O 1
ATOM 3638 N N . GLY A 1 485 ? -7.057 -34.319 18.942 1.00 41.56 485 GLY A N 1
ATOM 3639 C CA . GLY A 1 485 ? -6.256 -35.154 18.044 1.00 41.56 485 GLY A CA 1
ATOM 3640 C C . GLY A 1 485 ? -7.048 -36.422 17.679 1.00 41.56 485 GLY A C 1
ATOM 3641 O O . GLY A 1 485 ? -7.850 -36.873 18.503 1.00 41.56 485 GLY A O 1
ATOM 3642 N N . PRO A 1 486 ? -6.879 -36.992 16.474 1.00 51.41 486 PRO A N 1
ATOM 3643 C CA . PRO A 1 486 ? -7.588 -38.202 16.063 1.00 51.41 486 PRO A CA 1
ATOM 3644 C C . PRO A 1 486 ? -7.013 -39.463 16.745 1.00 51.41 486 PRO A C 1
ATOM 3646 O O . PRO A 1 486 ? -5.827 -39.485 17.085 1.00 51.41 486 PRO A O 1
ATOM 3649 N N . PRO A 1 487 ? -7.815 -40.529 16.941 1.00 47.56 487 PRO A N 1
ATOM 3650 C CA . PRO A 1 487 ? -7.346 -41.768 17.549 1.00 47.56 487 PRO A CA 1
ATOM 3651 C C . PRO A 1 487 ? -6.605 -42.632 16.517 1.00 47.56 487 PRO A C 1
ATOM 3653 O O . PRO A 1 487 ? -7.190 -43.087 15.536 1.00 47.56 487 PRO A O 1
ATOM 3656 N N . GLY A 1 488 ? -5.313 -42.871 16.750 1.00 43.78 488 GLY A N 1
ATOM 3657 C CA . GLY A 1 488 ? -4.534 -43.892 16.044 1.00 43.78 488 GLY A CA 1
ATOM 3658 C C . GLY A 1 488 ? -4.649 -45.266 16.730 1.00 43.78 488 GLY A C 1
ATOM 3659 O O . GLY A 1 488 ? -4.723 -45.317 17.961 1.00 43.78 488 GLY A O 1
ATOM 3660 N N . PRO A 1 489 ? -4.670 -46.380 15.973 1.00 50.94 489 PRO A N 1
ATOM 3661 C CA . PRO A 1 489 ? -4.792 -47.730 16.514 1.00 50.94 489 PRO A CA 1
ATOM 3662 C C . PRO A 1 489 ? -3.458 -48.235 17.084 1.00 50.94 489 PRO A C 1
ATOM 3664 O O . PRO A 1 489 ? -2.377 -47.850 16.645 1.00 50.94 489 PRO A O 1
ATOM 3667 N N . GLY A 1 490 ? -3.562 -49.090 18.101 1.00 44.88 490 GLY A N 1
ATOM 3668 C CA . GLY A 1 490 ? -2.466 -49.479 18.980 1.00 44.88 490 GLY A CA 1
ATOM 3669 C C . GLY A 1 490 ? -1.346 -50.338 18.385 1.00 44.88 490 GLY A C 1
ATOM 3670 O O . GLY A 1 490 ? -1.458 -50.970 17.336 1.00 44.88 490 GLY A O 1
ATOM 3671 N N . SER A 1 491 ? -0.258 -50.399 19.152 1.00 34.56 491 SER A N 1
ATOM 3672 C CA . SER A 1 491 ? 0.771 -51.438 19.090 1.00 34.56 491 SER A CA 1
ATOM 3673 C C . SER A 1 491 ? 1.543 -51.526 20.419 1.00 34.56 491 SER A C 1
ATOM 3675 O O . SER A 1 491 ? 1.448 -50.611 21.240 1.00 34.56 491 SER A O 1
ATOM 3677 N N . PRO A 1 492 ? 2.203 -52.668 20.697 1.00 49.59 492 PRO A N 1
ATOM 3678 C CA . PRO A 1 492 ? 2.293 -53.231 22.040 1.00 49.59 492 PRO A CA 1
ATOM 3679 C C . PRO A 1 492 ? 3.535 -52.815 22.843 1.00 49.59 492 PRO A C 1
ATOM 3681 O O . PRO A 1 492 ? 4.571 -52.422 22.316 1.00 49.59 492 PRO A O 1
ATOM 3684 N N . ARG A 1 493 ? 3.383 -52.982 24.162 1.00 41.56 493 ARG A N 1
ATOM 3685 C CA . ARG A 1 493 ? 4.372 -52.899 25.248 1.00 41.56 493 ARG A CA 1
ATOM 3686 C C . ARG A 1 493 ? 5.749 -53.485 24.886 1.00 41.56 493 ARG A C 1
ATOM 3688 O O . ARG A 1 493 ? 5.852 -54.674 24.594 1.00 41.56 493 ARG A O 1
ATOM 3695 N N . ALA A 1 494 ? 6.796 -52.678 25.062 1.00 43.44 494 ALA A N 1
ATOM 3696 C CA . ALA A 1 494 ? 8.189 -53.115 25.180 1.00 43.44 494 ALA A CA 1
ATOM 3697 C C . ALA A 1 494 ? 8.619 -53.171 26.670 1.00 43.44 494 ALA A C 1
ATOM 3699 O O . ALA A 1 494 ? 8.051 -52.436 27.486 1.00 43.44 494 ALA A O 1
ATOM 3700 N N . PRO A 1 495 ? 9.571 -54.050 27.047 1.00 54.97 495 PRO A N 1
ATOM 3701 C CA . PRO A 1 495 ? 9.990 -54.277 28.435 1.00 54.97 495 PRO A CA 1
ATOM 3702 C C . PRO A 1 495 ? 10.950 -53.186 28.958 1.00 54.97 495 PRO A C 1
ATOM 3704 O O . PRO A 1 495 ? 11.531 -52.448 28.160 1.00 54.97 495 PRO A O 1
ATOM 3707 N N . PRO A 1 496 ? 11.125 -53.066 30.290 1.00 53.09 496 PRO A N 1
ATOM 3708 C CA . PRO A 1 496 ? 11.934 -52.010 30.896 1.00 53.09 496 PRO A CA 1
ATOM 3709 C C . PRO A 1 496 ? 13.449 -52.280 30.773 1.00 53.09 496 PRO A C 1
ATOM 3711 O O . PRO A 1 496 ? 13.858 -53.444 30.764 1.00 53.09 496 PRO A O 1
ATOM 3714 N N . PRO A 1 497 ? 14.293 -51.230 30.716 1.00 52.81 497 PRO A N 1
ATOM 3715 C CA . PRO A 1 497 ? 15.748 -51.368 30.742 1.00 52.81 497 PRO A CA 1
ATOM 3716 C C . PRO A 1 497 ? 16.297 -51.612 32.170 1.00 52.81 497 PRO A C 1
ATOM 3718 O O . PRO A 1 497 ? 15.617 -51.293 33.149 1.00 52.81 497 PRO A O 1
ATOM 3721 N N . PRO A 1 498 ? 17.515 -52.181 32.298 1.00 53.84 498 PRO A N 1
ATOM 3722 C CA . PRO A 1 498 ? 18.157 -52.500 33.579 1.00 53.84 498 PRO A CA 1
ATOM 3723 C C . PRO A 1 498 ? 18.702 -51.250 34.305 1.00 53.84 498 PRO A C 1
ATOM 3725 O O . PRO A 1 498 ? 18.868 -50.202 33.676 1.00 53.84 498 PRO A O 1
ATOM 3728 N N . PRO A 1 499 ? 18.990 -51.348 35.621 1.00 48.34 499 PRO A N 1
ATOM 3729 C CA . PRO A 1 499 ? 19.430 -50.218 36.430 1.00 48.34 499 PRO A CA 1
ATOM 3730 C C . PRO A 1 499 ? 20.901 -49.894 36.142 1.00 48.34 499 PRO A C 1
ATOM 3732 O O . PRO A 1 499 ? 21.743 -50.791 36.140 1.00 48.34 499 PRO A O 1
ATOM 3735 N N . MET A 1 500 ? 21.205 -48.615 35.911 1.00 42.16 500 MET A N 1
ATOM 3736 C CA . MET A 1 500 ? 22.574 -48.101 35.956 1.00 42.16 500 MET A CA 1
ATOM 3737 C C . MET A 1 500 ? 22.864 -47.487 37.322 1.00 42.16 500 MET A C 1
ATOM 3739 O O . MET A 1 500 ? 21.990 -46.903 37.961 1.00 42.16 500 MET A O 1
ATOM 3743 N N . GLU A 1 501 ? 24.107 -47.701 37.728 1.00 35.78 501 GLU A N 1
ATOM 3744 C CA . GLU A 1 501 ? 24.694 -47.498 39.042 1.00 35.78 501 GLU A CA 1
ATOM 3745 C C . GLU A 1 501 ? 24.711 -46.029 39.486 1.00 35.78 501 GLU A C 1
ATOM 3747 O O . GLU A 1 501 ? 24.865 -45.100 38.690 1.00 35.78 501 GLU A O 1
ATOM 3752 N N . GLU A 1 502 ? 24.548 -45.853 40.797 1.00 38.62 502 GLU A N 1
ATOM 3753 C CA . GLU A 1 502 ? 24.726 -44.605 41.529 1.00 38.62 502 GLU A CA 1
ATOM 3754 C C . GLU A 1 502 ? 26.201 -44.177 41.510 1.00 38.62 502 GLU A C 1
ATOM 3756 O O . GLU A 1 502 ? 27.048 -44.841 42.107 1.00 38.62 502 GLU A O 1
ATOM 3761 N N . GLU A 1 503 ? 26.498 -43.010 40.934 1.00 32.69 503 GLU A N 1
ATOM 3762 C CA . GLU A 1 503 ? 27.653 -42.216 41.355 1.00 32.69 503 GLU A CA 1
ATOM 3763 C C . GLU A 1 503 ? 27.188 -40.959 42.094 1.00 32.69 503 GLU A C 1
ATOM 3765 O O . GLU A 1 503 ? 26.480 -40.087 41.589 1.00 32.69 503 GLU A O 1
ATOM 3770 N N . SER A 1 504 ? 27.599 -40.942 43.356 1.00 39.78 504 SER A N 1
ATOM 3771 C CA . SER A 1 504 ? 27.411 -39.924 44.374 1.00 39.78 504 SER A CA 1
ATOM 3772 C C . SER A 1 504 ? 28.031 -38.580 43.977 1.00 39.78 504 SER A C 1
ATOM 3774 O O . SER A 1 504 ? 29.213 -38.493 43.651 1.00 39.78 504 SER A O 1
ATOM 3776 N N . GLY A 1 505 ? 27.245 -37.508 44.087 1.00 30.83 505 GLY A N 1
ATOM 3777 C CA . GLY A 1 505 ? 27.713 -36.131 43.950 1.00 30.83 505 GLY A CA 1
ATOM 3778 C C . GLY A 1 505 ? 26.708 -35.153 44.549 1.00 30.83 505 GLY A C 1
ATOM 3779 O O . GLY A 1 505 ? 25.749 -34.751 43.900 1.00 30.83 505 GLY A O 1
ATOM 3780 N N . ALA A 1 506 ? 26.918 -34.814 45.819 1.00 36.00 506 ALA A N 1
ATOM 3781 C CA . ALA A 1 506 ? 26.049 -34.008 46.669 1.00 36.00 506 ALA A CA 1
ATOM 3782 C C . ALA A 1 506 ? 25.546 -32.694 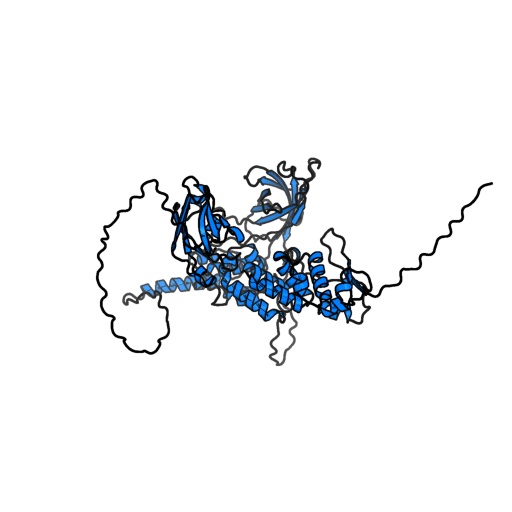46.031 1.00 36.00 506 ALA A C 1
ATOM 3784 O O . ALA A 1 506 ? 26.334 -31.829 45.649 1.00 36.00 506 ALA A O 1
ATOM 3785 N N . GLN A 1 507 ? 24.224 -32.494 46.037 1.00 32.00 507 GLN A N 1
ATOM 3786 C CA . GLN A 1 507 ? 23.597 -31.179 45.888 1.00 32.00 507 GLN A CA 1
ATOM 3787 C C . GLN A 1 507 ? 23.163 -30.664 47.265 1.00 32.00 507 GLN A C 1
ATOM 3789 O O . GLN A 1 507 ? 22.225 -31.179 47.871 1.00 32.00 507 GLN A O 1
ATOM 3794 N N . SER A 1 508 ? 23.849 -29.623 47.740 1.00 30.53 508 SER A N 1
ATOM 3795 C CA . SER A 1 508 ? 23.360 -28.733 48.799 1.00 30.53 508 SER A CA 1
ATOM 3796 C C . SER A 1 508 ? 22.611 -27.543 48.178 1.00 30.53 508 SER A C 1
ATOM 3798 O O . SER A 1 508 ? 22.982 -27.092 47.091 1.00 30.53 508 SER A O 1
ATOM 3800 N N . PRO A 1 509 ? 21.587 -26.989 48.853 1.00 38.16 509 PRO A N 1
ATOM 3801 C CA . PRO A 1 509 ? 20.751 -25.926 48.311 1.00 38.16 509 PRO A CA 1
ATOM 3802 C C . PRO A 1 509 ? 21.424 -24.561 48.509 1.00 38.16 509 PRO A C 1
ATOM 3804 O O . PRO A 1 509 ? 21.686 -24.147 49.640 1.00 38.16 509 PRO A O 1
ATOM 3807 N N . LEU A 1 510 ? 21.678 -23.824 47.424 1.00 32.81 510 LEU A N 1
ATOM 3808 C CA . LEU A 1 510 ? 22.148 -22.441 47.509 1.00 32.81 510 LEU A CA 1
ATOM 3809 C C . LEU A 1 510 ? 20.988 -21.455 47.366 1.00 32.81 510 LEU A C 1
ATOM 3811 O O . LEU A 1 510 ? 20.387 -21.275 46.309 1.00 32.81 510 LEU A O 1
ATOM 3815 N N . ARG A 1 511 ? 20.719 -20.807 48.502 1.00 31.78 511 ARG A N 1
ATOM 3816 C CA . ARG A 1 511 ? 19.979 -19.557 48.659 1.00 31.78 511 ARG A CA 1
ATOM 3817 C C . ARG A 1 511 ? 20.472 -18.490 47.678 1.00 31.78 511 ARG A C 1
ATOM 3819 O O . ARG A 1 511 ? 21.666 -18.238 47.550 1.00 31.78 511 ARG A O 1
ATOM 3826 N N . SER A 1 512 ? 19.501 -17.811 47.077 1.00 37.88 512 SER A N 1
ATOM 3827 C CA . SER A 1 512 ? 19.652 -16.573 46.318 1.00 37.88 512 SER A CA 1
ATOM 3828 C C . SER A 1 512 ? 20.148 -15.436 47.218 1.00 37.88 512 SER A C 1
ATOM 3830 O O . SER A 1 512 ? 19.398 -14.890 48.027 1.00 37.88 512 SER A O 1
ATOM 3832 N N . THR A 1 513 ? 21.414 -15.063 47.046 1.00 34.06 513 THR A N 1
ATOM 3833 C CA . THR A 1 513 ? 21.948 -13.745 47.405 1.00 34.06 513 THR A CA 1
ATOM 3834 C C . THR A 1 513 ? 22.793 -13.243 46.238 1.00 34.06 513 THR A C 1
ATOM 3836 O O . THR A 1 513 ? 23.926 -13.680 46.049 1.00 34.06 513 THR A O 1
ATOM 3839 N N . LEU A 1 514 ? 22.228 -12.335 45.437 1.00 38.59 514 LEU A N 1
ATOM 3840 C CA . LEU A 1 514 ? 22.932 -11.579 44.396 1.00 38.59 514 LEU A CA 1
ATOM 3841 C C . LEU A 1 514 ? 23.875 -10.565 45.059 1.00 38.59 514 LEU A C 1
ATOM 3843 O O . LEU A 1 514 ? 23.514 -9.418 45.322 1.00 38.59 514 LEU A O 1
ATOM 3847 N N . GLY A 1 515 ? 25.082 -11.036 45.366 1.00 31.61 515 GLY A N 1
ATOM 3848 C CA . GLY A 1 515 ? 26.226 -10.234 45.774 1.00 31.61 515 GLY A CA 1
ATOM 3849 C C . GLY A 1 515 ? 26.992 -9.684 44.569 1.00 31.61 515 GLY A C 1
ATOM 3850 O O . GLY A 1 515 ? 27.107 -10.314 43.523 1.00 31.61 515 GLY A O 1
ATOM 3851 N N . ARG A 1 516 ? 27.499 -8.468 44.747 1.00 38.75 516 ARG A N 1
ATOM 3852 C CA . ARG A 1 516 ? 28.292 -7.652 43.823 1.00 38.75 516 ARG A CA 1
ATOM 3853 C C . ARG A 1 516 ? 29.526 -8.398 43.279 1.00 38.75 516 ARG A C 1
ATOM 3855 O O . ARG A 1 516 ? 30.335 -8.876 44.062 1.00 38.75 516 ARG A O 1
ATOM 3862 N N . GLY A 1 517 ? 29.717 -8.350 41.958 1.00 38.34 517 GLY A N 1
ATOM 3863 C CA . GLY A 1 517 ? 31.033 -8.416 41.309 1.00 38.34 517 GLY A CA 1
ATOM 3864 C C . GLY A 1 517 ? 31.640 -9.806 41.108 1.00 38.34 517 GLY A C 1
ATOM 3865 O O . GLY A 1 517 ? 32.563 -10.192 41.817 1.00 38.34 517 GLY A O 1
ATOM 3866 N N . THR A 1 518 ? 31.209 -10.529 40.073 1.00 37.00 518 THR A N 1
ATOM 3867 C CA . THR A 1 518 ? 32.063 -11.534 39.415 1.00 37.00 518 THR A CA 1
ATOM 3868 C C . THR A 1 518 ? 31.587 -11.743 37.978 1.00 37.00 518 THR A C 1
ATOM 3870 O O . THR A 1 518 ? 30.481 -12.222 37.739 1.00 37.00 518 THR A O 1
ATOM 3873 N N . GLN A 1 519 ? 32.408 -11.330 37.009 1.00 46.59 519 GLN A N 1
ATOM 3874 C CA . GLN A 1 519 ? 32.213 -11.596 35.583 1.00 46.59 519 GLN A CA 1
ATOM 3875 C C . GLN A 1 519 ? 32.453 -13.091 35.314 1.00 46.59 519 GLN A C 1
ATOM 3877 O O . GLN A 1 519 ? 33.548 -13.497 34.934 1.00 46.59 519 GLN A O 1
ATOM 3882 N N . LEU A 1 520 ? 31.447 -13.936 35.541 1.00 45.66 520 LEU A N 1
ATOM 3883 C CA . LEU A 1 520 ? 31.469 -15.327 35.086 1.00 45.66 520 LEU A CA 1
ATOM 3884 C C . LEU A 1 520 ? 31.017 -15.365 33.625 1.00 45.66 520 LEU A C 1
ATOM 3886 O O . LEU A 1 520 ? 29.832 -15.290 33.302 1.00 45.66 520 LEU A O 1
ATOM 3890 N N . GLY A 1 521 ? 32.011 -15.408 32.739 1.00 47.53 521 GLY A N 1
ATOM 3891 C CA . GLY A 1 521 ? 31.845 -15.438 31.296 1.00 47.53 521 GLY A CA 1
ATOM 3892 C C . GLY A 1 521 ? 31.203 -16.733 30.808 1.00 47.53 521 GLY A C 1
ATOM 3893 O O . GLY A 1 521 ? 31.870 -17.753 30.668 1.00 47.53 521 GLY A O 1
ATOM 3894 N N . VAL A 1 522 ? 29.930 -16.655 30.426 1.00 54.03 522 VAL A N 1
ATOM 3895 C CA . VAL A 1 522 ? 29.300 -17.618 29.511 1.00 54.03 522 VAL A CA 1
ATOM 3896 C C . VAL A 1 522 ? 29.606 -17.168 28.077 1.00 54.03 522 VAL A C 1
ATOM 3898 O O . VAL A 1 522 ? 28.746 -16.717 27.327 1.00 54.03 522 VAL A O 1
ATOM 3901 N N . SER A 1 523 ? 30.888 -17.204 27.713 1.00 58.62 523 SER A N 1
ATOM 3902 C CA . SER A 1 523 ? 31.371 -16.874 26.371 1.00 58.62 523 SER A CA 1
ATOM 3903 C C . SER A 1 523 ? 31.346 -18.1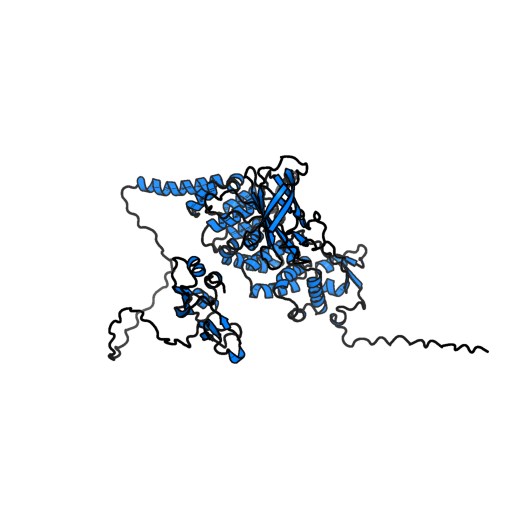38 25.510 1.00 58.62 523 SER A C 1
ATOM 3905 O O . SER A 1 523 ? 32.167 -19.027 25.714 1.00 58.62 523 SER A O 1
ATOM 3907 N N . GLY A 1 524 ? 30.440 -18.217 24.528 1.00 78.88 524 GLY A N 1
ATOM 3908 C CA . GLY A 1 524 ? 30.537 -19.216 23.450 1.00 78.88 524 GLY A CA 1
ATOM 3909 C C . GLY A 1 524 ? 29.247 -19.927 23.042 1.00 78.88 524 GLY A C 1
ATOM 3910 O O . GLY A 1 524 ? 29.248 -20.613 22.018 1.00 78.88 524 GLY A O 1
ATOM 3911 N N . VAL A 1 525 ? 28.146 -19.753 23.777 1.00 91.00 525 VAL A N 1
ATOM 3912 C CA . VAL A 1 525 ? 26.861 -20.370 23.410 1.00 91.00 525 VAL A CA 1
ATOM 3913 C C . VAL A 1 525 ? 26.353 -19.758 22.102 1.00 91.00 525 VAL A C 1
ATOM 3915 O O . VAL A 1 525 ? 26.280 -18.536 21.952 1.00 91.00 525 VAL A O 1
ATOM 3918 N N . ALA A 1 526 ? 26.039 -20.617 21.134 1.00 94.12 526 ALA A N 1
ATOM 3919 C CA . ALA A 1 526 ? 25.466 -20.201 19.863 1.00 94.12 526 ALA A CA 1
ATOM 3920 C C . ALA A 1 526 ? 24.008 -19.760 20.053 1.00 94.12 526 ALA A C 1
ATOM 3922 O O . ALA A 1 526 ? 23.210 -20.493 20.630 1.00 94.12 526 ALA A O 1
ATOM 3923 N N . LEU A 1 527 ? 23.675 -18.577 19.542 1.00 95.81 527 LEU A N 1
ATOM 3924 C CA . LEU A 1 527 ? 22.332 -18.008 19.577 1.00 95.81 527 LEU A CA 1
ATOM 3925 C C . LEU A 1 527 ? 21.480 -18.539 18.424 1.00 95.81 527 LEU A C 1
ATOM 3927 O O . LEU A 1 527 ? 20.388 -19.037 18.660 1.00 95.81 527 LEU A O 1
ATOM 3931 N N . PHE A 1 528 ? 21.978 -18.416 17.190 1.00 95.44 528 PHE A N 1
ATOM 3932 C CA . PHE A 1 528 ? 21.330 -18.871 15.955 1.00 95.44 528 PHE A CA 1
ATOM 3933 C C . PHE A 1 528 ? 22.339 -18.862 14.781 1.00 95.44 528 PHE A C 1
ATOM 3935 O O . PHE A 1 528 ? 23.425 -18.278 14.917 1.00 95.44 528 PHE A O 1
ATOM 3942 N N . PRO A 1 529 ? 22.053 -19.514 13.637 1.00 95.62 529 PRO A N 1
ATOM 3943 C CA . PRO A 1 529 ? 22.919 -19.470 12.455 1.00 95.62 529 PRO A CA 1
ATOM 3944 C C . PRO A 1 529 ? 23.037 -18.058 11.868 1.00 95.62 529 PRO A C 1
ATOM 3946 O O . PRO A 1 529 ? 22.071 -17.306 11.823 1.00 95.62 529 PRO A O 1
ATOM 3949 N N . CYS A 1 530 ? 24.222 -17.685 11.392 1.00 95.62 530 CYS A N 1
ATOM 3950 C CA . CYS A 1 530 ? 24.444 -16.380 10.773 1.00 95.62 530 CYS A CA 1
ATOM 3951 C C . CYS A 1 530 ? 23.901 -16.355 9.333 1.00 95.62 530 CYS A C 1
ATOM 3953 O O . CYS A 1 530 ? 24.376 -17.116 8.488 1.00 95.62 530 CYS A O 1
ATOM 3955 N N . SER A 1 531 ? 22.972 -15.442 9.036 1.00 92.12 531 SER A N 1
ATOM 3956 C CA . SER A 1 531 ? 22.373 -15.275 7.701 1.00 92.12 531 SER A CA 1
ATOM 3957 C C . SER A 1 531 ? 23.375 -14.811 6.639 1.00 92.12 531 SER A C 1
ATOM 3959 O O . SER A 1 531 ? 23.354 -15.300 5.516 1.00 92.12 531 SER A O 1
ATOM 3961 N N . VAL A 1 532 ? 24.313 -13.931 7.003 1.00 93.88 532 VAL A N 1
ATOM 3962 C CA . VAL A 1 532 ? 25.268 -13.317 6.059 1.00 93.88 532 VAL A CA 1
ATOM 3963 C C . VAL A 1 532 ? 26.248 -14.334 5.466 1.00 93.88 532 VAL A C 1
ATOM 3965 O O . VAL A 1 532 ? 26.563 -14.281 4.285 1.00 93.88 532 VAL A O 1
ATOM 3968 N N . CYS A 1 533 ? 26.718 -15.298 6.262 1.00 92.50 533 CYS A N 1
ATOM 3969 C CA . CYS A 1 533 ? 27.640 -16.338 5.785 1.00 92.50 533 CYS A CA 1
ATOM 3970 C C . CYS A 1 533 ? 26.931 -17.657 5.452 1.00 92.50 533 CYS A C 1
ATOM 3972 O O . CYS A 1 533 ? 27.521 -18.725 5.615 1.00 92.50 533 CYS A O 1
ATOM 3974 N N . SER A 1 534 ? 25.663 -17.591 5.024 1.00 88.62 534 SER A N 1
ATOM 3975 C CA . SER A 1 534 ? 24.868 -18.761 4.613 1.00 88.62 534 SER A CA 1
ATOM 3976 C C . SER A 1 534 ? 24.848 -19.880 5.668 1.00 88.62 534 SER A C 1
ATOM 3978 O O . SER A 1 534 ? 25.028 -21.055 5.359 1.00 88.62 534 SER A O 1
ATOM 3980 N N . GLY A 1 535 ? 24.731 -19.517 6.949 1.00 89.19 535 GLY A N 1
ATOM 3981 C CA . GLY A 1 535 ? 24.679 -20.465 8.068 1.00 89.19 535 GLY A CA 1
ATOM 3982 C C . GLY A 1 535 ? 26.012 -21.126 8.445 1.00 89.19 535 GLY A C 1
ATOM 3983 O O . GLY A 1 535 ? 26.057 -21.888 9.410 1.00 89.19 535 GLY A O 1
ATOM 3984 N N . GLN A 1 536 ? 27.118 -20.824 7.753 1.00 93.00 536 GLN A N 1
ATOM 3985 C CA . GLN A 1 536 ? 28.425 -21.428 8.048 1.00 93.00 536 GLN A CA 1
ATOM 3986 C C . GLN A 1 536 ? 29.017 -20.983 9.399 1.00 93.00 536 GLN A C 1
ATOM 3988 O O . GLN A 1 536 ? 29.863 -21.667 9.984 1.00 93.00 536 GLN A O 1
ATOM 3993 N N . GLY A 1 537 ? 28.614 -19.808 9.880 1.00 95.25 537 GLY A N 1
ATOM 3994 C CA . GLY A 1 537 ? 28.930 -19.269 11.198 1.00 95.25 537 GLY A CA 1
ATOM 3995 C C . GLY A 1 537 ? 27.701 -19.245 12.102 1.00 95.25 537 GLY A C 1
ATOM 3996 O O . GLY A 1 537 ? 26.564 -19.312 11.640 1.00 95.25 537 GLY A O 1
ATOM 3997 N N . ARG A 1 538 ? 27.925 -19.120 13.411 1.00 96.25 538 ARG A N 1
ATOM 3998 C CA . ARG A 1 538 ? 26.857 -18.993 14.413 1.00 96.25 538 ARG A CA 1
ATOM 3999 C C . ARG A 1 538 ? 26.993 -17.664 15.137 1.00 96.25 538 ARG A C 1
ATOM 4001 O O . ARG A 1 538 ? 28.106 -17.275 15.481 1.00 96.25 538 ARG A O 1
ATOM 4008 N N . MET A 1 539 ? 25.886 -16.975 15.366 1.00 97.06 539 MET A N 1
ATOM 4009 C CA . MET A 1 539 ? 25.864 -15.757 16.171 1.00 97.06 539 MET A CA 1
ATOM 4010 C C . MET A 1 539 ? 26.131 -16.128 17.630 1.00 97.06 539 MET A C 1
ATOM 4012 O O . MET A 1 539 ? 25.494 -17.033 18.159 1.00 97.06 539 MET A O 1
ATOM 4016 N N . GLN A 1 540 ? 27.093 -15.474 18.271 1.00 96.88 540 GLN A N 1
ATOM 4017 C CA . GLN A 1 540 ? 27.469 -15.703 19.666 1.00 96.88 540 GLN A CA 1
ATOM 4018 C C . GLN A 1 540 ? 27.371 -14.394 20.436 1.00 96.88 540 GLN A C 1
ATOM 4020 O O . GLN A 1 540 ? 27.844 -13.363 19.958 1.00 96.88 540 GLN A O 1
ATOM 4025 N N . LEU A 1 541 ? 26.803 -14.441 21.639 1.00 96.75 541 LEU A N 1
ATOM 4026 C CA . LEU A 1 541 ? 26.766 -13.282 22.522 1.00 96.75 541 LEU A CA 1
ATOM 4027 C C . LEU A 1 541 ? 28.184 -12.971 23.030 1.00 96.75 541 LEU A C 1
ATOM 4029 O O . LEU A 1 541 ? 28.876 -13.855 23.539 1.00 96.75 541 LEU A O 1
ATOM 4033 N N . ARG A 1 542 ? 28.627 -11.723 22.876 1.00 95.44 542 ARG A N 1
ATOM 4034 C CA . ARG A 1 542 ? 29.933 -11.225 23.317 1.00 95.44 542 ARG A CA 1
ATOM 4035 C C . ARG A 1 542 ? 29.797 -9.839 23.931 1.00 95.44 542 ARG A C 1
ATOM 4037 O O . ARG A 1 542 ? 29.047 -9.003 23.434 1.00 95.44 542 ARG A O 1
ATOM 4044 N N . HIS A 1 543 ? 30.581 -9.589 24.969 1.00 95.00 543 HIS A N 1
ATOM 4045 C CA . HIS A 1 543 ? 30.782 -8.255 25.516 1.00 95.00 543 HIS A CA 1
ATOM 4046 C C . HIS A 1 543 ? 32.031 -7.648 24.868 1.00 95.00 543 HIS A C 1
ATOM 4048 O O . HIS A 1 543 ? 33.103 -8.253 24.914 1.00 95.00 543 HIS A O 1
ATOM 4054 N N . VAL A 1 544 ? 31.885 -6.507 24.197 1.00 93.88 544 VAL A N 1
ATOM 4055 C CA . VAL A 1 544 ? 32.961 -5.828 23.465 1.00 93.88 544 VAL A CA 1
ATOM 4056 C C . VAL A 1 544 ? 33.006 -4.377 23.934 1.00 93.88 544 VAL A C 1
ATOM 4058 O O . VAL A 1 544 ? 32.093 -3.606 23.649 1.00 93.88 544 VAL A O 1
ATOM 4061 N N . GLY A 1 545 ? 34.065 -4.010 24.660 1.00 93.50 545 GLY A N 1
ATOM 4062 C CA . GLY A 1 545 ? 34.113 -2.727 25.369 1.00 93.50 545 GLY A CA 1
ATOM 4063 C C . GLY A 1 545 ? 33.041 -2.682 26.458 1.00 93.50 545 GLY A C 1
ATOM 4064 O O . GLY A 1 545 ? 32.958 -3.620 27.247 1.00 93.50 545 GLY A O 1
ATOM 4065 N N . ASP A 1 546 ? 32.204 -1.644 26.433 1.00 93.06 546 ASP A N 1
ATOM 4066 C CA . ASP A 1 546 ? 31.084 -1.434 27.366 1.00 93.06 546 ASP A CA 1
ATOM 4067 C C . ASP A 1 546 ? 29.719 -1.825 26.772 1.00 93.06 546 ASP A C 1
ATOM 4069 O O . ASP A 1 546 ? 28.669 -1.420 27.269 1.00 93.06 546 ASP A O 1
ATOM 4073 N N . ARG A 1 547 ? 29.708 -2.569 25.657 1.00 95.06 547 ARG A N 1
ATOM 4074 C CA . ARG A 1 547 ? 28.475 -2.950 24.957 1.00 95.06 547 ARG A CA 1
ATOM 4075 C C . ARG A 1 547 ? 28.403 -4.447 24.700 1.00 95.06 547 ARG A C 1
ATOM 4077 O O . ARG A 1 547 ? 29.391 -5.114 24.386 1.00 95.06 547 ARG A O 1
ATOM 4084 N N . TRP A 1 548 ? 27.186 -4.974 24.760 1.00 96.19 548 TRP A N 1
ATOM 4085 C CA . TRP A 1 548 ? 26.886 -6.340 24.351 1.00 96.19 548 TRP A CA 1
ATOM 4086 C C . TRP A 1 548 ? 26.560 -6.414 22.855 1.00 96.19 548 TRP A C 1
ATOM 4088 O O . TRP A 1 548 ? 25.913 -5.532 22.293 1.00 96.19 548 TRP A O 1
ATOM 4098 N N . SER A 1 549 ? 26.997 -7.487 22.202 1.00 95.56 549 SER A N 1
ATOM 4099 C CA . SER A 1 549 ? 26.717 -7.764 20.791 1.00 95.56 549 SER A CA 1
ATOM 4100 C C . SER A 1 549 ? 26.522 -9.255 20.545 1.00 95.56 549 SER A C 1
ATOM 4102 O O . SER A 1 549 ? 27.115 -10.093 21.222 1.00 95.56 549 SER A O 1
ATOM 4104 N N . ALA A 1 550 ? 25.717 -9.602 19.548 1.00 96.06 550 ALA A N 1
ATOM 4105 C CA . ALA A 1 550 ? 25.733 -10.914 18.926 1.00 96.06 550 ALA A CA 1
ATOM 4106 C C . ALA A 1 550 ? 26.653 -10.859 17.704 1.00 96.06 550 ALA A C 1
ATOM 4108 O O . ALA A 1 550 ? 26.383 -10.154 16.735 1.00 96.06 550 ALA A O 1
ATOM 4109 N N . ARG A 1 551 ? 27.759 -11.598 17.747 1.00 95.88 551 ARG A N 1
ATOM 4110 C CA . ARG A 1 551 ? 28.810 -11.567 16.726 1.00 95.88 551 ARG A CA 1
ATOM 4111 C C . ARG A 1 551 ? 28.939 -12.932 16.071 1.00 95.88 551 ARG A C 1
ATOM 4113 O O . ARG A 1 551 ? 28.963 -13.948 16.765 1.00 95.88 551 ARG A O 1
ATOM 4120 N N . CYS A 1 552 ? 29.037 -12.972 14.745 1.00 96.81 552 CYS A N 1
ATOM 4121 C CA . CYS A 1 552 ? 29.253 -14.226 14.028 1.00 96.81 552 CYS A CA 1
ATOM 4122 C C . CYS A 1 552 ? 30.566 -14.887 14.486 1.00 96.81 552 CYS A C 1
ATOM 4124 O O . CYS A 1 552 ? 31.603 -14.233 14.577 1.00 96.81 552 CYS A O 1
ATOM 4126 N N . SER A 1 553 ? 30.558 -16.199 14.730 1.00 95.25 553 SER A N 1
ATOM 4127 C CA . SER A 1 553 ? 31.753 -16.963 15.113 1.00 95.25 553 SER A CA 1
ATOM 4128 C C . SER A 1 553 ? 32.864 -16.900 14.058 1.00 95.25 553 SER A C 1
ATOM 4130 O O . SER A 1 553 ? 34.040 -17.000 14.395 1.00 95.25 553 SER A O 1
ATOM 4132 N N . ARG A 1 554 ? 32.505 -16.655 12.792 1.00 93.31 554 ARG A N 1
ATOM 4133 C CA . ARG A 1 554 ? 33.427 -16.392 11.679 1.00 93.31 554 ARG A CA 1
ATOM 4134 C C . ARG A 1 554 ? 33.663 -14.897 11.453 1.00 93.31 554 ARG A C 1
ATOM 4136 O O . ARG A 1 554 ? 33.825 -14.472 10.316 1.00 93.31 554 ARG A O 1
ATOM 4143 N N . HIS A 1 555 ? 33.636 -14.069 12.498 1.00 82.25 555 HIS A N 1
ATOM 4144 C CA . HIS A 1 555 ? 33.655 -12.613 12.332 1.00 82.25 555 HIS A CA 1
ATOM 4145 C C . HIS A 1 555 ? 34.795 -12.095 11.447 1.00 82.25 555 HIS A C 1
ATOM 4147 O O . HIS A 1 555 ? 34.576 -11.154 10.695 1.00 82.25 555 HIS A O 1
ATOM 4153 N N . ALA A 1 556 ? 35.991 -12.690 11.526 1.00 85.00 556 ALA A N 1
ATOM 4154 C CA . ALA A 1 556 ? 37.138 -12.259 10.724 1.00 85.00 556 ALA A CA 1
ATOM 4155 C C . ALA A 1 556 ? 36.850 -12.251 9.210 1.00 85.00 556 ALA A C 1
ATOM 4157 O O . ALA A 1 556 ? 37.399 -11.414 8.508 1.00 85.00 556 ALA A O 1
ATOM 4158 N N . SER A 1 557 ? 35.970 -13.134 8.724 1.00 87.31 557 SER A N 1
ATOM 4159 C CA . SER A 1 557 ? 35.556 -13.185 7.317 1.00 87.31 557 SER A CA 1
ATOM 4160 C C . SER A 1 557 ? 34.132 -12.683 7.070 1.00 87.31 557 SER A C 1
ATOM 4162 O O . SER A 1 557 ? 33.843 -12.179 5.994 1.00 87.31 557 SER A O 1
ATOM 4164 N N . CYS A 1 558 ? 33.227 -12.819 8.041 1.00 92.50 558 CYS A N 1
ATOM 4165 C CA . CYS A 1 558 ? 31.807 -12.515 7.859 1.00 92.50 558 CYS A CA 1
ATOM 4166 C C . CYS A 1 558 ? 31.426 -11.071 8.223 1.00 92.50 558 CYS A C 1
ATOM 4168 O O . CYS A 1 558 ? 30.412 -10.586 7.733 1.00 92.50 558 CYS A O 1
ATOM 4170 N N . GLY A 1 559 ? 32.142 -10.420 9.147 1.00 93.38 559 GLY A N 1
ATOM 4171 C CA . GLY A 1 559 ? 31.822 -9.070 9.642 1.00 93.38 559 GLY A CA 1
ATOM 4172 C C . GLY A 1 559 ? 30.488 -8.912 10.396 1.00 93.38 559 GLY A C 1
ATOM 4173 O O . GLY A 1 559 ? 30.298 -7.913 11.084 1.00 93.38 559 GLY A O 1
ATOM 4174 N N . ASN A 1 560 ? 29.575 -9.890 10.327 1.00 95.50 560 ASN A N 1
ATOM 4175 C CA . ASN A 1 560 ? 28.228 -9.749 10.874 1.00 95.50 560 ASN A CA 1
ATOM 4176 C C . ASN A 1 560 ? 28.240 -9.609 12.405 1.00 95.50 560 ASN A C 1
ATOM 4178 O O . ASN A 1 560 ? 28.667 -10.520 13.132 1.00 95.50 560 ASN A O 1
ATOM 4182 N N . THR A 1 561 ? 27.750 -8.461 12.867 1.00 95.62 561 THR A N 1
ATOM 4183 C CA . THR A 1 561 ? 27.638 -8.075 14.272 1.00 95.62 561 THR A CA 1
ATOM 4184 C C . THR A 1 561 ? 26.318 -7.344 14.468 1.00 95.62 561 THR A C 1
ATOM 4186 O O . THR A 1 561 ? 26.066 -6.339 13.814 1.00 95.62 561 THR A O 1
ATOM 4189 N N . GLN A 1 562 ? 25.494 -7.830 15.389 1.00 94.12 562 GLN A N 1
ATOM 4190 C CA . GLN A 1 562 ? 24.278 -7.161 15.837 1.00 94.12 562 GLN A CA 1
ATOM 4191 C C . GLN A 1 562 ? 24.528 -6.611 17.236 1.00 94.12 562 GLN A C 1
ATOM 4193 O O . GLN A 1 562 ? 24.800 -7.370 18.169 1.00 94.12 562 GLN A O 1
ATOM 4198 N N . TRP A 1 563 ? 24.490 -5.294 17.383 1.00 94.75 563 TRP A N 1
ATOM 4199 C CA . TRP A 1 563 ? 24.699 -4.646 18.672 1.00 94.75 563 TRP A CA 1
ATOM 4200 C C . TRP A 1 563 ? 23.406 -4.640 19.477 1.00 94.75 563 TRP A C 1
ATOM 4202 O O . TRP A 1 563 ? 22.341 -4.351 18.939 1.00 94.75 563 TRP A O 1
ATOM 4212 N N . LEU A 1 564 ? 23.499 -4.941 20.772 1.00 93.94 564 LEU A N 1
ATOM 4213 C CA . LEU A 1 564 ? 22.398 -4.655 21.682 1.00 93.94 564 LEU A CA 1
ATOM 4214 C C . LEU A 1 564 ? 22.368 -3.136 21.977 1.00 93.94 564 LEU A C 1
ATOM 4216 O O . LEU A 1 564 ? 23.418 -2.470 21.899 1.00 93.94 564 LEU A O 1
ATOM 4220 N N . PRO A 1 565 ? 21.187 -2.573 22.300 1.00 93.00 565 PRO A N 1
ATOM 4221 C CA . PRO A 1 565 ? 21.050 -1.185 22.725 1.00 93.00 565 PRO A CA 1
ATOM 4222 C C . PRO A 1 565 ? 22.041 -0.833 23.836 1.00 93.00 565 PRO A C 1
ATOM 4224 O O . PRO A 1 565 ? 22.350 -1.658 24.698 1.00 93.00 565 PRO A O 1
ATOM 4227 N N . SER A 1 566 ? 22.550 0.400 23.828 1.00 92.88 566 SER A N 1
ATOM 4228 C CA . SER A 1 566 ? 23.535 0.877 24.815 1.00 92.88 566 SER A CA 1
ATOM 4229 C C . SER A 1 566 ? 23.013 0.851 26.255 1.00 92.88 566 SER A C 1
ATOM 4231 O O . SER A 1 566 ? 23.805 0.804 27.189 1.00 92.88 566 SER A O 1
ATOM 4233 N N . CYS A 1 567 ? 21.691 0.827 26.442 1.00 92.19 567 CYS A N 1
ATOM 4234 C CA . CYS A 1 567 ? 21.048 0.714 27.745 1.00 92.19 567 CYS A CA 1
ATOM 4235 C C . CYS A 1 567 ? 21.190 -0.681 28.390 1.00 92.19 567 CYS A C 1
ATOM 4237 O O . CYS A 1 567 ? 20.900 -0.830 29.578 1.00 92.19 567 CYS A O 1
ATOM 4239 N N . VAL A 1 568 ? 21.629 -1.704 27.644 1.00 95.19 568 VAL A N 1
ATOM 4240 C CA . VAL A 1 568 ? 21.791 -3.077 28.142 1.00 95.19 568 VAL A CA 1
ATOM 4241 C C . VAL A 1 568 ? 23.117 -3.229 28.886 1.00 95.19 568 VAL A C 1
ATOM 4243 O O . VAL A 1 568 ? 24.183 -3.303 28.279 1.00 95.19 568 VAL A O 1
ATOM 4246 N N . VAL A 1 569 ? 23.045 -3.355 30.212 1.00 96.19 569 VAL A N 1
ATOM 4247 C CA . VAL A 1 569 ? 24.222 -3.501 31.091 1.00 96.19 569 VAL A CA 1
ATOM 4248 C C . VAL A 1 569 ? 24.622 -4.959 31.322 1.00 96.19 569 VAL A C 1
ATOM 4250 O O . VAL A 1 569 ? 25.773 -5.250 31.643 1.00 96.19 569 VAL A O 1
ATOM 4253 N N . ALA A 1 570 ? 23.694 -5.902 31.153 1.00 96.00 570 ALA A N 1
ATOM 4254 C CA . ALA A 1 570 ? 23.988 -7.331 31.215 1.00 96.00 570 ALA A CA 1
ATOM 4255 C C . ALA A 1 570 ? 23.113 -8.110 30.234 1.00 96.00 570 ALA A C 1
ATOM 4257 O O . ALA A 1 570 ? 21.945 -7.779 30.044 1.00 96.00 570 ALA A O 1
ATOM 4258 N N . ALA A 1 571 ? 23.661 -9.170 29.650 1.00 95.75 571 ALA A N 1
ATOM 4259 C CA . ALA A 1 571 ? 22.922 -10.082 28.792 1.00 95.75 571 ALA A CA 1
ATOM 4260 C C . ALA A 1 571 ? 23.378 -11.524 29.041 1.00 95.75 571 ALA A C 1
ATOM 4262 O O . ALA A 1 571 ? 24.564 -11.792 29.230 1.00 95.75 571 ALA A O 1
ATOM 4263 N N . ALA A 1 572 ? 22.429 -12.453 29.034 1.00 96.31 572 ALA A N 1
ATOM 4264 C CA . ALA A 1 572 ? 22.657 -13.882 29.181 1.00 96.31 572 ALA A CA 1
ATOM 4265 C C . ALA A 1 572 ? 21.762 -14.657 28.212 1.00 96.31 572 ALA A C 1
ATOM 4267 O O . ALA A 1 572 ? 20.677 -14.202 27.858 1.00 96.31 572 ALA A O 1
ATOM 4268 N N . VAL A 1 573 ? 22.210 -15.835 27.782 1.00 95.50 573 VAL A N 1
ATOM 4269 C CA . VAL A 1 573 ? 21.387 -16.743 26.974 1.00 95.50 573 VAL A CA 1
ATOM 4270 C C . VAL A 1 573 ? 20.411 -17.464 27.895 1.00 95.50 573 VAL A C 1
ATOM 4272 O O . VAL A 1 573 ? 20.828 -18.045 28.892 1.00 95.50 573 VAL A O 1
ATOM 4275 N N . ASP A 1 574 ? 19.125 -17.419 27.568 1.00 91.12 574 ASP A N 1
ATOM 4276 C CA . ASP A 1 574 ? 18.049 -17.929 28.412 1.00 91.12 574 ASP A CA 1
ATOM 4277 C C . ASP A 1 574 ? 16.959 -18.557 27.549 1.00 91.12 574 ASP A C 1
ATOM 4279 O O . ASP A 1 574 ? 16.193 -17.829 26.931 1.00 91.12 574 ASP A O 1
ATOM 4283 N N . GLY A 1 575 ? 16.890 -19.890 27.494 1.00 93.75 575 GLY A N 1
ATOM 4284 C CA . GLY A 1 575 ? 15.813 -20.632 26.826 1.00 93.75 575 GLY A CA 1
ATOM 4285 C C . GLY A 1 575 ? 15.960 -20.824 25.308 1.00 93.75 575 GLY A C 1
ATOM 4286 O O . GLY A 1 575 ? 17.056 -20.746 24.744 1.00 93.75 575 GLY A O 1
ATOM 4287 N N . HIS A 1 576 ? 14.839 -21.141 24.651 1.00 94.94 576 HIS A N 1
ATOM 4288 C CA . HIS A 1 576 ? 14.731 -21.304 23.200 1.00 94.94 576 HIS A CA 1
ATOM 4289 C C . HIS A 1 576 ? 13.501 -20.557 22.663 1.00 94.94 576 HIS A C 1
ATOM 4291 O O . HIS A 1 576 ? 12.449 -20.529 23.298 1.00 94.94 576 HIS A O 1
ATOM 4297 N N . CYS A 1 577 ? 13.614 -19.991 21.464 1.00 96.06 577 CYS A N 1
ATOM 4298 C CA . CYS A 1 577 ? 12.490 -19.419 20.741 1.00 96.06 577 CYS A CA 1
ATOM 4299 C C . CYS A 1 577 ? 11.891 -20.479 19.813 1.00 96.06 577 CYS A C 1
ATOM 4301 O O . CYS A 1 577 ? 12.448 -20.752 18.748 1.00 96.06 577 CYS A O 1
ATOM 4303 N N . GLY A 1 578 ? 10.754 -21.069 20.188 1.00 93.00 578 GLY A N 1
ATOM 4304 C CA . GLY A 1 578 ? 10.027 -22.019 19.335 1.00 93.00 578 GLY A CA 1
ATOM 4305 C C . GLY A 1 578 ? 9.695 -21.463 17.941 1.00 93.00 578 GLY A C 1
ATOM 4306 O O . GLY A 1 578 ? 10.114 -22.073 16.956 1.00 93.00 578 GLY A O 1
ATOM 4307 N N . PRO A 1 579 ? 9.038 -20.290 17.835 1.00 92.50 579 PRO A N 1
ATOM 4308 C CA . PRO A 1 579 ? 8.659 -19.700 16.549 1.00 92.50 579 PRO A CA 1
ATOM 4309 C C . PRO A 1 579 ? 9.839 -19.472 15.596 1.00 92.50 579 PRO A C 1
ATOM 4311 O O . PRO A 1 579 ? 9.809 -19.928 14.455 1.00 92.50 579 PRO A O 1
ATOM 4314 N N . CYS A 1 580 ? 10.919 -18.829 16.057 1.00 93.94 580 CYS A N 1
ATOM 4315 C CA . CYS A 1 580 ? 12.089 -18.606 15.204 1.00 93.94 580 CYS A CA 1
ATOM 4316 C C . CYS A 1 580 ? 12.852 -19.893 14.897 1.00 93.94 580 CYS A C 1
ATOM 4318 O O . CYS A 1 580 ? 13.443 -19.984 13.822 1.00 93.94 580 CYS A O 1
ATOM 4320 N N . SER A 1 581 ? 12.843 -20.873 15.809 1.00 95.12 581 SER A N 1
ATOM 4321 C CA . SER A 1 581 ? 13.514 -22.147 15.549 1.00 95.12 581 SER A CA 1
ATOM 4322 C C . SER A 1 581 ? 12.843 -22.916 14.416 1.00 95.12 581 SER A C 1
ATOM 4324 O O . SER A 1 581 ? 13.525 -23.442 13.540 1.00 95.12 581 SER A O 1
ATOM 4326 N N . LEU A 1 582 ? 11.505 -22.918 14.395 1.00 91.25 582 LEU A N 1
ATOM 4327 C CA . LEU A 1 582 ? 10.721 -23.479 13.295 1.00 91.25 582 LEU A CA 1
ATOM 4328 C C . LEU A 1 582 ? 10.958 -22.702 11.995 1.00 91.25 582 LEU A C 1
ATOM 4330 O O . LEU A 1 582 ? 11.286 -23.308 10.980 1.00 91.25 582 LEU A O 1
ATOM 4334 N N . ARG A 1 583 ? 10.874 -21.364 12.040 1.00 90.06 583 ARG A N 1
ATOM 4335 C CA . ARG A 1 583 ? 11.048 -20.497 10.861 1.00 90.06 583 ARG A CA 1
ATOM 4336 C C . ARG A 1 583 ? 12.421 -20.638 10.204 1.00 90.06 583 ARG A C 1
ATOM 4338 O O . ARG A 1 583 ? 12.515 -20.623 8.985 1.00 90.06 583 ARG A O 1
ATOM 4345 N N . MET A 1 584 ? 13.487 -20.741 10.998 1.00 88.56 584 MET A N 1
ATOM 4346 C CA . MET A 1 584 ? 14.858 -20.825 10.479 1.00 88.56 584 MET A CA 1
ATOM 4347 C C . MET A 1 584 ? 15.350 -22.263 10.273 1.00 88.56 584 MET A C 1
ATOM 4349 O O . MET A 1 584 ? 16.479 -22.448 9.825 1.00 88.56 584 MET A O 1
ATOM 4353 N N . GLY A 1 585 ? 14.551 -23.276 10.631 1.00 92.44 585 GLY A N 1
ATOM 4354 C CA . GLY A 1 585 ? 14.968 -24.682 10.578 1.00 92.44 585 GLY A CA 1
ATOM 4355 C C . GLY A 1 585 ? 16.207 -24.986 11.431 1.00 92.44 585 GLY A C 1
ATOM 4356 O O . GLY A 1 585 ? 16.969 -25.900 11.125 1.00 92.44 585 GLY A O 1
ATOM 4357 N N . ALA A 1 586 ? 16.454 -24.192 12.473 1.00 93.62 586 ALA A N 1
ATOM 4358 C CA . ALA A 1 586 ? 17.653 -24.266 13.298 1.00 93.62 586 ALA A CA 1
ATOM 4359 C C . ALA A 1 586 ? 17.350 -23.819 14.725 1.00 93.62 586 ALA A C 1
ATOM 4361 O O . ALA A 1 586 ? 16.416 -23.065 14.954 1.00 93.62 586 ALA A O 1
ATOM 4362 N N . GLU A 1 587 ? 18.150 -24.247 15.699 1.00 94.88 587 GLU A N 1
ATOM 4363 C CA . GLU A 1 587 ? 17.943 -23.828 17.085 1.00 94.88 587 GLU A CA 1
ATOM 4364 C C . GLU A 1 587 ? 18.182 -22.318 17.252 1.00 94.88 587 GLU A C 1
ATOM 4366 O O . GLU A 1 587 ? 19.261 -21.806 16.935 1.00 94.88 587 GLU A O 1
ATOM 4371 N N . VAL A 1 588 ? 17.170 -21.621 17.776 1.00 95.88 588 VAL A N 1
ATOM 4372 C CA . VAL A 1 588 ? 17.221 -20.194 18.104 1.00 95.88 588 VAL A CA 1
ATOM 4373 C C . VAL A 1 588 ? 17.061 -20.022 19.599 1.00 95.88 588 VAL A C 1
ATOM 4375 O O . VAL A 1 588 ? 16.047 -20.411 20.178 1.00 95.88 588 VAL A O 1
ATOM 4378 N N . ARG A 1 589 ? 18.058 -19.413 20.232 1.00 96.19 589 ARG A N 1
ATOM 4379 C CA . ARG A 1 589 ? 18.057 -19.120 21.663 1.00 96.19 589 ARG A CA 1
ATOM 4380 C C . ARG A 1 589 ? 17.474 -17.742 21.946 1.00 96.19 589 ARG A C 1
ATOM 4382 O O . ARG A 1 589 ? 17.642 -16.800 21.170 1.00 96.19 589 ARG A O 1
ATOM 4389 N N . THR A 1 590 ? 16.811 -17.633 23.085 1.00 96.06 590 THR A N 1
ATOM 4390 C CA . THR A 1 590 ? 16.346 -16.364 23.643 1.00 96.06 590 THR A CA 1
ATOM 4391 C C . THR A 1 590 ? 17.386 -15.788 24.608 1.00 96.06 590 THR A C 1
ATOM 4393 O O . THR A 1 590 ? 18.323 -16.473 25.023 1.00 96.06 590 THR A O 1
ATOM 4396 N N . LEU A 1 591 ? 17.267 -14.499 24.912 1.00 96.25 591 LEU A N 1
ATOM 4397 C CA . LEU A 1 591 ? 18.154 -13.751 25.792 1.00 96.25 591 LEU A CA 1
ATOM 4398 C C . LEU A 1 591 ? 17.389 -13.253 27.018 1.00 96.25 591 LEU A C 1
ATOM 4400 O O . LEU A 1 591 ? 16.246 -12.807 26.922 1.00 96.25 591 LEU A O 1
ATOM 4404 N N . SER A 1 592 ? 18.063 -13.279 28.158 1.00 95.31 592 SER A N 1
ATOM 4405 C CA . SER A 1 592 ? 17.716 -12.500 29.338 1.00 95.31 592 SER A CA 1
ATOM 4406 C C . SER A 1 592 ? 18.634 -11.283 29.387 1.00 95.31 592 SER A C 1
ATOM 4408 O O . SER A 1 592 ? 19.851 -11.437 29.497 1.00 95.31 592 SER A O 1
ATOM 4410 N N . ILE A 1 593 ? 18.075 -10.079 29.288 1.00 95.19 593 ILE A N 1
ATOM 4411 C CA . ILE A 1 593 ? 18.833 -8.824 29.325 1.00 95.19 593 ILE A CA 1
ATOM 4412 C C . ILE A 1 593 ? 18.452 -7.987 30.541 1.00 95.19 593 ILE A C 1
ATOM 4414 O O . ILE A 1 593 ? 17.317 -8.026 31.014 1.00 95.19 593 ILE A O 1
ATOM 4418 N N . ARG A 1 594 ? 19.411 -7.211 31.040 1.00 95.12 594 ARG A N 1
ATOM 4419 C CA . ARG A 1 594 ? 19.220 -6.244 32.115 1.00 95.12 594 ARG A CA 1
ATOM 4420 C C . ARG A 1 594 ? 19.553 -4.846 31.623 1.00 95.12 594 ARG A C 1
ATOM 4422 O O . ARG A 1 594 ? 20.610 -4.644 31.026 1.00 95.12 594 ARG A O 1
ATOM 4429 N N . ILE A 1 595 ? 18.680 -3.896 31.923 1.00 94.56 595 ILE A N 1
ATOM 4430 C CA . ILE A 1 595 ? 18.804 -2.494 31.530 1.00 94.56 595 ILE A CA 1
ATOM 4431 C C . ILE A 1 595 ? 19.372 -1.675 32.690 1.00 94.56 595 ILE A C 1
ATOM 4433 O O . ILE A 1 595 ? 19.085 -1.938 33.862 1.00 94.56 595 ILE A O 1
ATOM 4437 N N . GLY A 1 596 ? 20.233 -0.713 32.362 1.00 93.19 596 GLY A N 1
ATOM 4438 C CA . GLY A 1 596 ? 20.824 0.213 33.323 1.00 93.19 596 GLY A CA 1
ATOM 4439 C C . GLY A 1 596 ? 19.751 1.010 34.065 1.00 93.19 596 GLY A C 1
ATOM 4440 O O . GLY A 1 596 ? 18.797 1.503 33.469 1.00 93.19 596 GLY A O 1
ATOM 4441 N N . ARG A 1 597 ? 19.888 1.142 35.389 1.00 87.25 597 ARG A N 1
ATOM 4442 C CA . ARG A 1 597 ? 18.925 1.897 36.219 1.00 87.25 597 ARG A CA 1
ATOM 4443 C C . ARG A 1 597 ? 18.937 3.400 35.940 1.00 87.25 597 ARG A C 1
ATOM 4445 O O . ARG A 1 597 ? 17.979 4.091 36.265 1.00 87.25 597 ARG A O 1
ATOM 4452 N N . ASP A 1 598 ? 20.024 3.885 35.361 1.00 88.12 598 ASP A N 1
ATOM 4453 C CA . ASP A 1 598 ? 20.208 5.240 34.849 1.00 88.12 598 ASP A CA 1
ATOM 4454 C C . ASP A 1 598 ? 19.315 5.538 33.630 1.00 88.12 598 ASP A C 1
ATOM 4456 O O . ASP A 1 598 ? 19.032 6.696 33.343 1.00 88.12 598 ASP A O 1
ATOM 4460 N N . GLN A 1 599 ? 18.779 4.510 32.965 1.00 86.81 599 GLN A N 1
ATOM 4461 C CA . GLN A 1 599 ? 17.949 4.631 31.763 1.00 86.81 599 GLN A CA 1
ATOM 4462 C C . GLN A 1 599 ? 16.451 4.686 32.107 1.00 86.81 599 GLN A C 1
ATOM 4464 O O . GLN A 1 599 ? 15.650 3.884 31.622 1.00 86.81 599 GLN A O 1
ATOM 4469 N N . GLN A 1 600 ? 16.056 5.633 32.968 1.00 80.69 600 GLN A N 1
ATOM 4470 C CA . GLN A 1 600 ? 14.676 5.746 33.472 1.00 80.69 600 GLN A CA 1
ATOM 4471 C C . GLN A 1 600 ? 13.628 5.862 32.355 1.00 80.69 600 GLN A C 1
ATOM 4473 O O . GLN A 1 600 ? 12.570 5.246 32.448 1.00 80.69 600 GLN A O 1
ATOM 4478 N N . GLN A 1 601 ? 13.929 6.594 31.277 1.00 82.94 601 GLN A N 1
ATOM 4479 C CA . GLN A 1 601 ? 13.017 6.739 30.136 1.00 82.94 601 GLN A CA 1
ATOM 4480 C C . GLN A 1 601 ? 12.748 5.403 29.430 1.00 82.94 601 GLN A C 1
ATOM 4482 O O . GLN A 1 601 ? 11.610 5.111 29.071 1.00 82.94 601 GLN A O 1
ATOM 4487 N N . THR A 1 602 ? 13.772 4.563 29.280 1.00 82.19 602 THR A N 1
ATOM 4488 C CA . THR A 1 602 ? 13.643 3.229 28.681 1.00 82.19 602 THR A CA 1
ATOM 4489 C C . THR A 1 602 ? 12.874 2.284 29.600 1.00 82.19 602 THR A C 1
ATOM 4491 O O . THR A 1 602 ? 12.018 1.539 29.134 1.00 82.19 602 THR A O 1
ATOM 4494 N N . LEU A 1 603 ? 13.114 2.349 30.915 1.00 83.94 603 LEU A N 1
ATOM 4495 C CA . LEU A 1 603 ? 12.380 1.554 31.907 1.00 83.94 603 LEU A CA 1
ATOM 4496 C C . LEU A 1 603 ? 10.881 1.889 31.939 1.00 83.94 603 LEU A C 1
ATOM 4498 O O . LEU A 1 603 ? 10.070 0.983 32.116 1.00 83.94 603 LEU A O 1
ATOM 4502 N N . LEU A 1 604 ? 10.505 3.156 31.723 1.00 83.19 604 LEU A N 1
ATOM 4503 C CA . LEU A 1 604 ? 9.101 3.586 31.642 1.00 83.19 604 LEU A CA 1
ATOM 4504 C C . LEU A 1 604 ? 8.357 3.000 30.435 1.00 83.19 604 LEU A C 1
ATOM 4506 O O . LEU A 1 604 ? 7.137 2.866 30.482 1.00 83.19 604 LEU A O 1
ATOM 4510 N N . ARG A 1 605 ? 9.073 2.633 29.365 1.00 82.00 605 ARG A N 1
ATOM 4511 C CA . ARG A 1 605 ? 8.482 1.988 28.182 1.00 82.00 605 ARG A CA 1
ATOM 4512 C C . ARG A 1 605 ? 8.256 0.488 28.368 1.00 82.00 605 ARG A C 1
ATOM 4514 O O . ARG A 1 605 ? 7.599 -0.129 27.533 1.00 82.00 605 ARG A O 1
ATOM 4521 N N . LEU A 1 606 ? 8.803 -0.113 29.426 1.00 82.12 606 LEU A N 1
ATOM 4522 C CA . LEU A 1 606 ? 8.705 -1.550 29.648 1.00 82.12 606 LEU A CA 1
ATOM 4523 C C . LEU A 1 606 ? 7.492 -1.913 30.502 1.00 82.12 606 LEU A C 1
ATOM 4525 O O . LEU A 1 606 ? 7.206 -1.235 31.494 1.00 82.12 606 LEU A O 1
ATOM 4529 N N . PRO A 1 607 ? 6.812 -3.031 30.186 1.00 69.31 607 PRO A N 1
ATOM 4530 C CA . PRO A 1 607 ? 5.747 -3.546 31.029 1.00 69.31 607 PRO A CA 1
ATOM 4531 C C . PRO A 1 607 ? 6.278 -3.742 32.452 1.00 69.31 607 PRO A C 1
ATOM 4533 O O . PRO A 1 607 ? 7.317 -4.371 32.643 1.00 69.31 607 PRO A O 1
ATOM 4536 N N . SER A 1 608 ? 5.577 -3.212 33.457 1.00 72.25 608 SER A N 1
ATOM 4537 C CA . SER A 1 608 ? 5.876 -3.357 34.895 1.00 72.25 608 SER A CA 1
ATOM 4538 C C . SER A 1 608 ? 7.150 -2.686 35.444 1.00 72.25 608 SER A C 1
ATOM 4540 O O . SER A 1 608 ? 7.463 -2.880 36.618 1.00 72.25 608 SER A O 1
ATOM 4542 N N . GLY A 1 609 ? 7.872 -1.876 34.655 1.00 72.94 609 GLY A N 1
ATOM 4543 C CA . GLY A 1 609 ? 9.060 -1.147 35.134 1.00 72.94 609 GLY A CA 1
ATOM 4544 C C . GLY A 1 609 ? 10.212 -2.051 35.601 1.00 72.94 609 GLY A C 1
ATOM 4545 O O . GLY A 1 609 ? 11.090 -1.618 36.350 1.00 72.94 609 GLY A O 1
ATOM 4546 N N . THR A 1 610 ? 10.208 -3.325 35.198 1.00 85.69 610 THR A N 1
ATOM 4547 C CA . THR A 1 610 ? 11.253 -4.288 35.552 1.00 85.69 610 THR A CA 1
ATOM 4548 C C . THR A 1 610 ? 12.544 -3.985 34.799 1.00 85.69 610 THR A C 1
ATOM 4550 O O . THR A 1 610 ? 12.532 -3.833 33.580 1.00 85.69 610 THR A O 1
ATOM 4553 N N . ASP A 1 611 ? 13.678 -3.981 35.506 1.00 91.06 611 ASP A N 1
ATOM 4554 C CA . ASP A 1 611 ? 15.008 -3.764 34.913 1.00 91.06 611 ASP A CA 1
ATOM 4555 C C . ASP A 1 611 ? 15.548 -4.986 34.154 1.00 91.06 611 ASP A C 1
ATOM 4557 O O . ASP A 1 611 ? 16.625 -4.916 33.569 1.00 91.06 611 ASP A O 1
ATOM 4561 N N . THR A 1 612 ? 14.822 -6.107 34.167 1.00 93.19 612 THR A N 1
ATOM 4562 C CA . THR A 1 612 ? 15.237 -7.381 33.577 1.00 93.19 612 THR A CA 1
ATOM 4563 C C . THR A 1 612 ? 14.155 -7.909 32.642 1.00 93.19 612 THR A C 1
ATOM 4565 O O . THR A 1 612 ? 13.034 -8.168 33.072 1.00 93.19 612 THR A O 1
ATOM 4568 N N . LEU A 1 613 ? 14.514 -8.128 31.380 1.00 92.25 613 LEU A N 1
ATOM 4569 C CA . LEU A 1 613 ? 13.650 -8.691 30.347 1.00 92.25 613 LEU A CA 1
ATOM 4570 C C . LEU A 1 613 ? 14.120 -10.106 30.036 1.00 92.25 613 LEU A C 1
ATOM 4572 O O . LEU A 1 613 ? 15.290 -10.312 29.721 1.00 92.25 613 LEU A O 1
ATOM 4576 N N . ARG A 1 614 ? 13.219 -11.083 30.136 1.00 93.56 614 ARG A N 1
ATOM 4577 C CA . ARG A 1 614 ? 13.521 -12.498 29.883 1.00 93.56 614 ARG A CA 1
ATOM 4578 C C . ARG A 1 614 ? 12.900 -12.962 28.576 1.00 93.56 614 ARG A C 1
ATOM 4580 O O . ARG A 1 614 ? 11.892 -12.412 28.142 1.00 93.56 614 ARG A O 1
ATOM 4587 N N . GLY A 1 615 ? 13.479 -13.997 27.972 1.00 92.31 615 GLY A N 1
ATOM 4588 C CA . GLY A 1 615 ? 12.900 -14.636 26.789 1.00 92.31 615 GLY A CA 1
ATOM 4589 C C . GLY A 1 615 ? 12.972 -13.804 25.501 1.00 92.31 615 GLY A C 1
ATOM 4590 O O . GLY A 1 615 ? 12.236 -14.078 24.558 1.00 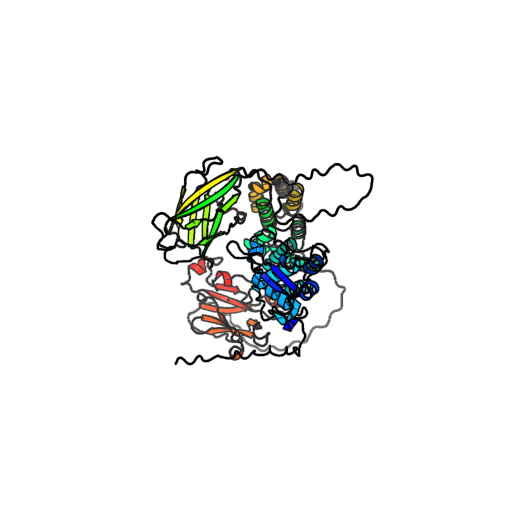92.31 615 GLY A O 1
ATOM 4591 N N . MET A 1 616 ? 13.848 -12.800 25.413 1.00 92.44 616 MET A N 1
ATOM 4592 C CA . MET A 1 616 ? 13.953 -11.958 24.220 1.00 92.44 616 MET A CA 1
ATOM 4593 C C . MET A 1 616 ? 14.572 -12.711 23.043 1.00 92.44 616 MET A C 1
ATOM 4595 O O . MET A 1 616 ? 15.721 -13.146 23.098 1.00 92.44 616 MET A O 1
ATOM 4599 N N . CYS A 1 617 ? 13.835 -12.843 21.943 1.00 94.00 617 CYS A N 1
ATOM 4600 C CA . CYS A 1 617 ? 14.354 -13.480 20.740 1.00 94.00 617 CYS A CA 1
ATOM 4601 C C . CYS A 1 617 ? 15.113 -12.483 19.859 1.00 94.00 617 CYS A C 1
ATOM 4603 O O . CYS A 1 617 ? 14.512 -11.682 19.147 1.00 94.00 617 CYS A O 1
ATOM 4605 N N . ILE A 1 618 ? 16.438 -12.605 19.831 1.00 88.81 618 ILE A N 1
ATOM 4606 C CA . ILE A 1 618 ? 17.316 -11.756 19.013 1.00 88.81 618 ILE A CA 1
ATOM 4607 C C . ILE A 1 618 ? 17.144 -11.963 17.494 1.00 88.81 618 ILE A C 1
ATOM 4609 O O . ILE A 1 618 ? 17.486 -11.087 16.713 1.00 88.81 618 ILE A O 1
ATOM 4613 N N . ALA A 1 619 ? 16.545 -13.079 17.059 1.00 86.56 619 ALA A N 1
ATOM 4614 C CA . ALA A 1 619 ? 16.194 -13.308 15.653 1.00 86.56 619 ALA A CA 1
ATOM 4615 C C . ALA A 1 619 ? 14.906 -12.574 15.198 1.00 86.56 619 ALA A C 1
ATOM 4617 O O . ALA A 1 619 ? 14.420 -12.819 14.093 1.00 86.56 619 ALA A O 1
ATOM 4618 N N . GLY A 1 620 ? 14.328 -11.705 16.039 1.00 83.12 620 GLY A N 1
ATOM 4619 C CA . GLY A 1 620 ? 13.335 -10.713 15.611 1.00 83.12 620 GLY A CA 1
ATOM 4620 C C . GLY A 1 620 ? 11.875 -11.170 15.543 1.00 83.12 620 GLY A C 1
ATOM 4621 O O . GLY A 1 620 ? 11.095 -10.547 14.841 1.00 83.12 620 GLY A O 1
ATOM 4622 N N . CYS A 1 621 ? 11.458 -12.239 16.234 1.00 84.50 621 CYS A N 1
ATOM 4623 C CA . CYS A 1 621 ? 10.015 -12.512 16.391 1.00 84.50 621 CYS A CA 1
ATOM 4624 C C . CYS A 1 621 ? 9.369 -11.748 17.554 1.00 84.50 621 CYS A C 1
ATOM 4626 O O . CYS A 1 621 ? 8.183 -11.927 17.809 1.00 84.50 621 CYS A O 1
ATOM 4628 N N . HIS A 1 622 ? 10.146 -10.993 18.331 1.00 77.50 622 HIS A N 1
ATOM 4629 C CA . HIS A 1 622 ? 9.635 -10.128 19.391 1.00 77.50 622 HIS A CA 1
ATOM 4630 C C . HIS A 1 622 ? 10.125 -8.711 19.129 1.00 77.50 622 HIS A C 1
ATOM 4632 O O . HIS A 1 622 ? 11.329 -8.488 19.015 1.00 77.50 622 HIS A O 1
ATOM 4638 N N . ASP A 1 623 ? 9.192 -7.764 19.103 1.00 74.44 623 ASP A N 1
ATOM 4639 C CA . ASP A 1 623 ? 9.436 -6.351 18.777 1.00 74.44 623 ASP A CA 1
ATOM 4640 C C . ASP A 1 623 ? 10.103 -5.556 19.921 1.00 74.44 623 ASP A C 1
ATOM 4642 O O . ASP A 1 623 ? 10.264 -4.339 19.893 1.00 74.44 623 ASP A O 1
ATOM 4646 N N . LEU A 1 624 ? 10.522 -6.263 20.972 1.00 75.25 624 LEU A N 1
ATOM 4647 C CA . LEU A 1 624 ? 11.132 -5.689 22.168 1.00 75.25 624 LEU A CA 1
ATOM 4648 C C . LEU A 1 624 ? 12.472 -5.000 21.888 1.00 75.25 624 LEU A C 1
ATOM 4650 O O . LEU A 1 624 ? 12.825 -4.066 22.596 1.00 75.25 624 LEU A O 1
ATOM 4654 N N . MET A 1 625 ? 13.210 -5.422 20.859 1.00 73.19 625 MET A N 1
ATOM 4655 C CA . MET A 1 625 ? 14.438 -4.728 20.449 1.00 73.19 625 MET A CA 1
ATOM 4656 C C . MET A 1 625 ? 14.137 -3.350 19.846 1.00 73.19 625 MET A C 1
ATOM 4658 O O . MET A 1 625 ? 14.839 -2.391 20.159 1.00 73.19 625 MET A O 1
ATOM 4662 N N . SER A 1 626 ? 13.060 -3.241 19.063 1.00 72.62 626 SER A N 1
ATOM 4663 C CA . SER A 1 626 ? 12.566 -1.987 18.483 1.00 72.62 626 SER A CA 1
ATOM 4664 C C . SER A 1 626 ? 12.118 -1.016 19.584 1.00 72.62 626 SER A C 1
ATOM 4666 O O . SER A 1 626 ? 12.449 0.167 19.555 1.00 72.62 626 SER A O 1
ATOM 4668 N N . LEU A 1 627 ? 11.455 -1.529 20.631 1.00 74.62 627 LEU A N 1
ATOM 4669 C CA . LEU A 1 627 ? 11.036 -0.744 21.805 1.00 74.62 627 LEU A CA 1
ATOM 4670 C C . LEU A 1 627 ? 12.210 -0.164 22.614 1.00 74.62 627 LEU A C 1
ATOM 4672 O O . LEU A 1 627 ? 12.064 0.888 23.242 1.00 74.62 627 LEU A O 1
ATOM 4676 N N . LEU A 1 628 ? 13.367 -0.833 22.599 1.00 75.69 628 LEU A N 1
ATOM 4677 C CA . LEU A 1 628 ? 14.576 -0.412 23.314 1.00 75.69 628 LEU A CA 1
ATOM 4678 C C . LEU A 1 628 ? 15.466 0.557 22.515 1.00 75.69 628 LEU A C 1
ATOM 4680 O O . LEU A 1 628 ? 16.486 0.993 23.051 1.00 75.69 628 LEU A O 1
ATOM 4684 N N . GLY A 1 629 ? 15.078 0.918 21.284 1.00 62.47 629 GLY A N 1
ATOM 4685 C CA . GLY A 1 629 ? 15.792 1.883 20.441 1.00 62.47 629 GLY A CA 1
ATOM 4686 C C . GLY A 1 629 ? 17.065 1.320 19.804 1.00 62.47 629 GLY A C 1
ATOM 4687 O O . GLY A 1 629 ? 18.133 1.913 19.964 1.00 62.47 629 GLY A O 1
ATOM 4688 N N . ALA A 1 630 ? 16.959 0.151 19.161 1.00 50.03 630 ALA A N 1
ATOM 4689 C CA . ALA A 1 630 ? 18.036 -0.445 18.363 1.00 50.03 630 ALA A CA 1
ATOM 4690 C C . ALA A 1 630 ? 18.313 0.324 17.065 1.00 50.03 630 ALA A C 1
ATOM 4692 O O . ALA A 1 630 ? 17.332 0.803 16.451 1.00 50.03 630 ALA A O 1
#

Foldseek 3Di:
DDDDDDDDDDPPDDPDPDDDPDPALLVCQPPLVPQQAWEWEDDDVPDDTDIDTDHLVLLLVQFPQSVVLQPPPPPRDSYDYAPDADPDPVLCVLAPPVLLVSLVSQCSRVVNDCVSCPVPDDLSNLLNNLLSCQQRVRLSSNVVSLVVCLVVPALLNLLSSQLSCLRRHDCPSCVVSVVSSLVRVQQCVQVLLVPQVSLVSLLLHFLVSLLVSLLDPSRDHPALLSLVLSLLLSLVQFAQDLWWKKKKKWFFQDFPLLQVDFFFKKWKFKFDDQPPPPDPQPRPDHSGDGDTDIWGADHNPDDRPDGTIDDIDMDTDDPPGFDWMWMWIATPVRATAKIWIDGRVPPDPDQDWDPWDWTFIAGPVRHGRGIIIIIMGTDRPPRPPQPPPPDDPPDDDDDPDPPPPDGDRGSHHDDLVSLVSSLVSRPLLRHPPSSLVSLCPDVSCVVNVNNVVSVVSVVVVVVVVVVVVVDPDDDDDDDDDDDDDDDDDDDDDDDDDDDDDDDDDDDDDDDDDPDDDDPPDPWDDFQKADVQVVRPWGFTWDDDPQWIWGATPVCVPRVDIGTQFSQWRDKDWAAWDPVVCVVVVHTHTFMKTFGDPVPQVLLVLDPPSDRIDTRHGPVPPDCVSVSNPD

Sequence (630 aa):
MAEGEEGTAKEDAPPAFAVPSDLSLSYFYGRDDLADCAIRLPALPGEEAQEVKCHRLALCSCSGFFFRSFLEPSEQPTTSELPTLPDDAELRRQMPIPALFQLILRFAYAAQRWEALENQVSPGQLPGLYALALLLEARLLAEAAYSRLDANLSPSTAASLLYLSQLCGSSEDFRAAKSRCLEVVRGGFGVLCDVPASLGLVCKLPVDVLVTLLEDDSLEVSTEGRVLQAVRHTLWRRLPRTGRSLKLSGRLCASPALQAEEGLQLNWQLQILENSLSEPSVLPAPPVERFFAAGTAPAAETAPGEGSQLPELSLRLPGDAAPVALLRATRETGEVGVTALLSLESLPEGEEPSAEAAAEALDAEGKPAGTVRFTWTVSEAAAEEAPSAEGEEAKEEGGEKEVTKAPTPPDALLTNEEVQRLLATVRFPHLEHKDLLAAMKDPILAEAGAQQHILAALSSRLSQYEAVDGAATSAQPRPSTVRRGPPGPGSPRAPPPPPMEEESGAQSPLRSTLGRGTQLGVSGVALFPCSVCSGQGRMQLRHVGDRWSARCSRHASCGNTQWLPSCVVAAAVDGHCGPCSLRMGAEVRTLSIRIGRDQQQTLLRLPSGTDTLRGMCIAGCHDLMSLLGA

pLDDT: mean 80.55, std 18.04, range [30.53, 98.06]

Secondary structure (DSSP, 8-state):
------------PPPP----S---GGGGTT--TT--EEEEPPPPTTSPPPEEEE-HHHHHHH-HHHHHHHHS-S---SEEEPPPPPS-HHHHHH--HHHHHHHHHHHHHTTT-GGGTTTT--GGGHHHHHHHHHHTT-HHHHHHHHHHHHTT--HHHHHHHHHHHHHHS-TTTTHHHHHHHHHHHHHTHHHHHHSHHHHHHHHTS-HHHHHHHHS-TT---S-HHHHHHHHHHHHHHHS---PEEEEEEEEEE--TTTTTSTTPEEEEEEEEEES-SSS--SSPPPPPP---EEEEPPPTTS-TT-PEEEEEEEEEE-TT--EEEEEEEEETTS-EEEEEEEE-TTPPSSSSPPPPEEEEEE-TTSSEEEEEEEEEEEEEP----------------S------PPPPPTTPPPPHHHHHHHHHTS-GGGS-HHHHHHHHT-HHHHHTTTHHHHHHHHHHHHHHHHHHHT-TT--PPP------PPPPPP---PPPPPPPPP-------------S---------EEEE-TTTTTSSEEEEEEETTEEEEEETTHHHH--EEEPPTTEEEEEEEEE-HHHHHHHTS--EEEEEEE-TT-HHHHHTSGGG-SEEEEEETTTTSTHHHHTT-